Protein AF-0000000066334581 (afdb_homodimer)

Foldseek 3Di:
DPPPPPPPPPPPPPVVLPWAFEFADQPPDHIDRGDTASKKKKKKKFKDAQRHTPDMDITIHRADPDDDWWKDPQDRIIMTMDMDMDRDHHHPPPDHDDDDDDWDFDPAKEFHDAQWWRRDIDGDTDQQFKKKWKWAQDPQGTDIGIDTIHPVPQQPQQPDHGSFHRQPGIDGMDMDGGHHPVPITGDPPGDRCPPRSPVRGPD/DPPPPPPPPPPPPPVPLPFAFEFADQPPDHTDRGDTASKKKKKKKFKDAQRHTPDMDITIHRADPDWDWWKDPQDRIIMTMDMDMDRDHHHPPPDHDDDDDDWDFPPAKEFHDAQWWRRDIDGDTDQQFKKKWKWAQDPQGTDIGIDTIHPVPQQPQQPDHGSFHRQPGIDGMDMDGGHHPVPITGDHNGDRCSPRSPVRGPD

InterPro domains:
  IPR016054 Ly-6 antigen/uPA receptor-like [PF00021] (18-93)
  IPR016054 Ly-6 antigen/uPA receptor-like [PF00021] (107-183)
  IPR045860 Snake toxin-like superfamily [G3DSA:2.10.60.10] (104-184)
  IPR045860 Snake toxin-like superfamily [SSF57302] (105-183)
  IPR050918 CNF-like Phospholipase A2 Inhibitor [PTHR20914] (1-160)

Radius of gyration: 25.98 Å; Cα contacts (8 Å, |Δi|>4): 1182; chains: 2; bounding box: 142×65×50 Å

pLDDT: mean 77.1, std 20.37, range [33.75, 98.44]

Nearest PDB structures (foldseek):
  1ywh-assembly2_C  TM=5.885E-01  e=6.702E-06  Homo sapiens
  4qti-assembly1_U  TM=5.329E-01  e=2.579E-05  Homo sapiens
  6ion-assembly1_A  TM=3.757E-01  e=1.866E-05  Homo sapiens
  3bt2-assembly2_U  TM=3.763E-01  e=7.878E-06  Homo sapiens
  6iom-assembly2_B  TM=3.530E-01  e=1.089E-05  Homo sapiens

Structure (mmCIF, N/CA/C/O backbone):
data_AF-0000000066334581-model_v1
#
loop_
_entity.id
_entity.type
_entity.pdbx_description
1 polymer 'Phospholipase A2 inhibitor PIP-like'
#
loop_
_atom_site.group_PDB
_atom_site.id
_atom_site.type_symbol
_atom_site.label_atom_id
_atom_site.label_alt_id
_atom_site.label_comp_id
_atom_site.label_asym_id
_atom_site.label_entity_id
_atom_site.label_seq_id
_atom_site.pdbx_PDB_ins_code
_atom_site.Cartn_x
_atom_site.Cartn_y
_atom_site.Cartn_z
_atom_site.occupancy
_atom_site.B_iso_or_equiv
_atom_site.auth_seq_id
_atom_site.auth_comp_id
_atom_site.auth_asym_id
_atom_site.auth_atom_id
_atom_site.pdbx_PDB_model_num
ATOM 1 N N . MET A 1 1 ? -73.875 1.747 -8.586 1 39.22 1 MET A N 1
ATOM 2 C CA . MET A 1 1 ? -72.688 1.068 -8.031 1 39.22 1 MET A CA 1
ATOM 3 C C . MET A 1 1 ? -71.438 1.815 -8.383 1 39.22 1 MET A C 1
ATOM 5 O O . MET A 1 1 ? -71.062 1.915 -9.562 1 39.22 1 MET A O 1
ATOM 9 N N . ALA A 1 2 ? -71.062 3.006 -7.648 1 43.75 2 ALA A N 1
ATOM 10 C CA . ALA A 1 2 ? -69.938 3.877 -7.691 1 43.75 2 ALA A CA 1
ATOM 11 C C . ALA A 1 2 ? -68.625 3.076 -7.496 1 43.75 2 ALA A C 1
ATOM 13 O O . ALA A 1 2 ? -68.562 2.234 -6.602 1 43.75 2 ALA A O 1
ATOM 14 N N . LEU A 1 3 ? -67.812 2.83 -8.594 1 43.31 3 LEU A N 1
ATOM 15 C CA . LEU A 1 3 ? -66.438 2.295 -8.648 1 43.31 3 LEU A CA 1
ATOM 16 C C . LEU A 1 3 ? -65.562 3.012 -7.652 1 43.31 3 LEU A C 1
ATOM 18 O O . LEU A 1 3 ? -65.25 4.207 -7.797 1 43.31 3 LEU A O 1
ATOM 22 N N . LEU A 1 4 ? -65.625 2.703 -6.359 1 48.84 4 LEU A N 1
ATOM 23 C CA . LEU A 1 4 ? -64.625 3.123 -5.406 1 48.84 4 LEU A CA 1
ATOM 24 C C . LEU A 1 4 ? -63.25 2.705 -5.883 1 48.84 4 LEU A C 1
ATOM 26 O O . LEU A 1 4 ? -62.938 1.513 -5.953 1 48.84 4 LEU A O 1
ATOM 30 N N . ILE A 1 5 ? -62.625 3.479 -6.809 1 50.72 5 ILE A N 1
ATOM 31 C CA . ILE A 1 5 ? -61.188 3.377 -7.105 1 50.72 5 ILE A CA 1
ATOM 32 C C . ILE A 1 5 ? -60.406 3.428 -5.805 1 50.72 5 ILE A C 1
ATOM 34 O O . ILE A 1 5 ? -60.406 4.438 -5.098 1 50.72 5 ILE A O 1
ATOM 38 N N . SER A 1 6 ? -60.312 2.309 -5.055 1 47.47 6 SER A N 1
ATOM 39 C CA . SER A 1 6 ? -59.312 2.195 -4.004 1 47.47 6 SER A CA 1
ATOM 40 C C . SER A 1 6 ? -57.938 2.629 -4.508 1 47.47 6 SER A C 1
ATOM 42 O O . SER A 1 6 ? -57.406 2.062 -5.465 1 47.47 6 SER A O 1
ATOM 44 N N . LEU A 1 7 ? -57.656 3.912 -4.375 1 49.31 7 LEU A N 1
ATOM 45 C CA . LEU A 1 7 ? -56.281 4.426 -4.48 1 49.31 7 LEU A CA 1
ATOM 46 C C . LEU A 1 7 ? -55.312 3.594 -3.639 1 49.31 7 LEU A C 1
ATOM 48 O O . LEU A 1 7 ? -55.344 3.658 -2.408 1 49.31 7 LEU A O 1
ATOM 52 N N . PHE A 1 8 ? -55.062 2.283 -4.047 1 48.72 8 PHE A N 1
ATOM 53 C CA . PHE A 1 8 ? -53.938 1.578 -3.457 1 48.72 8 PHE A CA 1
ATOM 54 C C . PHE A 1 8 ? -52.688 2.447 -3.488 1 48.72 8 PHE A C 1
ATOM 56 O O . PHE A 1 8 ? -52.125 2.684 -4.555 1 48.72 8 PHE A O 1
ATOM 63 N N . LEU A 1 9 ? -52.594 3.424 -2.539 1 48.34 9 LEU A N 1
ATOM 64 C CA . LEU A 1 9 ? -51.312 4.043 -2.248 1 48.34 9 LEU A CA 1
ATOM 65 C C . LEU A 1 9 ? -50.219 2.982 -2.041 1 48.34 9 LEU A C 1
ATOM 67 O O . LEU A 1 9 ? -50.219 2.311 -1.008 1 48.34 9 LEU A O 1
ATOM 71 N N . THR A 1 10 ? -49.75 2.299 -3.08 1 46.31 10 THR A N 1
ATOM 72 C CA . THR A 1 10 ? -48.5 1.571 -2.949 1 46.31 10 THR A CA 1
ATOM 73 C C . THR A 1 10 ? -47.406 2.471 -2.375 1 46.31 10 THR A C 1
ATOM 75 O O . THR A 1 10 ? -47 3.447 -3.012 1 46.31 10 THR A O 1
ATOM 78 N N . CYS A 1 11 ? -47.406 2.652 -1.041 1 45.38 11 CYS A N 1
ATOM 79 C CA . CYS A 1 11 ? -46.188 3.141 -0.401 1 45.38 11 CYS A CA 1
ATOM 80 C C . CYS A 1 11 ? -44.938 2.516 -1.033 1 45.38 11 CYS A C 1
ATOM 82 O O . CYS A 1 11 ? -44.719 1.306 -0.929 1 45.38 11 CYS A O 1
ATOM 84 N N . LEU A 1 12 ? -44.594 2.934 -2.201 1 43.25 12 LEU A N 1
ATOM 85 C CA . LEU A 1 12 ? -43.281 2.584 -2.662 1 43.25 12 LEU A CA 1
ATOM 86 C C . LEU A 1 12 ? -42.25 2.678 -1.525 1 43.25 12 LEU A C 1
ATOM 88 O O . LEU A 1 12 ? -42.062 3.752 -0.955 1 43.25 12 LEU A O 1
ATOM 92 N N . PHE A 1 13 ? -42.25 1.65 -0.664 1 47.34 13 PHE A N 1
ATOM 93 C CA . PHE A 1 13 ? -41.031 1.479 0.144 1 47.34 13 PHE A CA 1
ATOM 94 C C . PHE A 1 13 ? -39.781 1.826 -0.66 1 47.34 13 PHE A C 1
ATOM 96 O O . PHE A 1 13 ? -39.312 1.027 -1.478 1 47.34 13 PHE A O 1
ATOM 103 N N . PHE A 1 14 ? -39.625 3.039 -1.104 1 45.44 14 PHE A N 1
ATOM 104 C CA . PHE A 1 14 ? -38.25 3.375 -1.489 1 45.44 14 PHE A CA 1
ATOM 105 C C . PHE A 1 14 ? -37.25 2.807 -0.49 1 45.44 14 PHE A C 1
ATOM 107 O O . PHE A 1 14 ? -37.219 3.232 0.666 1 45.44 14 PHE A O 1
ATOM 114 N N . SER A 1 15 ? -36.969 1.579 -0.582 1 45.09 15 SER A N 1
ATOM 115 C CA . SER A 1 15 ? -35.75 1.131 0.101 1 45.09 15 SER A CA 1
ATOM 116 C C . SER A 1 15 ? -34.625 2.158 -0.027 1 45.09 15 SER A C 1
ATOM 118 O O . SER A 1 15 ? -34.094 2.357 -1.114 1 45.09 15 SER A O 1
ATOM 120 N N . LYS A 1 16 ? -34.781 3.314 0.499 1 46.84 16 LYS A N 1
ATOM 121 C CA . LYS A 1 16 ? -33.656 4.211 0.588 1 46.84 16 LYS A CA 1
ATOM 122 C C . LYS A 1 16 ? -32.344 3.426 0.743 1 46.84 16 LYS A C 1
ATOM 124 O O . LYS A 1 16 ? -32.188 2.676 1.707 1 46.84 16 LYS A O 1
ATOM 129 N N . ALA A 1 17 ? -31.844 2.855 -0.309 1 56.25 17 ALA A N 1
ATOM 130 C CA . ALA A 1 17 ? -30.5 2.314 -0.223 1 56.25 17 ALA A CA 1
ATOM 131 C C . ALA A 1 17 ? -29.672 3.059 0.826 1 56.25 17 ALA A C 1
ATOM 133 O O . ALA A 1 17 ? -29.469 4.27 0.719 1 56.25 17 ALA A O 1
ATOM 134 N N . GLN A 1 18 ? -29.797 2.727 2.127 1 66.75 18 GLN A N 1
ATOM 135 C CA . GLN A 1 18 ? -29.141 3.312 3.293 1 66.75 18 GLN A CA 1
ATOM 136 C C . GLN A 1 18 ? -27.672 3.592 3.014 1 66.75 18 GLN A C 1
ATOM 138 O O . GLN A 1 18 ? -26.891 2.668 2.77 1 66.75 18 GLN A O 1
ATOM 143 N N . THR A 1 19 ? -27.375 4.73 2.477 1 85.62 19 THR A N 1
ATOM 144 C CA . THR A 1 19 ? -26 5.164 2.27 1 85.62 19 THR A CA 1
ATOM 145 C C . THR A 1 19 ? -25.297 5.402 3.605 1 85.62 19 THR A C 1
ATOM 147 O O . THR A 1 19 ? -25.922 5.824 4.574 1 85.62 19 THR A O 1
ATOM 150 N N . LEU A 1 20 ? -24.297 4.781 3.818 1 90.31 20 LEU A N 1
ATOM 151 C CA . LEU A 1 20 ? -23.422 4.91 4.98 1 90.31 20 LEU A CA 1
ATOM 152 C C . LEU A 1 20 ? -22.266 5.863 4.688 1 90.31 20 LEU A C 1
ATOM 154 O O . LEU A 1 20 ? -21.828 5.984 3.539 1 90.31 20 LEU A O 1
ATOM 158 N N . MET A 1 21 ? -21.891 6.598 5.75 1 93.5 21 MET A N 1
ATOM 159 C CA . MET A 1 21 ? -20.672 7.391 5.629 1 93.5 21 MET A CA 1
ATOM 160 C C . MET A 1 21 ? -19.438 6.535 5.887 1 93.5 21 MET A C 1
ATOM 162 O O . MET A 1 21 ? -19.406 5.762 6.848 1 93.5 21 MET A O 1
ATOM 166 N N . CYS A 1 22 ? -18.422 6.664 4.941 1 91.88 22 CYS A N 1
ATOM 167 C CA . CYS A 1 22 ? -17.203 5.852 5.039 1 91.88 22 CYS A CA 1
ATOM 168 C C . CYS A 1 22 ? -15.961 6.703 4.848 1 91.88 22 CYS A C 1
ATOM 170 O O . CYS A 1 22 ? -16.031 7.812 4.312 1 91.88 22 CYS A O 1
ATOM 172 N N . TYR A 1 23 ? -14.836 6.148 5.473 1 90.12 23 TYR A N 1
ATOM 173 C CA . TYR A 1 23 ? -13.539 6.539 4.93 1 90.12 23 TYR A CA 1
ATOM 174 C C . TYR A 1 23 ? -13.297 5.895 3.57 1 90.12 23 TYR A C 1
ATOM 176 O O . TYR A 1 23 ? -13.609 4.719 3.369 1 90.12 23 TYR A O 1
ATOM 184 N N . ALA A 1 24 ? -12.789 6.699 2.631 1 85.12 24 ALA A N 1
ATOM 185 C CA . ALA A 1 24 ? -12.523 6.102 1.324 1 85.12 24 ALA A CA 1
ATOM 186 C C . ALA A 1 24 ? -11.305 6.746 0.669 1 85.12 24 ALA A C 1
ATOM 188 O O . ALA A 1 24 ? -11.172 7.973 0.666 1 85.12 24 ALA A O 1
ATOM 189 N N . CYS A 1 25 ? -10.383 5.859 0.259 1 78.44 25 CYS A N 1
ATOM 190 C CA . CYS A 1 25 ? -9.227 6.289 -0.513 1 78.44 25 CYS A CA 1
ATOM 191 C C . CYS A 1 25 ? -9.281 5.738 -1.933 1 78.44 25 CYS A C 1
ATOM 193 O O . CYS A 1 25 ? -8.852 4.605 -2.18 1 78.44 25 CYS A O 1
ATOM 195 N N . ASP A 1 26 ? -10.172 6.34 -2.764 1 63.19 26 ASP A N 1
ATOM 196 C CA . ASP A 1 26 ? -10.328 5.871 -4.137 1 63.19 26 ASP A CA 1
ATOM 197 C C . ASP A 1 26 ? -9.258 6.477 -5.043 1 63.19 26 ASP A C 1
ATOM 199 O O . ASP A 1 26 ? -9.055 7.691 -5.059 1 63.19 26 ASP A O 1
ATOM 203 N N . GLY A 1 27 ? -8.523 5.707 -5.66 1 56.31 27 GLY A N 1
ATOM 204 C CA . GLY A 1 27 ? -7.402 6 -6.543 1 56.31 27 GLY A CA 1
ATOM 205 C C . GLY A 1 27 ? -7.484 7.379 -7.168 1 56.31 27 GLY A C 1
ATOM 206 O O . GLY A 1 27 ? -8.57 7.832 -7.547 1 56.31 27 GLY A O 1
ATOM 207 N N . GLY A 1 28 ? -6.504 8.141 -7.227 1 52.22 28 GLY A N 1
ATOM 208 C CA . GLY A 1 28 ? -6.293 9.406 -7.906 1 52.22 28 GLY A CA 1
ATOM 209 C C . GLY A 1 28 ? -6.797 10.602 -7.121 1 52.22 28 GLY A C 1
ATOM 210 O O . GLY A 1 28 ? -6.461 11.742 -7.434 1 52.22 28 GLY A O 1
ATOM 211 N N . GLN A 1 29 ? -7.762 10.273 -6.219 1 56.66 29 GLN A N 1
ATOM 212 C CA . GLN A 1 29 ? -8.273 11.367 -5.41 1 56.66 29 GLN A CA 1
ATOM 213 C C . GLN A 1 29 ? -7.762 11.281 -3.977 1 56.66 29 GLN A C 1
ATOM 215 O O . GLN A 1 29 ? -7.418 10.203 -3.5 1 56.66 29 GLN A O 1
ATOM 220 N N . PRO A 1 30 ? -7.621 12.461 -3.375 1 66.19 30 PRO A N 1
ATOM 221 C CA . PRO A 1 30 ? -7.266 12.422 -1.955 1 66.19 30 PRO A CA 1
ATOM 222 C C . PRO A 1 30 ? -8.242 11.602 -1.124 1 66.19 30 PRO A C 1
ATOM 224 O O . PRO A 1 30 ? -9.438 11.555 -1.432 1 66.19 30 PRO A O 1
ATOM 227 N N . CYS A 1 31 ? -7.77 10.836 -0.133 1 78.81 31 CYS A N 1
ATOM 228 C CA . CYS A 1 31 ? -8.602 10.055 0.782 1 78.81 31 CYS A CA 1
ATOM 229 C C . CYS A 1 31 ? -9.57 10.961 1.531 1 78.81 31 CYS A C 1
ATOM 231 O O . CYS A 1 31 ? -9.227 12.078 1.91 1 78.81 31 CYS A O 1
ATOM 233 N N . GLN A 1 32 ? -10.828 10.43 1.688 1 80.81 32 GLN A N 1
ATOM 234 C CA . GLN A 1 32 ? -11.883 11.203 2.342 1 80.81 32 GLN A CA 1
ATOM 235 C C . GLN A 1 32 ? -12.539 10.406 3.459 1 80.81 32 GLN A C 1
ATOM 237 O O . GLN A 1 32 ? -12.469 9.172 3.477 1 80.81 32 GLN A O 1
ATOM 242 N N . TYR A 1 33 ? -13.234 11.008 4.637 1 82.94 33 TYR A N 1
ATOM 243 C CA . TYR A 1 33 ? -13.883 10.289 5.727 1 82.94 33 TYR A CA 1
ATOM 244 C C . TYR A 1 33 ? -15.391 10.492 5.703 1 82.94 33 TYR A C 1
ATOM 246 O O . TYR A 1 33 ? -16.125 9.852 6.453 1 82.94 33 TYR A O 1
ATOM 254 N N . ASN A 1 34 ? -16.031 11.297 4.805 1 85.81 34 ASN A N 1
ATOM 255 C CA . ASN A 1 34 ? -17.469 11.555 4.742 1 85.81 34 ASN A CA 1
ATOM 256 C C . ASN A 1 34 ? -18.031 11.258 3.352 1 85.81 34 ASN A C 1
ATOM 258 O O . ASN A 1 34 ? -18.797 12.055 2.812 1 85.81 34 ASN A O 1
ATOM 262 N N . ILE A 1 35 ? -17.672 10.141 2.91 1 85.69 35 ILE A N 1
ATOM 263 C CA . ILE A 1 35 ? -18.172 9.734 1.602 1 85.69 35 ILE A CA 1
ATOM 264 C C . ILE A 1 35 ? -19.344 8.766 1.773 1 85.69 35 ILE A C 1
ATOM 266 O O . ILE A 1 35 ? -19.266 7.832 2.574 1 85.69 35 ILE A O 1
ATOM 270 N N . ALA A 1 36 ? -20.359 9.102 1.048 1 89.69 36 ALA A N 1
ATOM 271 C CA . ALA A 1 36 ? -21.531 8.234 1.09 1 89.69 36 ALA A CA 1
ATOM 272 C C . ALA A 1 36 ? -21.312 6.973 0.261 1 89.69 36 ALA A C 1
ATOM 274 O O . ALA A 1 36 ? -20.984 7.051 -0.928 1 89.69 36 ALA A O 1
ATOM 275 N N . CYS A 1 37 ? -21.391 5.793 0.956 1 88.06 37 CYS A N 1
ATOM 276 C CA . CYS A 1 37 ? -21.219 4.496 0.312 1 88.06 37 CYS A CA 1
ATOM 277 C C . CYS A 1 37 ? -22.359 3.553 0.664 1 88.06 37 CYS A C 1
ATOM 279 O O . CYS A 1 37 ? -23.047 3.742 1.674 1 88.06 37 CYS A O 1
ATOM 281 N N . SER A 1 38 ? -22.641 2.59 -0.249 1 88.25 38 SER A N 1
ATOM 282 C CA . SER A 1 38 ? -23.562 1.512 0.117 1 88.25 38 SER A CA 1
ATOM 283 C C . SER A 1 38 ? -22.953 0.613 1.189 1 88.25 38 SER A C 1
ATOM 285 O O . SER A 1 38 ? -23.656 0.118 2.066 1 88.25 38 SER A O 1
ATOM 287 N N . SER A 1 39 ? -21.656 0.417 1.14 1 90.81 39 SER A N 1
ATOM 288 C CA . SER A 1 39 ? -20.891 -0.354 2.109 1 90.81 39 SER A CA 1
ATOM 289 C C . SER A 1 39 ? -19.469 0.178 2.232 1 90.81 39 SER A C 1
ATOM 291 O O . SER A 1 39 ? -18.922 0.727 1.274 1 90.81 39 SER A O 1
ATOM 293 N N . CYS A 1 40 ? -18.969 0.093 3.473 1 91.19 40 CYS A N 1
ATOM 294 C CA . CYS A 1 40 ? -17.562 0.431 3.703 1 91.19 40 CYS A CA 1
ATOM 295 C C . CYS A 1 40 ? -16.688 -0.819 3.697 1 91.19 40 CYS A C 1
ATOM 297 O O . CYS A 1 40 ? -17.172 -1.917 3.988 1 91.19 40 CYS A O 1
ATOM 299 N N . GLY A 1 41 ? -15.461 -0.632 3.264 1 91.25 41 GLY A N 1
ATOM 300 C CA . GLY A 1 41 ? -14.602 -1.805 3.225 1 91.25 41 GLY A CA 1
ATOM 301 C C . GLY A 1 41 ? -13.141 -1.476 3.42 1 91.25 41 GLY A C 1
ATOM 302 O O . GLY A 1 41 ? -12.742 -0.308 3.359 1 91.25 41 GLY A O 1
ATOM 303 N N . SER A 1 42 ? -12.398 -2.484 3.857 1 92.12 42 SER A N 1
ATOM 304 C CA . SER A 1 42 ? -10.945 -2.482 3.912 1 92.12 42 SER A CA 1
ATOM 305 C C . SER A 1 42 ? -10.352 -3.586 3.039 1 92.12 42 SER A C 1
ATOM 307 O O . SER A 1 42 ? -10.883 -4.699 2.992 1 92.12 42 SER A O 1
ATOM 309 N N . VAL A 1 43 ? -9.344 -3.195 2.314 1 90.25 43 VAL A N 1
ATOM 310 C CA . VAL A 1 43 ? -8.711 -4.18 1.44 1 90.25 43 VAL A CA 1
ATOM 311 C C . VAL A 1 43 ? -7.195 -4.078 1.56 1 90.25 43 VAL A C 1
ATOM 313 O O . VAL A 1 43 ? -6.641 -2.98 1.628 1 90.25 43 VAL A O 1
ATOM 316 N N . THR A 1 44 ? -6.543 -5.238 1.671 1 91.56 44 THR A N 1
ATOM 317 C CA . THR A 1 44 ? -5.09 -5.336 1.59 1 91.56 44 THR A CA 1
ATOM 318 C C . THR A 1 44 ? -4.672 -6.312 0.494 1 91.56 44 THR A C 1
ATOM 320 O O . THR A 1 44 ? -5.082 -7.477 0.502 1 91.56 44 THR A O 1
ATOM 323 N N . THR A 1 45 ? -3.943 -5.793 -0.448 1 89.12 45 THR A N 1
ATOM 324 C CA . THR A 1 45 ? -3.371 -6.609 -1.513 1 89.12 45 THR A CA 1
ATOM 325 C C . THR A 1 45 ? -1.865 -6.773 -1.318 1 89.12 45 THR A C 1
ATOM 327 O O . THR A 1 45 ? -1.145 -5.789 -1.149 1 89.12 45 THR A O 1
ATOM 330 N N . THR A 1 46 ? -1.416 -8.039 -1.348 1 91.19 46 THR A N 1
ATOM 331 C CA . THR A 1 46 ? -0.004 -8.32 -1.121 1 91.19 46 THR A CA 1
ATOM 332 C C . THR A 1 46 ? 0.579 -9.125 -2.283 1 91.19 46 THR A C 1
ATOM 334 O O . THR A 1 46 ? -0.001 -10.125 -2.707 1 91.19 46 THR A O 1
ATOM 337 N N . ALA A 1 47 ? 1.722 -8.633 -2.721 1 90 47 ALA A N 1
ATOM 338 C CA . ALA A 1 47 ? 2.42 -9.328 -3.803 1 90 47 ALA A CA 1
ATOM 339 C C . ALA A 1 47 ? 3.668 -10.031 -3.285 1 90 47 ALA A C 1
ATOM 341 O O . ALA A 1 47 ? 4.41 -9.484 -2.471 1 90 47 ALA A O 1
ATOM 342 N N . TYR A 1 48 ? 3.824 -11.211 -3.807 1 90.62 48 TYR A N 1
ATOM 343 C CA . TYR A 1 48 ? 4.98 -12.031 -3.475 1 90.62 48 TYR A CA 1
ATOM 344 C C . TYR A 1 48 ? 5.797 -12.352 -4.719 1 90.62 48 TYR A C 1
ATOM 346 O O . TYR A 1 48 ? 5.238 -12.625 -5.785 1 90.62 48 TYR A O 1
ATOM 354 N N . LEU A 1 49 ? 7.074 -12.328 -4.527 1 89 49 LEU A N 1
ATOM 355 C CA . LEU A 1 49 ? 8.016 -12.867 -5.504 1 89 49 LEU A CA 1
ATOM 356 C C . LEU A 1 49 ? 8.977 -13.852 -4.848 1 89 49 LEU A C 1
ATOM 358 O O . LEU A 1 49 ? 9.633 -13.516 -3.863 1 89 49 LEU A O 1
ATOM 362 N N . ASN A 1 50 ? 8.953 -15.102 -5.414 1 87.75 50 ASN A N 1
ATOM 363 C CA . ASN A 1 50 ? 9.781 -16.172 -4.859 1 87.75 50 ASN A CA 1
ATOM 364 C C . ASN A 1 50 ? 9.578 -16.312 -3.352 1 87.75 50 ASN A C 1
ATOM 366 O O . ASN A 1 50 ? 10.547 -16.422 -2.598 1 87.75 50 ASN A O 1
ATOM 370 N N . GLY A 1 51 ? 8.336 -16.156 -2.963 1 89.38 51 GLY A N 1
ATOM 371 C CA . GLY A 1 51 ? 7.965 -16.406 -1.58 1 89.38 51 GLY A CA 1
ATOM 372 C C . GLY A 1 51 ? 8.18 -15.211 -0.677 1 89.38 51 GLY A C 1
ATOM 373 O O . GLY A 1 51 ? 7.891 -15.273 0.52 1 89.38 51 GLY A O 1
ATOM 374 N N . LYS A 1 52 ? 8.688 -14.148 -1.177 1 90.44 52 LYS A N 1
ATOM 375 C CA . LYS A 1 52 ? 8.953 -12.945 -0.394 1 90.44 52 LYS A CA 1
ATOM 376 C C . LYS A 1 52 ? 7.969 -11.828 -0.742 1 90.44 52 LYS A C 1
ATOM 378 O O . LYS A 1 52 ? 7.633 -11.633 -1.912 1 90.44 52 LYS A O 1
ATOM 383 N N . ILE A 1 53 ? 7.512 -11.148 0.335 1 92.81 53 ILE A N 1
ATOM 384 C CA . ILE A 1 53 ? 6.664 -9.992 0.072 1 92.81 53 ILE A CA 1
ATOM 385 C C . ILE A 1 53 ? 7.484 -8.891 -0.588 1 92.81 53 ILE A C 1
ATOM 387 O O . ILE A 1 53 ? 8.516 -8.477 -0.055 1 92.81 53 ILE A O 1
ATOM 391 N N . VAL A 1 54 ? 7.035 -8.438 -1.733 1 91.06 54 VAL A N 1
ATOM 392 C CA . VAL A 1 54 ? 7.773 -7.391 -2.436 1 91.06 54 VAL A CA 1
ATOM 393 C C . VAL A 1 54 ? 6.969 -6.094 -2.428 1 91.06 54 VAL A C 1
ATOM 395 O O . VAL A 1 54 ? 7.523 -5.012 -2.617 1 91.06 54 VAL A O 1
ATOM 398 N N . SER A 1 55 ? 5.684 -6.188 -2.24 1 89 55 SER A N 1
ATOM 399 C CA . SER A 1 55 ? 4.832 -5.008 -2.131 1 89 55 SER A CA 1
ATOM 400 C C . SER A 1 55 ? 3.516 -5.336 -1.432 1 89 55 SER A C 1
ATOM 402 O O . SER A 1 55 ? 3.041 -6.473 -1.496 1 89 55 SER A O 1
ATOM 404 N N . SER A 1 56 ? 2.963 -4.402 -0.733 1 89.88 56 SER A N 1
ATOM 405 C CA . SER A 1 56 ? 1.67 -4.492 -0.065 1 89.88 56 SER A CA 1
ATOM 406 C C . SER A 1 56 ? 0.942 -3.154 -0.08 1 89.88 56 SER A C 1
ATOM 408 O O . SER A 1 56 ? 1.557 -2.105 0.126 1 89.88 56 SER A O 1
ATOM 410 N N . PHE A 1 57 ? -0.281 -3.252 -0.412 1 86.75 57 PHE A N 1
ATOM 411 C CA . PHE A 1 57 ? -1.125 -2.062 -0.444 1 86.75 57 PHE A CA 1
ATOM 412 C C . PHE A 1 57 ? -2.4 -2.283 0.36 1 86.75 57 PHE A C 1
ATOM 414 O O . PHE A 1 57 ? -3.131 -3.25 0.125 1 86.75 57 PHE A O 1
ATOM 421 N N . SER A 1 58 ? -2.623 -1.414 1.293 1 90.38 58 SER A N 1
ATOM 422 C CA . SER A 1 58 ? -3.82 -1.473 2.123 1 90.38 58 SER A CA 1
ATOM 423 C C . SER A 1 58 ? -4.574 -0.146 2.102 1 90.38 58 SER A C 1
ATOM 425 O O . SER A 1 58 ? -3.963 0.921 2.184 1 90.38 58 SER A O 1
ATOM 427 N N . LYS A 1 59 ? -5.941 -0.252 2.039 1 88.38 59 LYS A N 1
ATOM 428 C CA . LYS A 1 59 ? -6.707 0.991 2.039 1 88.38 59 LYS A CA 1
ATOM 429 C C . LYS A 1 59 ? -8.133 0.756 2.52 1 88.38 59 LYS A C 1
ATOM 431 O O . LYS A 1 59 ? -8.641 -0.367 2.457 1 88.38 59 LYS A O 1
ATOM 436 N N . LEU A 1 60 ? -8.719 1.825 2.986 1 90.19 60 LEU A N 1
ATOM 437 C CA . LEU A 1 60 ? -10.164 1.901 3.193 1 90.19 60 LEU A CA 1
ATOM 438 C C . LEU A 1 60 ? -10.867 2.396 1.935 1 90.19 60 LEU A C 1
ATOM 440 O O . LEU A 1 60 ? -10.312 3.211 1.188 1 90.19 60 LEU A O 1
ATOM 444 N N . ASN A 1 61 ? -12.047 1.797 1.692 1 86.75 61 ASN A N 1
ATOM 445 C CA . ASN A 1 61 ? -12.727 2.176 0.458 1 86.75 61 ASN A CA 1
ATOM 446 C C . ASN A 1 61 ? -14.227 1.898 0.535 1 86.75 61 ASN A C 1
ATOM 448 O O . ASN A 1 61 ? -14.68 1.172 1.42 1 86.75 61 ASN A O 1
ATOM 452 N N . CYS A 1 62 ? -14.875 2.635 -0.397 1 86.06 62 CYS A N 1
ATOM 453 C CA . CYS A 1 62 ? -16.25 2.197 -0.666 1 86.06 62 CYS A CA 1
ATOM 454 C C . CYS A 1 62 ? -16.25 0.885 -1.441 1 86.06 62 CYS A C 1
ATOM 456 O O . CYS A 1 62 ? -15.555 0.747 -2.445 1 86.06 62 CYS A O 1
ATOM 458 N N . VAL A 1 63 ? -16.922 -0.075 -0.862 1 82.69 63 VAL A N 1
ATOM 459 C CA . VAL A 1 63 ? -16.875 -1.378 -1.518 1 82.69 63 VAL A CA 1
ATOM 460 C C . VAL A 1 63 ? -18.281 -1.817 -1.898 1 82.69 63 VAL A C 1
ATOM 462 O O . VAL A 1 63 ? -19.266 -1.25 -1.418 1 82.69 63 VAL A O 1
ATOM 465 N N . THR A 1 64 ? -18.266 -2.605 -3.076 1 71.75 64 THR A N 1
ATOM 466 C CA . THR A 1 64 ? -19.516 -3.283 -3.371 1 71.75 64 THR A CA 1
ATOM 467 C C . THR A 1 64 ? -19.766 -4.426 -2.387 1 71.75 64 THR A C 1
ATOM 469 O O . THR A 1 64 ? -18.828 -4.922 -1.763 1 71.75 64 THR A O 1
ATOM 472 N N . PRO A 1 65 ? -21.078 -4.742 -2.148 1 65.44 65 PRO A N 1
ATOM 473 C CA . PRO A 1 65 ? -21.469 -5.617 -1.041 1 65.44 65 PRO A CA 1
ATOM 474 C C . PRO A 1 65 ? -20.781 -6.984 -1.101 1 65.44 65 PRO A C 1
ATOM 476 O O . PRO A 1 65 ? -21.094 -7.871 -0.3 1 65.44 65 PRO A O 1
ATOM 479 N N . SER A 1 66 ? -19.844 -7.121 -2.002 1 75.69 66 SER A N 1
ATOM 480 C CA . SER A 1 66 ? -19.172 -8.414 -1.897 1 75.69 66 SER A CA 1
ATOM 481 C C . SER A 1 66 ? -17.672 -8.242 -1.75 1 75.69 66 SER A C 1
ATOM 483 O O . SER A 1 66 ? -17.016 -7.699 -2.637 1 75.69 66 SER A O 1
ATOM 485 N N . CYS A 1 67 ? -17.141 -8.484 -0.475 1 85.25 67 CYS A N 1
ATOM 486 C CA . CYS A 1 67 ? -15.711 -8.539 -0.19 1 85.25 67 CYS A CA 1
ATOM 487 C C . CYS A 1 67 ? -15.188 -9.969 -0.256 1 85.25 67 CYS A C 1
ATOM 489 O O . CYS A 1 67 ? -15.82 -10.883 0.268 1 85.25 67 CYS A O 1
ATOM 491 N N . VAL A 1 68 ? -14.141 -10.141 -1.105 1 86.5 68 VAL A N 1
ATOM 492 C CA . VAL A 1 68 ? -13.562 -11.469 -1.284 1 86.5 68 VAL A CA 1
ATOM 493 C C . VAL A 1 68 ? -12.094 -11.461 -0.852 1 86.5 68 VAL A C 1
ATOM 495 O O . VAL A 1 68 ? -11.406 -10.453 -1.005 1 86.5 68 VAL A O 1
ATOM 498 N N . SER A 1 69 ? -11.703 -12.586 -0.155 1 91.5 69 SER A N 1
ATOM 499 C CA . SER A 1 69 ? -10.297 -12.812 0.182 1 91.5 69 SER A CA 1
ATOM 500 C C . SER A 1 69 ? -9.781 -14.094 -0.467 1 91.5 69 SER A C 1
ATOM 502 O O . SER A 1 69 ? -10.539 -15.039 -0.694 1 91.5 69 SER A O 1
ATOM 504 N N . GLY A 1 70 ? -8.586 -14.023 -0.871 1 93.5 70 GLY A N 1
ATOM 505 C CA . GLY A 1 70 ? -8 -15.195 -1.508 1 93.5 70 GLY A CA 1
ATOM 506 C C . GLY A 1 70 ? -6.656 -14.914 -2.154 1 93.5 70 GLY A C 1
ATOM 507 O O . GLY A 1 70 ? -5.961 -13.977 -1.762 1 93.5 70 GLY A O 1
ATOM 508 N N . SER A 1 71 ? -6.289 -15.844 -3.072 1 93.25 71 SER A N 1
ATOM 509 C CA . SER A 1 71 ? -4.969 -15.688 -3.674 1 93.25 71 SER A CA 1
ATOM 510 C C . SER A 1 71 ? -4.957 -16.172 -5.121 1 93.25 71 SER A C 1
ATOM 512 O O . SER A 1 71 ? -5.816 -16.969 -5.52 1 93.25 71 SER A O 1
ATOM 514 N N . ILE A 1 72 ? -4.172 -15.57 -5.855 1 91.5 72 ILE A N 1
ATOM 515 C CA . ILE A 1 72 ? -3.746 -15.992 -7.188 1 91.5 72 ILE A CA 1
ATOM 516 C C . ILE A 1 72 ? -2.256 -16.328 -7.168 1 91.5 72 ILE A C 1
ATOM 518 O O . ILE A 1 72 ? -1.425 -15.477 -6.848 1 91.5 72 ILE A O 1
ATOM 522 N N . ASN A 1 73 ? -1.911 -17.562 -7.543 1 93.88 73 ASN A N 1
ATOM 523 C CA . ASN A 1 73 ? -0.579 -18.125 -7.352 1 93.88 73 ASN A CA 1
ATOM 524 C C . ASN A 1 73 ? -0.013 -18.688 -8.656 1 93.88 73 ASN A C 1
ATOM 526 O O . ASN A 1 73 ? -0.452 -19.734 -9.125 1 93.88 73 ASN A O 1
ATOM 530 N N . ALA A 1 74 ? 0.954 -18 -9.141 1 91.44 74 ALA A N 1
ATOM 531 C CA . ALA A 1 74 ? 1.591 -18.438 -10.383 1 91.44 74 ALA A CA 1
ATOM 532 C C . ALA A 1 74 ? 2.947 -19.078 -10.102 1 91.44 74 ALA A C 1
ATOM 534 O O . ALA A 1 74 ? 3.807 -19.125 -10.984 1 91.44 74 ALA A O 1
ATOM 535 N N . GLY A 1 75 ? 3.146 -19.531 -8.906 1 92.12 75 GLY A N 1
ATOM 536 C CA . GLY A 1 75 ? 4.414 -20.141 -8.531 1 92.12 75 GLY A CA 1
ATOM 537 C C . GLY A 1 75 ? 5.449 -19.141 -8.07 1 92.12 75 GLY A C 1
ATOM 538 O O . GLY A 1 75 ? 5.52 -18.812 -6.887 1 92.12 75 GLY A O 1
ATOM 539 N N . GLN A 1 76 ? 6.188 -18.578 -9.039 1 87.12 76 GLN A N 1
ATOM 540 C CA . GLN A 1 76 ? 7.203 -17.594 -8.695 1 87.12 76 GLN A CA 1
ATOM 541 C C . GLN A 1 76 ? 6.566 -16.281 -8.219 1 87.12 76 GLN A C 1
ATOM 543 O O . GLN A 1 76 ? 7.152 -15.562 -7.414 1 87.12 76 GLN A O 1
ATOM 548 N N . SER A 1 77 ? 5.426 -16.062 -8.742 1 88.06 77 SER A N 1
ATOM 549 C CA . SER A 1 77 ? 4.668 -14.875 -8.359 1 88.06 77 SER A CA 1
ATOM 550 C C . SER A 1 77 ? 3.332 -15.25 -7.727 1 88.06 77 SER A C 1
ATOM 552 O O . SER A 1 77 ? 2.662 -16.172 -8.188 1 88.06 77 SER A O 1
ATOM 554 N N . LYS A 1 78 ? 2.994 -14.523 -6.691 1 90.12 78 LYS A N 1
ATOM 555 C CA . LYS A 1 78 ? 1.735 -14.75 -5.988 1 90.12 78 LYS A CA 1
ATOM 556 C C . LYS A 1 78 ? 1.139 -13.438 -5.492 1 90.12 78 LYS A C 1
ATOM 558 O O . LYS A 1 78 ? 1.868 -12.539 -5.07 1 90.12 78 LYS A O 1
ATOM 563 N N . VAL A 1 79 ? -0.158 -13.367 -5.574 1 90.12 79 VAL A N 1
ATOM 564 C CA . VAL A 1 79 ? -0.877 -12.227 -5.027 1 90.12 79 VAL A CA 1
ATOM 565 C C . VAL A 1 79 ? -1.965 -12.703 -4.07 1 90.12 79 VAL A C 1
ATOM 567 O O . VAL A 1 79 ? -2.668 -13.68 -4.355 1 90.12 79 VAL A O 1
ATOM 570 N N . THR A 1 80 ? -2.031 -12.078 -2.938 1 92.75 80 THR A N 1
ATOM 571 C CA . THR A 1 80 ? -3.121 -12.336 -2.004 1 92.75 80 THR A CA 1
ATOM 572 C C . THR A 1 80 ? -3.961 -11.086 -1.787 1 92.75 80 THR A C 1
ATOM 574 O O . THR A 1 80 ? -3.436 -9.969 -1.817 1 92.75 80 THR A O 1
ATOM 577 N N . ILE A 1 81 ? -5.227 -11.281 -1.583 1 90.62 81 ILE A N 1
ATOM 578 C CA . ILE A 1 81 ? -6.172 -10.219 -1.28 1 90.62 81 ILE A CA 1
ATOM 579 C C . ILE A 1 81 ? -6.91 -10.531 0.019 1 90.62 81 ILE A C 1
ATOM 581 O O . ILE A 1 81 ? -7.477 -11.617 0.168 1 90.62 81 ILE A O 1
ATOM 585 N N . ASN A 1 82 ? -6.797 -9.664 0.948 1 93 82 ASN A N 1
ATOM 586 C CA . ASN A 1 82 ? -7.586 -9.672 2.174 1 93 82 ASN A CA 1
ATOM 587 C C . ASN A 1 82 ? -8.586 -8.523 2.209 1 93 82 ASN A C 1
ATOM 589 O O . ASN A 1 82 ? -8.195 -7.355 2.219 1 93 82 ASN A O 1
ATOM 593 N N . SER A 1 83 ? -9.883 -8.828 2.158 1 91.56 83 SER A N 1
ATOM 594 C CA . SER A 1 83 ? -10.875 -7.762 2.15 1 91.56 83 SER A CA 1
ATOM 595 C C . SER A 1 83 ? -12 -8.047 3.141 1 91.56 83 SER A C 1
ATOM 597 O O . SER A 1 83 ? -12.32 -9.203 3.41 1 91.56 83 SER A O 1
ATOM 599 N N . GLN A 1 84 ? -12.484 -7.066 3.783 1 92.38 84 GLN A N 1
ATOM 600 C CA . GLN A 1 84 ? -13.641 -7.102 4.672 1 92.38 84 GLN A CA 1
ATOM 601 C C . GLN A 1 84 ? -14.586 -5.93 4.398 1 92.38 84 GLN A C 1
ATOM 603 O O . GLN A 1 84 ? -14.133 -4.812 4.148 1 92.38 84 GLN A O 1
ATOM 608 N N . CYS A 1 85 ? -15.859 -6.246 4.391 1 91.12 85 CYS A N 1
ATOM 609 C CA . CYS A 1 85 ? -16.859 -5.215 4.156 1 91.12 85 CYS A CA 1
ATOM 610 C C . CYS A 1 85 ? -17.875 -5.168 5.293 1 91.12 85 CYS A C 1
ATOM 612 O O . CYS A 1 85 ? -18.047 -6.148 6.016 1 91.12 85 CYS A O 1
ATOM 614 N N . CYS A 1 86 ? -18.453 -4.047 5.555 1 91.56 86 CYS A N 1
ATOM 615 C CA . CYS A 1 86 ? -19.516 -3.832 6.543 1 91.56 86 CYS A CA 1
ATOM 616 C C . CYS A 1 86 ? -20.547 -2.836 6.031 1 91.56 86 CYS A C 1
ATOM 618 O O . CYS A 1 86 ? -20.234 -2.014 5.164 1 91.56 86 CYS A O 1
ATOM 620 N N . ASN A 1 87 ? -21.828 -2.953 6.488 1 89.81 87 ASN A N 1
ATOM 621 C CA . ASN A 1 87 ? -22.875 -2.07 5.996 1 89.81 87 ASN A CA 1
ATOM 622 C C . ASN A 1 87 ? -23.891 -1.738 7.09 1 89.81 87 ASN A C 1
ATOM 624 O O . ASN A 1 87 ? -25.031 -1.396 6.801 1 89.81 87 ASN A O 1
ATOM 628 N N . ASN A 1 88 ? -23.438 -1.763 8.281 1 90.06 88 ASN A N 1
ATOM 629 C CA . ASN A 1 88 ? -24.422 -1.629 9.352 1 90.06 88 ASN A CA 1
ATOM 630 C C . ASN A 1 88 ? -24.312 -0.275 10.047 1 90.06 88 ASN A C 1
ATOM 632 O O . ASN A 1 88 ? -25.281 0.201 10.641 1 90.06 88 ASN A O 1
ATOM 636 N N . THR A 1 89 ? -23.172 0.342 10.164 1 92.31 89 THR A N 1
ATOM 637 C CA . THR A 1 89 ? -22.984 1.618 10.852 1 92.31 89 THR A CA 1
ATOM 638 C C . THR A 1 89 ? -22.031 2.518 10.078 1 92.31 89 THR A C 1
ATOM 640 O O . THR A 1 89 ? -21.203 2.035 9.297 1 92.31 89 THR A O 1
ATOM 643 N N . ASN A 1 90 ? -22.234 3.789 10.336 1 93.81 90 ASN A N 1
ATOM 644 C CA . ASN A 1 90 ? -21.281 4.746 9.781 1 93.81 90 ASN A CA 1
ATOM 645 C C . ASN A 1 90 ? -19.859 4.453 10.25 1 93.81 90 ASN A C 1
ATOM 647 O O . ASN A 1 90 ? -19.641 4.125 11.422 1 93.81 90 ASN A O 1
ATOM 651 N N . TYR A 1 91 ? -18.844 4.609 9.273 1 93.69 91 TYR A N 1
ATOM 652 C CA . TYR A 1 91 ? -17.422 4.477 9.57 1 93.69 91 TYR A CA 1
ATOM 653 C C . TYR A 1 91 ? -17.109 3.113 10.172 1 93.69 91 TYR A C 1
ATOM 655 O O . TYR A 1 91 ? -16.312 3.006 11.102 1 93.69 91 TYR A O 1
ATOM 663 N N . CYS A 1 92 ? -17.844 2.111 9.594 1 93.12 92 CYS A N 1
ATOM 664 C CA . CYS A 1 92 ? -17.703 0.77 10.156 1 93.12 92 CYS A CA 1
ATOM 665 C C . CYS A 1 92 ? -16.344 0.17 9.789 1 93.12 92 CYS A C 1
ATOM 667 O O . CYS A 1 92 ? -15.914 -0.812 10.398 1 93.12 92 CYS A O 1
ATOM 669 N N . SER A 1 93 ? -15.633 0.592 8.766 1 90.5 93 SER A N 1
ATOM 670 C CA . SER A 1 93 ? -14.25 0.216 8.461 1 90.5 93 SER A CA 1
ATOM 671 C C . SER A 1 93 ? -13.273 1.294 8.922 1 90.5 93 SER A C 1
ATOM 673 O O . SER A 1 93 ? -13.242 2.389 8.352 1 90.5 93 SER A O 1
ATOM 675 N N . THR A 1 94 ? -12.383 0.931 9.945 1 87.69 94 THR A N 1
ATOM 676 C CA . THR A 1 94 ? -11.633 2.021 10.562 1 87.69 94 THR A CA 1
ATOM 677 C C . THR A 1 94 ? -10.133 1.778 10.445 1 87.69 94 THR A C 1
ATOM 679 O O . THR A 1 94 ? -9.328 2.633 10.828 1 87.69 94 THR A O 1
ATOM 682 N N . GLN A 1 95 ? -9.766 0.599 9.984 1 89.25 95 GLN A N 1
ATOM 683 C CA . GLN A 1 95 ? -8.336 0.347 9.828 1 89.25 95 GLN A CA 1
ATOM 684 C C . GLN A 1 95 ? -8.07 -0.627 8.68 1 89.25 95 GLN A C 1
ATOM 686 O O . GLN A 1 95 ? -8.891 -1.502 8.398 1 89.25 95 GLN A O 1
ATOM 691 N N . PRO A 1 96 ? -6.879 -0.413 8.047 1 90.12 96 PRO A N 1
ATOM 692 C CA . PRO A 1 96 ? -6.508 -1.396 7.027 1 90.12 96 PRO A CA 1
ATOM 693 C C . PRO A 1 96 ? -6.328 -2.801 7.602 1 90.12 96 PRO A C 1
ATOM 695 O O . PRO A 1 96 ? -6.047 -2.955 8.789 1 90.12 96 PRO A O 1
ATOM 698 N N . LEU A 1 97 ? -6.5 -3.82 6.746 1 93.62 97 LEU A N 1
ATOM 699 C CA . LEU A 1 97 ? -6.367 -5.219 7.137 1 93.62 97 LEU A CA 1
ATOM 700 C C . LEU A 1 97 ? -4.918 -5.684 7 1 93.62 97 LEU A C 1
ATOM 702 O O . LEU A 1 97 ? -4.16 -5.137 6.199 1 93.62 97 LEU A O 1
ATOM 706 N N . PRO A 1 98 ? -4.52 -6.664 7.871 1 93.75 98 PRO A N 1
ATOM 707 C CA . PRO A 1 98 ? -3.188 -7.238 7.676 1 93.75 98 PRO A CA 1
ATOM 708 C C . PRO A 1 98 ? -3.094 -8.094 6.414 1 93.75 98 PRO A C 1
ATOM 710 O O . PRO A 1 98 ? -4.117 -8.422 5.809 1 93.75 98 PRO A O 1
ATOM 713 N N . ASP A 1 99 ? -1.802 -8.359 6.004 1 93.62 99 ASP A N 1
ATOM 714 C CA . ASP A 1 99 ? -1.597 -9.359 4.965 1 93.62 99 ASP A CA 1
ATOM 715 C C . ASP A 1 99 ? -2.254 -10.688 5.344 1 93.62 99 ASP A C 1
ATOM 717 O O . ASP A 1 99 ? -2.371 -11.008 6.527 1 93.62 99 ASP A O 1
ATOM 721 N N . LEU A 1 100 ? -2.676 -11.461 4.297 1 95.62 100 LEU A N 1
ATOM 722 C CA . LEU A 1 100 ? -3.158 -12.805 4.613 1 95.62 100 LEU A CA 1
ATOM 723 C C . LEU A 1 100 ? -2.029 -13.672 5.152 1 95.62 100 LEU A C 1
ATOM 725 O O . LEU A 1 100 ? -0.875 -13.523 4.742 1 95.62 100 LEU A O 1
ATOM 729 N N . PRO A 1 101 ? -2.367 -14.555 6.129 1 94.88 101 PRO A N 1
ATOM 730 C CA . PRO A 1 101 ? -1.327 -15.461 6.621 1 94.88 101 PRO A CA 1
ATOM 731 C C . PRO A 1 101 ? -0.821 -16.422 5.551 1 94.88 101 PRO A C 1
ATOM 733 O O . PRO A 1 101 ? -1.524 -16.688 4.57 1 94.88 101 PRO A O 1
ATOM 736 N N . LYS A 1 102 ? 0.431 -16.859 5.789 1 93.81 102 LYS A N 1
ATOM 737 C CA . LYS A 1 102 ? 0.956 -17.906 4.918 1 93.81 102 LYS A CA 1
ATOM 738 C C . LYS A 1 102 ? 0.115 -19.172 5.02 1 93.81 102 LYS A C 1
ATOM 740 O O . LYS A 1 102 ? -0.413 -19.484 6.09 1 93.81 102 LYS A O 1
ATOM 745 N N . THR A 1 103 ? 0.003 -19.859 3.863 1 96.19 103 THR A N 1
ATOM 746 C CA . THR A 1 103 ? -0.801 -21.078 3.836 1 96.19 103 THR A CA 1
ATOM 747 C C . THR A 1 103 ? 0.055 -22.281 3.461 1 96.19 103 THR A C 1
ATOM 749 O O . THR A 1 103 ? 1.175 -22.125 2.971 1 96.19 103 THR A O 1
ATOM 752 N N . SER A 1 104 ? -0.494 -23.484 3.771 1 96.69 104 SER A N 1
ATOM 753 C CA . SER A 1 104 ? 0.173 -24.734 3.459 1 96.69 104 SER A CA 1
ATOM 754 C C . SER A 1 104 ? -0.423 -25.391 2.213 1 96.69 104 SER A C 1
ATOM 756 O O . SER A 1 104 ? -1.539 -25.047 1.808 1 96.69 104 SER A O 1
ATOM 758 N N . PRO A 1 105 ? 0.375 -26.359 1.599 1 97.44 105 PRO A N 1
ATOM 759 C CA . PRO A 1 105 ? -0.182 -27.078 0.457 1 97.44 105 PRO A CA 1
ATOM 760 C C . PRO A 1 105 ? -1.527 -27.734 0.771 1 97.44 105 PRO A C 1
ATOM 762 O O . PRO A 1 105 ? -1.728 -28.234 1.876 1 97.44 105 PRO A O 1
ATOM 765 N N . ASN A 1 106 ? -2.443 -27.734 -0.175 1 97.88 106 ASN A N 1
ATOM 766 C CA . ASN A 1 106 ? -3.793 -28.219 0.078 1 97.88 106 ASN A CA 1
ATOM 767 C C . ASN A 1 106 ? -4.066 -29.516 -0.678 1 97.88 106 ASN A C 1
ATOM 769 O O . ASN A 1 106 ? -5.18 -30.047 -0.628 1 97.88 106 ASN A O 1
ATOM 773 N N . GLY A 1 107 ? -3.086 -30.016 -1.447 1 97.56 107 GLY A N 1
ATOM 774 C CA . GLY A 1 107 ? -3.229 -31.297 -2.135 1 97.56 107 GLY A CA 1
ATOM 775 C C . GLY A 1 107 ? -3.529 -31.141 -3.615 1 97.56 107 GLY A C 1
ATOM 776 O O . GLY A 1 107 ? -3.377 -32.094 -4.387 1 97.56 107 GLY A O 1
ATOM 777 N N . TYR A 1 108 ? -4.016 -29.984 -4.07 1 97.5 108 TYR A N 1
ATOM 778 C CA . TYR A 1 108 ? -4.273 -29.719 -5.48 1 97.5 108 TYR A CA 1
ATOM 779 C C . TYR A 1 108 ? -2.986 -29.328 -6.207 1 97.5 108 TYR A C 1
ATOM 781 O O . TYR A 1 108 ? -2.041 -28.844 -5.586 1 97.5 108 TYR A O 1
ATOM 789 N N . GLN A 1 109 ? -2.977 -29.609 -7.516 1 98.38 109 GLN A N 1
ATOM 790 C CA . GLN A 1 109 ? -1.848 -29.234 -8.359 1 98.38 109 GLN A CA 1
ATOM 791 C C . GLN A 1 109 ? -2.324 -28.609 -9.664 1 98.38 109 GLN A C 1
ATOM 793 O O . GLN A 1 109 ? -3.324 -29.031 -10.242 1 98.38 109 GLN A O 1
ATOM 798 N N . CYS A 1 110 ? -1.616 -27.625 -10.094 1 97.81 110 CYS A N 1
ATOM 799 C CA . CYS A 1 110 ? -1.846 -26.984 -11.383 1 97.81 110 CYS A CA 1
ATOM 800 C C . CYS A 1 110 ? -0.542 -26.844 -12.164 1 97.81 110 CYS A C 1
ATOM 802 O O . CYS A 1 110 ? 0.543 -26.953 -11.586 1 97.81 110 CYS A O 1
ATOM 804 N N . PHE A 1 111 ? -0.672 -26.672 -13.508 1 96.94 111 PHE A N 1
ATOM 805 C CA . PHE A 1 111 ? 0.508 -26.312 -14.281 1 96.94 111 PHE A CA 1
ATOM 806 C C . PHE A 1 111 ? 0.856 -24.844 -14.078 1 96.94 111 PHE A C 1
ATOM 808 O O . PHE A 1 111 ? -0.031 -24.016 -13.867 1 96.94 111 PHE A O 1
ATOM 815 N N . THR A 1 112 ? 2.076 -24.547 -14.047 1 95 112 THR A N 1
ATOM 816 C CA . THR A 1 112 ? 2.588 -23.188 -13.977 1 95 112 THR A CA 1
ATOM 817 C C . THR A 1 112 ? 3.658 -22.953 -15.039 1 95 112 THR A C 1
ATOM 819 O O . THR A 1 112 ? 4.16 -23.906 -15.641 1 95 112 THR A O 1
ATOM 822 N N . CYS A 1 113 ? 3.834 -21.656 -15.234 1 89.19 113 CYS A N 1
ATOM 823 C CA . CYS A 1 113 ? 4.812 -21.297 -16.25 1 89.19 113 CYS A CA 1
ATOM 824 C C . CYS A 1 113 ? 6.137 -20.891 -15.617 1 89.19 113 CYS A C 1
ATOM 826 O O . CYS A 1 113 ? 6.156 -20.297 -14.531 1 89.19 113 CYS A O 1
ATOM 828 N N . ASP A 1 114 ? 7.23 -21.25 -16.25 1 82.81 114 ASP A N 1
ATOM 829 C CA . ASP A 1 114 ? 8.531 -20.641 -15.961 1 82.81 114 ASP A CA 1
ATOM 830 C C . ASP A 1 114 ? 9.07 -19.906 -17.188 1 82.81 114 ASP A C 1
ATOM 832 O O . ASP A 1 114 ? 8.305 -19.516 -18.062 1 82.81 114 ASP A O 1
ATOM 836 N N . MET A 1 115 ? 10.344 -19.594 -17.203 1 73.56 115 MET A N 1
ATOM 837 C CA . MET A 1 115 ? 10.914 -18.797 -18.281 1 73.56 115 MET A CA 1
ATOM 838 C C . MET A 1 115 ? 10.906 -19.562 -19.594 1 73.56 115 MET A C 1
ATOM 840 O O . MET A 1 115 ? 11.008 -18.969 -20.672 1 73.56 115 MET A O 1
ATOM 844 N N . THR A 1 116 ? 10.695 -20.875 -19.594 1 76.25 116 THR A N 1
ATOM 845 C CA . THR A 1 116 ? 10.906 -21.672 -20.797 1 76.25 116 THR A CA 1
ATOM 846 C C . THR A 1 116 ? 9.602 -22.328 -21.25 1 76.25 116 THR A C 1
ATOM 848 O O . THR A 1 116 ? 9.344 -22.453 -22.438 1 76.25 116 THR A O 1
ATOM 851 N N . ASP A 1 117 ? 8.766 -22.75 -20.328 1 84.19 117 ASP A N 1
ATOM 852 C CA . ASP A 1 117 ? 7.52 -23.406 -20.703 1 84.19 117 ASP A CA 1
ATOM 853 C C . ASP A 1 117 ? 6.496 -23.344 -19.578 1 84.19 117 ASP A C 1
ATOM 855 O O . ASP A 1 117 ? 6.766 -22.766 -18.516 1 84.19 117 ASP A O 1
ATOM 859 N N . CYS A 1 118 ? 5.344 -23.859 -19.875 1 91.38 118 CYS A N 1
ATOM 860 C CA . CYS A 1 118 ? 4.23 -23.875 -18.938 1 91.38 118 CYS A CA 1
ATOM 861 C C . CYS A 1 118 ? 3.836 -25.297 -18.578 1 91.38 118 CYS A C 1
ATOM 863 O O . CYS A 1 118 ? 2.648 -25.609 -18.453 1 91.38 118 CYS A O 1
ATOM 865 N N . SER A 1 119 ? 4.887 -26.219 -18.406 1 92.94 119 SER A N 1
ATOM 866 C CA . SER A 1 119 ? 4.602 -27.625 -18.141 1 92.94 119 SER A CA 1
ATOM 867 C C . SER A 1 119 ? 5.027 -28 -16.719 1 92.94 119 SER A C 1
ATOM 869 O O . SER A 1 119 ? 4.875 -29.156 -16.312 1 92.94 119 SER A O 1
ATOM 871 N N . LYS A 1 120 ? 5.496 -27.031 -15.984 1 94.62 120 LYS A N 1
ATOM 872 C CA . LYS A 1 120 ? 5.867 -27.312 -14.602 1 94.62 120 LYS A CA 1
ATOM 873 C C . LYS A 1 120 ? 4.629 -27.406 -13.711 1 94.62 120 LYS A C 1
ATOM 875 O O . LYS A 1 120 ? 3.639 -26.719 -13.938 1 94.62 120 LYS A O 1
ATOM 880 N N . THR A 1 121 ? 4.77 -28.266 -12.727 1 96.56 121 THR A N 1
ATOM 881 C CA . THR A 1 121 ? 3.645 -28.422 -11.812 1 96.56 121 THR A CA 1
ATOM 882 C C . THR A 1 121 ? 3.83 -27.547 -10.578 1 96.56 121 THR A C 1
ATOM 884 O O . THR A 1 121 ? 4.957 -27.344 -10.117 1 96.56 121 THR A O 1
ATOM 887 N N . LEU A 1 122 ? 2.754 -27.047 -10.078 1 97.5 122 LEU A N 1
ATOM 888 C CA . LEU A 1 122 ? 2.689 -26.203 -8.898 1 97.5 122 LEU A CA 1
ATOM 889 C C . LEU A 1 122 ? 1.742 -26.781 -7.855 1 97.5 122 LEU A C 1
ATOM 891 O O . LEU A 1 122 ? 0.595 -27.109 -8.172 1 97.5 122 LEU A O 1
ATOM 895 N N . ALA A 1 123 ? 2.283 -26.984 -6.609 1 98.25 123 ALA A N 1
ATOM 896 C CA . ALA A 1 123 ? 1.401 -27.359 -5.508 1 98.25 123 ALA A CA 1
ATOM 897 C C . ALA A 1 123 ? 0.573 -26.172 -5.035 1 98.25 123 ALA A C 1
ATOM 899 O O . ALA A 1 123 ? 1.124 -25.141 -4.629 1 98.25 123 ALA A O 1
ATOM 900 N N . CYS A 1 124 ? -0.748 -26.281 -5.07 1 98.44 124 CYS A N 1
ATOM 901 C CA . CYS A 1 124 ? -1.63 -25.219 -4.617 1 98.44 124 CYS A CA 1
ATOM 902 C C . CYS A 1 124 ? -1.694 -25.172 -3.096 1 98.44 124 CYS A C 1
ATOM 904 O O . CYS A 1 124 ? -1.311 -26.125 -2.424 1 98.44 124 CYS A O 1
ATOM 906 N N . GLU A 1 125 ? -2.111 -23.984 -2.607 1 98.12 125 GLU A N 1
ATOM 907 C CA . GLU A 1 125 ? -2.076 -23.766 -1.166 1 98.12 125 GLU A CA 1
ATOM 908 C C . GLU A 1 125 ? -3.41 -23.219 -0.66 1 98.12 125 GLU A C 1
ATOM 910 O O . GLU A 1 125 ? -4.156 -22.594 -1.413 1 98.12 125 GLU A O 1
ATOM 915 N N . GLY A 1 126 ? -3.627 -23.5 0.7 1 97.75 126 GLY A N 1
ATOM 916 C CA . GLY A 1 126 ? -4.777 -22.875 1.339 1 97.75 126 GLY A CA 1
ATOM 917 C C . GLY A 1 126 ? -6.074 -23.094 0.582 1 97.75 126 GLY A C 1
ATOM 918 O O . GLY A 1 126 ? -6.434 -24.234 0.281 1 97.75 126 GLY A O 1
ATOM 919 N N . ASP A 1 127 ? -6.703 -22.031 0.158 1 97.31 127 ASP A N 1
ATOM 920 C CA . ASP A 1 127 ? -8.008 -22.156 -0.479 1 97.31 127 ASP A CA 1
ATOM 921 C C . ASP A 1 127 ? -7.895 -22.047 -1.998 1 97.31 127 ASP A C 1
ATOM 923 O O . ASP A 1 127 ? -8.867 -21.719 -2.68 1 97.31 127 ASP A O 1
ATOM 927 N N . GLU A 1 128 ? -6.758 -22.266 -2.502 1 97.5 128 GLU A N 1
ATOM 928 C CA . GLU A 1 128 ? -6.543 -22.328 -3.945 1 97.5 128 GLU A CA 1
ATOM 929 C C . GLU A 1 128 ? -7.082 -23.625 -4.527 1 97.5 128 GLU A C 1
ATOM 931 O O . GLU A 1 128 ? -6.324 -24.562 -4.758 1 97.5 128 GLU A O 1
ATOM 936 N N . THR A 1 129 ? -8.344 -23.625 -4.93 1 97.5 129 THR A N 1
ATOM 937 C CA . THR A 1 129 ? -8.984 -24.859 -5.355 1 97.5 129 THR A CA 1
ATOM 938 C C . THR A 1 129 ? -9.25 -24.844 -6.859 1 97.5 129 THR A C 1
ATOM 940 O O . THR A 1 129 ? -9.969 -25.703 -7.375 1 97.5 129 THR A O 1
ATOM 943 N N . GLN A 1 130 ? -8.719 -23.844 -7.566 1 96.81 130 GLN A N 1
ATOM 944 C CA . GLN A 1 130 ? -8.867 -23.734 -9.016 1 96.81 130 GLN A CA 1
ATOM 945 C C . GLN A 1 130 ? -7.512 -23.562 -9.695 1 96.81 130 GLN A C 1
ATOM 947 O O . GLN A 1 130 ? -6.582 -23 -9.109 1 96.81 130 GLN A O 1
ATOM 952 N N . CYS A 1 131 ? -7.461 -24.156 -10.938 1 95.81 131 CYS A N 1
ATOM 953 C CA . CYS A 1 131 ? -6.359 -23.812 -11.828 1 95.81 131 CYS A CA 1
ATOM 954 C C . CYS A 1 131 ? -6.773 -22.719 -12.797 1 95.81 131 CYS A C 1
ATOM 956 O O . CYS A 1 131 ? -7.922 -22.672 -13.242 1 95.81 131 CYS A O 1
ATOM 958 N N . PHE A 1 132 ? -5.801 -21.812 -13.062 1 91.94 132 PHE A N 1
ATOM 959 C CA . PHE A 1 132 ? -6.121 -20.766 -14.016 1 91.94 132 PHE A CA 1
ATOM 960 C C . PHE A 1 132 ? -5.109 -20.734 -15.156 1 91.94 132 PHE A C 1
ATOM 962 O O . PHE A 1 132 ? -3.982 -21.203 -15 1 91.94 132 PHE A O 1
ATOM 969 N N . THR A 1 133 ? -5.551 -20.266 -16.297 1 89.06 133 THR A N 1
ATOM 970 C CA . THR A 1 133 ? -4.727 -19.875 -17.438 1 89.06 133 THR A CA 1
ATOM 971 C C . THR A 1 133 ? -5.074 -18.469 -17.906 1 89.06 133 THR A C 1
ATOM 973 O O . THR A 1 133 ? -6.25 -18.125 -18.047 1 89.06 133 THR A O 1
ATOM 976 N N . THR A 1 134 ? -4.039 -17.656 -17.969 1 84.06 134 THR A N 1
ATOM 977 C CA . THR A 1 134 ? -4.281 -16.312 -18.484 1 84.06 134 THR A CA 1
ATOM 978 C C . THR A 1 134 ? -3.084 -15.828 -19.297 1 84.06 134 THR A C 1
ATOM 980 O O . THR A 1 134 ? -2.1 -16.547 -19.469 1 84.06 134 THR A O 1
ATOM 983 N N . THR A 1 135 ? -3.311 -14.711 -19.984 1 78.75 135 THR A N 1
ATOM 984 C CA . THR A 1 135 ? -2.238 -14.023 -20.703 1 78.75 135 THR A CA 1
ATOM 985 C C . THR A 1 135 ? -2.098 -12.586 -20.203 1 78.75 135 THR A C 1
ATOM 987 O O . THR A 1 135 ? -3.096 -11.875 -20.047 1 78.75 135 THR A O 1
ATOM 990 N N . VAL A 1 136 ? -0.869 -12.25 -19.875 1 73.75 136 VAL A N 1
ATOM 991 C CA . VAL A 1 136 ? -0.622 -10.891 -19.391 1 73.75 136 VAL A CA 1
ATOM 992 C C . VAL A 1 136 ? 0.188 -10.109 -20.422 1 73.75 136 VAL A C 1
ATOM 994 O O . VAL A 1 136 ? 1.021 -10.688 -21.125 1 73.75 136 VAL A O 1
ATOM 997 N N . TYR A 1 137 ? -0.175 -8.859 -20.516 1 66.62 137 TYR A N 1
ATOM 998 C CA . TYR A 1 137 ? 0.552 -7.992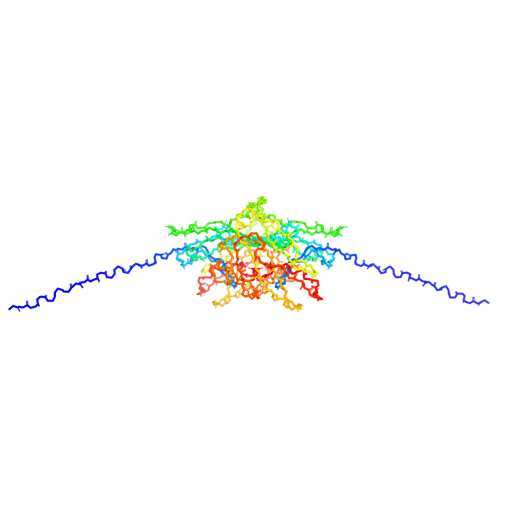 -21.438 1 66.62 137 TYR A CA 1
ATOM 999 C C . TYR A 1 137 ? 1.712 -7.301 -20.734 1 66.62 137 TYR A C 1
ATOM 1001 O O . TYR A 1 137 ? 1.524 -6.664 -19.703 1 66.62 137 TYR A O 1
ATOM 1009 N N . ALA A 1 138 ? 2.947 -7.641 -21.156 1 62.16 138 ALA A N 1
ATOM 1010 C CA . ALA A 1 138 ? 4.152 -6.973 -20.656 1 62.16 138 ALA A CA 1
ATOM 1011 C C . ALA A 1 138 ? 4.855 -6.227 -21.797 1 62.16 138 ALA A C 1
ATOM 1013 O O . ALA A 1 138 ? 4.418 -6.273 -22.938 1 62.16 138 ALA A O 1
ATOM 1014 N N . ASN A 1 139 ? 5.793 -5.363 -21.375 1 61.41 139 ASN A N 1
ATOM 1015 C CA . ASN A 1 139 ? 6.551 -4.641 -22.391 1 61.41 139 ASN A CA 1
ATOM 1016 C C . ASN A 1 139 ? 7.082 -5.578 -23.469 1 61.41 139 ASN A C 1
ATOM 1018 O O . ASN A 1 139 ? 7.215 -5.188 -24.625 1 61.41 139 ASN A O 1
ATOM 1022 N N . SER A 1 140 ? 7.383 -6.75 -23.141 1 61.38 140 SER A N 1
ATOM 1023 C CA . SER A 1 140 ? 7.969 -7.727 -24.047 1 61.38 140 SER A CA 1
ATOM 1024 C C . SER A 1 140 ? 6.898 -8.414 -24.875 1 61.38 140 SER A C 1
ATOM 1026 O O . SER A 1 140 ? 7.215 -9.18 -25.797 1 61.38 140 SER A O 1
ATOM 1028 N N . GLY A 1 141 ? 5.637 -8.102 -24.594 1 67.38 141 GLY A N 1
ATOM 1029 C CA . GLY A 1 141 ? 4.539 -8.727 -25.312 1 67.38 141 GLY A CA 1
ATOM 1030 C C . GLY A 1 141 ? 3.643 -9.562 -24.422 1 67.38 141 GLY A C 1
ATOM 1031 O O . GLY A 1 141 ? 3.537 -9.305 -23.219 1 67.38 141 GLY A O 1
ATOM 1032 N N . LYS A 1 142 ? 2.941 -10.523 -25.156 1 71.44 142 LYS A N 1
ATOM 1033 C CA . LYS A 1 142 ? 2.016 -11.398 -24.438 1 71.44 142 LYS A CA 1
ATOM 1034 C C . LYS A 1 142 ? 2.762 -12.508 -23.703 1 71.44 142 LYS A C 1
ATOM 1036 O O . LYS A 1 142 ? 3.594 -13.203 -24.297 1 71.44 142 LYS A O 1
ATOM 1041 N N . VAL A 1 143 ? 2.529 -12.664 -22.453 1 75.44 143 VAL A N 1
ATOM 1042 C CA . VAL A 1 143 ? 3.168 -13.68 -21.625 1 75.44 143 VAL A CA 1
ATOM 1043 C C . VAL A 1 143 ? 2.104 -14.562 -20.969 1 75.44 143 VAL A C 1
ATOM 1045 O O . VAL A 1 143 ? 1.247 -14.07 -20.234 1 75.44 143 VAL A O 1
ATOM 1048 N N . PRO A 1 144 ? 2.145 -15.867 -21.391 1 81.81 144 PRO A N 1
ATOM 1049 C CA . PRO A 1 144 ? 1.171 -16.734 -20.719 1 81.81 144 PRO A CA 1
ATOM 1050 C C . PRO A 1 144 ? 1.459 -16.906 -19.234 1 81.81 144 PRO A C 1
ATOM 1052 O O . PRO A 1 144 ? 2.623 -16.906 -18.812 1 81.81 144 PRO A O 1
ATOM 1055 N N . MET A 1 145 ? 0.417 -17.094 -18.438 1 86.62 145 MET A N 1
ATOM 1056 C CA . MET A 1 145 ? 0.515 -17.328 -17 1 86.62 145 MET A CA 1
ATOM 1057 C C . MET A 1 145 ? -0.474 -18.406 -16.562 1 86.62 145 MET A C 1
ATOM 1059 O O . MET A 1 145 ? -1.629 -18.406 -17 1 86.62 145 MET A O 1
ATOM 1063 N N . LYS A 1 146 ? 0.041 -19.359 -15.852 1 90.62 146 LYS A N 1
ATOM 1064 C CA . LYS A 1 146 ? -0.759 -20.438 -15.289 1 90.62 146 LYS A CA 1
ATOM 1065 C C . LYS A 1 146 ? -0.491 -20.609 -13.797 1 90.62 146 LYS A C 1
ATOM 1067 O O . LYS A 1 146 ? 0.579 -20.234 -13.305 1 90.62 146 LYS A O 1
ATOM 1072 N N . GLY A 1 147 ? -1.485 -21.172 -13.141 1 95.44 147 GLY A N 1
ATOM 1073 C CA . GLY A 1 147 ? -1.257 -21.453 -11.727 1 95.44 147 GLY A CA 1
ATOM 1074 C C . GLY A 1 147 ? -2.531 -21.766 -10.969 1 95.44 147 GLY A C 1
ATOM 1075 O O . GLY A 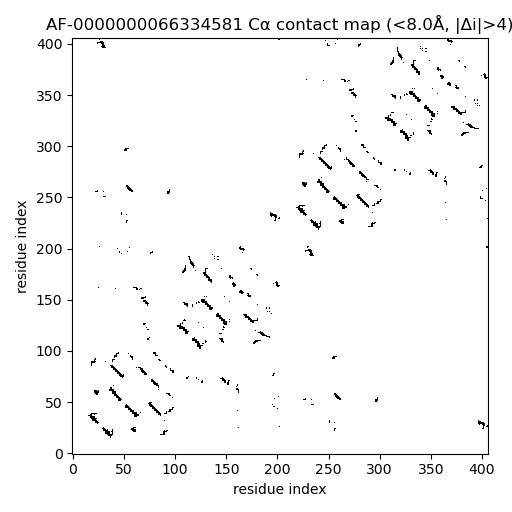1 147 ? -3.486 -22.297 -11.539 1 95.44 147 GLY A O 1
ATOM 1076 N N . CYS A 1 148 ? -2.463 -21.547 -9.633 1 96.56 148 CYS A N 1
ATOM 1077 C CA . CYS A 1 148 ? -3.539 -21.844 -8.695 1 96.56 148 CYS A CA 1
ATOM 1078 C C . CYS A 1 148 ? -4.305 -20.578 -8.328 1 96.56 148 CYS A C 1
ATOM 1080 O O . CYS A 1 148 ? -3.74 -19.484 -8.328 1 96.56 148 CYS A O 1
ATOM 1082 N N . SER A 1 149 ? -5.562 -20.703 -7.992 1 94.44 149 SER A N 1
ATOM 1083 C CA . SER A 1 149 ? -6.355 -19.547 -7.562 1 94.44 149 SER A CA 1
ATOM 1084 C C . SER A 1 149 ? -7.449 -19.969 -6.582 1 94.44 149 SER A C 1
ATOM 1086 O O . SER A 1 149 ? -8.008 -21.062 -6.699 1 94.44 149 SER A O 1
ATOM 1088 N N . SER A 1 150 ? -7.684 -19.094 -5.621 1 95.19 150 SER A N 1
ATOM 1089 C CA . SER A 1 150 ? -8.945 -19.234 -4.898 1 95.19 150 SER A CA 1
ATOM 1090 C C . SER A 1 150 ? -10.133 -19.141 -5.844 1 95.19 150 SER A C 1
ATOM 1092 O O . SER A 1 150 ? -10.117 -18.359 -6.797 1 95.19 150 SER A O 1
ATOM 1094 N N . LYS A 1 151 ? -11.117 -19.875 -5.543 1 92.5 151 LYS A N 1
ATOM 1095 C CA . LYS A 1 151 ? -12.289 -19.953 -6.414 1 92.5 151 LYS A CA 1
ATOM 1096 C C . LYS A 1 151 ? -12.898 -18.562 -6.641 1 92.5 151 LYS A C 1
ATOM 1098 O O . LYS A 1 151 ? -13.258 -18.219 -7.766 1 92.5 151 LYS A O 1
ATOM 1103 N N . GLN A 1 152 ? -13 -17.75 -5.59 1 87.75 152 GLN A N 1
ATOM 1104 C CA . GLN A 1 152 ? -13.68 -16.453 -5.664 1 87.75 152 GLN A CA 1
ATOM 1105 C C . GLN A 1 152 ? -12.883 -15.469 -6.512 1 87.75 152 GLN A C 1
ATOM 1107 O O . GLN A 1 152 ? -13.43 -14.477 -6.996 1 87.75 152 GLN A O 1
ATOM 1112 N N . LEU A 1 153 ? -11.602 -15.742 -6.668 1 87.31 153 LEU A N 1
ATOM 1113 C CA . LEU A 1 153 ? -10.758 -14.797 -7.387 1 87.31 153 LEU A CA 1
ATOM 1114 C C . LEU A 1 153 ? -10.5 -15.273 -8.812 1 87.31 153 LEU A C 1
ATOM 1116 O O . LEU A 1 153 ? -9.992 -14.516 -9.641 1 87.31 153 LEU A O 1
ATOM 1120 N N . CYS A 1 154 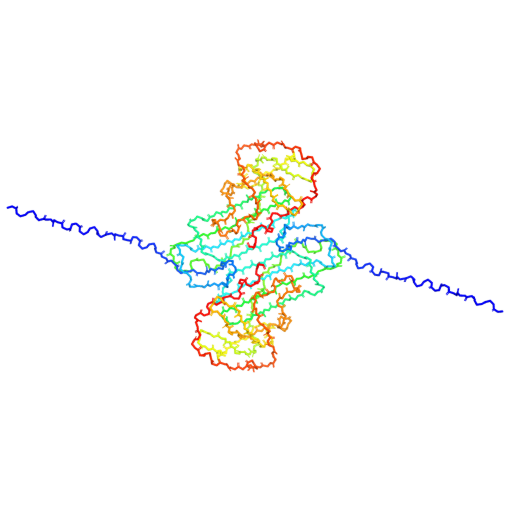? -10.898 -16.484 -9 1 86 154 CYS A N 1
ATOM 1121 C CA . CYS A 1 154 ? -10.594 -17.031 -10.32 1 86 154 CYS A CA 1
ATOM 1122 C C . CYS A 1 154 ? -11.516 -16.422 -11.383 1 86 154 CYS A C 1
ATOM 1124 O O . CYS A 1 154 ? -12.734 -16.5 -11.266 1 86 154 CYS A O 1
ATOM 1126 N N . GLY A 1 155 ? -11.07 -15.703 -12.359 1 74.31 155 GLY A N 1
ATOM 1127 C CA . GLY A 1 155 ? -11.852 -15.164 -13.453 1 74.31 155 GLY A CA 1
ATOM 1128 C C . GLY A 1 155 ? -12.328 -13.742 -13.203 1 74.31 155 GLY A C 1
ATOM 1129 O O . GLY A 1 155 ? -13.055 -13.172 -14.023 1 74.31 155 GLY A O 1
ATOM 1130 N N . ILE A 1 156 ? -12.234 -13.414 -11.914 1 63.31 156 ILE A N 1
ATOM 1131 C CA . ILE A 1 156 ? -12.609 -12.023 -11.664 1 63.31 156 ILE A CA 1
ATOM 1132 C C . ILE A 1 156 ? -11.797 -11.102 -12.57 1 63.31 156 ILE A C 1
ATOM 1134 O O . ILE A 1 156 ? -10.578 -11.258 -12.695 1 63.31 156 ILE A O 1
ATOM 1138 N N . ASN A 1 157 ? -12.461 -10.648 -13.617 1 50.53 157 ASN A N 1
ATOM 1139 C CA . ASN A 1 157 ? -11.82 -9.609 -14.414 1 50.53 157 ASN A CA 1
ATOM 1140 C C . ASN A 1 157 ? -11.352 -8.445 -13.547 1 50.53 157 ASN A C 1
ATOM 1142 O O . ASN A 1 157 ? -12.062 -8 -12.648 1 50.53 157 ASN A O 1
ATOM 1146 N N . GLY A 1 158 ? -10.156 -8.492 -13.055 1 46.03 158 GLY A N 1
ATOM 1147 C CA . GLY A 1 158 ? -9.492 -7.539 -12.172 1 46.03 158 GLY A CA 1
ATOM 1148 C C . GLY A 1 158 ? -10.188 -6.188 -12.133 1 46.03 158 GLY A C 1
ATOM 1149 O O . GLY A 1 158 ? -9.695 -5.254 -11.492 1 46.03 158 GLY A O 1
ATOM 1150 N N . THR A 1 159 ? -11 -5.824 -13.07 1 39.38 159 THR A N 1
ATOM 1151 C CA . THR A 1 159 ? -11.453 -4.438 -13.039 1 39.38 159 THR A CA 1
ATOM 1152 C C . THR A 1 159 ? -12.031 -4.086 -11.672 1 39.38 159 THR A C 1
ATOM 1154 O O . THR A 1 159 ? -11.523 -3.195 -10.984 1 39.38 159 THR A O 1
ATOM 1157 N N . GLN A 1 160 ? -13.43 -3.871 -11.625 1 41.38 160 GLN A N 1
ATOM 1158 C CA . GLN A 1 160 ? -14.312 -3.027 -10.828 1 41.38 160 GLN A CA 1
ATOM 1159 C C . GLN A 1 160 ? -14.438 -3.555 -9.406 1 41.38 160 GLN A C 1
ATOM 1161 O O . GLN A 1 160 ? -14.828 -2.816 -8.492 1 41.38 160 GLN A O 1
ATOM 1166 N N . THR A 1 161 ? -14.484 -4.734 -9.203 1 40.12 161 THR A N 1
ATOM 1167 C CA . THR A 1 161 ? -15.203 -5.164 -8.008 1 40.12 161 THR A CA 1
ATOM 1168 C C . THR A 1 161 ? -14.461 -4.73 -6.75 1 40.12 161 THR A C 1
ATOM 1170 O O . THR A 1 161 ? -15.078 -4.277 -5.785 1 40.12 161 THR A O 1
ATOM 1173 N N . LEU A 1 162 ? -13.336 -5.168 -6.598 1 42.94 162 LEU A N 1
ATOM 1174 C CA . LEU A 1 162 ? -12.711 -4.965 -5.293 1 42.94 162 LEU A CA 1
ATOM 1175 C C . LEU A 1 162 ? -11.977 -3.629 -5.238 1 42.94 162 LEU A C 1
ATOM 1177 O O . LEU A 1 162 ? -11.18 -3.393 -4.332 1 42.94 162 LEU A O 1
ATOM 1181 N N . GLY A 1 163 ? -12.656 -2.725 -6.184 1 41.47 163 GLY A N 1
ATOM 1182 C CA . GLY A 1 163 ? -11.891 -1.487 -6.238 1 41.47 163 GLY A CA 1
ATOM 1183 C C . GLY A 1 163 ? -10.438 -1.698 -6.629 1 41.47 163 GLY A C 1
ATOM 1184 O O . GLY A 1 163 ? -9.578 -0.874 -6.312 1 41.47 163 GLY A O 1
ATOM 1185 N N . LEU A 1 164 ? -10.148 -2.947 -6.875 1 42.69 164 LEU A N 1
ATOM 1186 C CA . LEU A 1 164 ? -8.797 -3.242 -7.332 1 42.69 164 LEU A CA 1
ATOM 1187 C C . LEU A 1 164 ? -8.625 -2.854 -8.797 1 42.69 164 LEU A C 1
ATOM 1189 O O . LEU A 1 164 ? -9.555 -2.971 -9.594 1 42.69 164 LEU A O 1
ATOM 1193 N N . PRO A 1 165 ? -7.832 -1.837 -9.039 1 38.28 165 PRO A N 1
ATOM 1194 C CA . PRO A 1 165 ? -7.656 -1.648 -10.484 1 38.28 165 PRO A CA 1
ATOM 1195 C C . PRO A 1 165 ? -7.508 -2.969 -11.234 1 38.28 165 PRO A C 1
ATOM 1197 O O . PRO A 1 165 ? -7 -3.947 -10.68 1 38.28 165 PRO A O 1
ATOM 1200 N N . ALA A 1 166 ? -8.391 -3.105 -12.227 1 39.5 166 ALA A N 1
ATOM 1201 C CA . ALA A 1 166 ? -8.297 -4.238 -13.141 1 39.5 166 ALA A CA 1
ATOM 1202 C C . ALA A 1 166 ? -6.84 -4.594 -13.43 1 39.5 166 ALA A C 1
ATOM 1204 O O . ALA A 1 166 ? -5.988 -3.709 -13.531 1 39.5 166 ALA A O 1
ATOM 1205 N N . PRO A 1 167 ? -6.383 -5.746 -12.922 1 40.66 167 PRO A N 1
ATOM 1206 C CA . PRO A 1 167 ? -5.062 -6.094 -13.453 1 40.66 167 PRO A CA 1
ATOM 1207 C C . PRO A 1 167 ? -4.82 -5.527 -14.852 1 40.66 167 PRO A C 1
ATOM 1209 O O . PRO A 1 167 ? -5.723 -5.555 -15.695 1 40.66 167 PRO A O 1
ATOM 1212 N N . LEU A 1 168 ? -4.0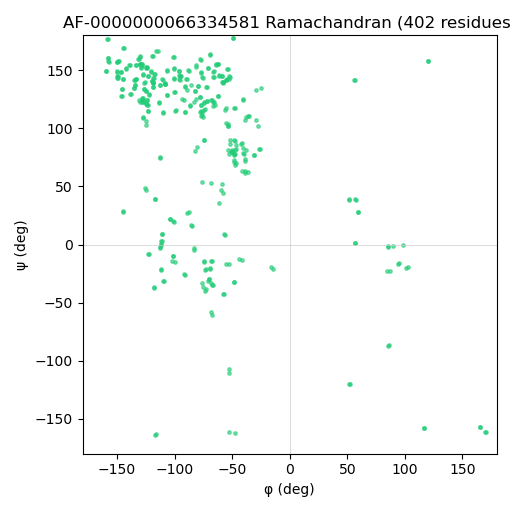82 -4.484 -14.891 1 37.16 168 LEU A N 1
ATOM 1213 C CA . LEU A 1 168 ? -3.619 -4.074 -16.219 1 37.16 168 LEU A CA 1
ATOM 1214 C C . LEU A 1 168 ? -3.262 -5.285 -17.062 1 37.16 168 LEU A C 1
ATOM 1216 O O . LEU A 1 168 ? -2.361 -6.051 -16.719 1 37.16 168 LEU A O 1
ATOM 1220 N N . GLY A 1 169 ? -4.035 -5.625 -18.031 1 45.72 169 GLY A N 1
ATOM 1221 C CA . GLY A 1 169 ? -3.867 -6.238 -19.344 1 45.72 169 GLY A CA 1
ATOM 1222 C C . GLY A 1 169 ? -4.152 -7.727 -19.344 1 45.72 169 GLY A C 1
ATOM 1223 O O . GLY A 1 169 ? -3.682 -8.453 -20.219 1 45.72 169 GLY A O 1
ATOM 1224 N N . ALA A 1 170 ? -4.492 -8.156 -18.109 1 52.69 170 ALA A N 1
ATOM 1225 C CA . ALA A 1 170 ? -4.688 -9.586 -18.344 1 52.69 170 ALA A CA 1
ATOM 1226 C C . ALA A 1 170 ? -5.891 -9.828 -19.25 1 52.69 170 ALA A C 1
ATOM 1228 O O . ALA A 1 170 ? -6.902 -9.133 -19.141 1 52.69 170 ALA A O 1
ATOM 1229 N N . ALA A 1 171 ? -5.562 -10.461 -20.391 1 59.12 171 ALA A N 1
ATOM 1230 C CA . ALA A 1 171 ? -6.594 -11.062 -21.219 1 59.12 171 ALA A CA 1
ATOM 1231 C C . ALA A 1 171 ? -7.531 -11.938 -20.391 1 59.12 171 ALA A C 1
ATOM 1233 O O . ALA A 1 171 ? -7.352 -12.078 -19.188 1 59.12 171 ALA A O 1
ATOM 1234 N N . VAL A 1 172 ? -8.516 -12.508 -20.922 1 67.75 172 VAL A N 1
ATOM 1235 C CA . VAL A 1 172 ? -9.547 -13.414 -20.422 1 67.75 172 VAL A CA 1
ATOM 1236 C C . VAL A 1 172 ? -8.898 -14.531 -19.609 1 67.75 172 VAL A C 1
ATOM 1238 O O . VAL A 1 172 ? -7.992 -15.219 -20.094 1 67.75 172 VAL A O 1
ATOM 1241 N N . THR A 1 173 ? -9.164 -14.695 -18.297 1 83.25 173 THR A N 1
ATOM 1242 C CA . THR A 1 173 ? -8.695 -15.766 -17.438 1 83.25 173 THR A CA 1
ATOM 1243 C C . THR A 1 173 ? -9.633 -16.969 -17.5 1 83.25 173 THR A C 1
ATOM 1245 O O . THR A 1 173 ? -10.844 -16.828 -17.312 1 83.25 173 THR A O 1
ATOM 1248 N N . LYS A 1 174 ? -9.102 -18.125 -17.938 1 89.38 174 LYS A N 1
ATOM 1249 C CA . LYS A 1 174 ? -9.852 -19.391 -17.875 1 89.38 174 LYS A CA 1
ATOM 1250 C C . LYS A 1 174 ? -9.594 -20.125 -16.562 1 89.38 174 LYS A C 1
ATOM 1252 O O . LYS A 1 174 ? -8.453 -20.234 -16.125 1 89.38 174 LYS A O 1
ATOM 1257 N N . CYS A 1 175 ? -10.672 -20.625 -16.016 1 93.06 175 CYS A N 1
ATOM 1258 C CA . CYS A 1 175 ? -10.594 -21.328 -14.75 1 93.06 175 CYS A CA 1
ATOM 1259 C C . CYS A 1 175 ? -11.156 -22.75 -14.883 1 93.06 175 CYS A C 1
ATOM 1261 O O . CYS A 1 175 ? -12.094 -22.969 -15.641 1 93.06 175 CYS A O 1
ATOM 1263 N N . CYS A 1 176 ? -10.555 -23.719 -14.141 1 94.75 176 CYS A N 1
ATOM 1264 C CA . CYS A 1 176 ? -11.055 -25.094 -14.094 1 94.75 176 CYS A CA 1
ATOM 1265 C C . CYS A 1 176 ? -10.773 -25.734 -12.742 1 94.75 176 CYS A C 1
ATOM 1267 O O . CYS A 1 176 ? -9.969 -25.203 -11.961 1 94.75 176 CYS A O 1
ATOM 1269 N N . GLN A 1 177 ? -11.539 -26.734 -12.461 1 94.94 177 GLN A N 1
ATOM 1270 C CA . GLN A 1 177 ? -11.367 -27.453 -11.195 1 94.94 177 GLN A CA 1
ATOM 1271 C C . GLN A 1 177 ? -10.859 -28.875 -11.43 1 94.94 177 GLN A C 1
ATOM 1273 O O . GLN A 1 177 ? -11.328 -29.562 -12.336 1 94.94 177 GLN A O 1
ATOM 1278 N N . GLY A 1 178 ? -9.922 -29.328 -10.633 1 95.69 178 GLY A N 1
ATOM 1279 C CA . GLY A 1 178 ? -9.266 -30.625 -10.734 1 95.69 178 GLY A CA 1
ATOM 1280 C C . GLY A 1 178 ? -7.766 -30.516 -10.938 1 95.69 178 GLY A C 1
ATOM 1281 O O . GLY A 1 178 ? -7.266 -29.484 -11.391 1 95.69 178 GLY A O 1
ATOM 1282 N N . ASN A 1 179 ? -7.043 -31.562 -10.609 1 97.38 179 ASN A N 1
ATOM 1283 C CA . ASN A 1 179 ? -5.59 -31.547 -10.75 1 97.38 179 ASN A CA 1
ATOM 1284 C C . ASN A 1 179 ? -5.168 -31.375 -12.203 1 97.38 179 ASN A C 1
ATOM 1286 O O . ASN A 1 179 ? -5.648 -32.094 -13.086 1 97.38 179 ASN A O 1
ATOM 1290 N N . LEU A 1 180 ? -4.316 -30.406 -12.43 1 97.75 180 LEU A N 1
ATOM 1291 C CA . LEU A 1 180 ? -3.598 -30.188 -13.68 1 97.75 180 LEU A CA 1
ATOM 1292 C C . LEU A 1 180 ? -4.57 -29.984 -14.836 1 97.75 180 LEU A C 1
ATOM 1294 O O . LEU A 1 180 ? -4.266 -30.328 -15.977 1 97.75 180 LEU A O 1
ATOM 1298 N N . CYS A 1 181 ? -5.738 -29.469 -14.508 1 96.31 181 CYS A N 1
ATOM 1299 C CA . CYS A 1 181 ? -6.781 -29.328 -15.516 1 96.31 181 CYS A CA 1
ATOM 1300 C C . CYS A 1 181 ? -6.477 -28.172 -16.453 1 96.31 181 CYS A C 1
ATOM 1302 O O . CYS A 1 181 ? -7.105 -28.031 -17.5 1 96.31 181 CYS A O 1
ATOM 1304 N N . ASN A 1 182 ? -5.512 -27.266 -16.094 1 94.06 182 ASN A N 1
ATOM 1305 C CA . ASN A 1 182 ? -5.203 -26.109 -16.938 1 94.06 182 ASN A CA 1
ATOM 1306 C C . ASN A 1 182 ? -4.195 -26.469 -18.016 1 94.06 182 ASN A C 1
ATOM 1308 O O . ASN A 1 182 ? -3.635 -25.594 -18.672 1 94.06 182 ASN A O 1
ATOM 1312 N N . GLN A 1 183 ? -3.914 -27.609 -18.359 1 88.56 183 GLN A N 1
ATOM 1313 C CA . GLN A 1 183 ? -3.18 -28.219 -19.469 1 88.56 183 GLN A CA 1
ATOM 1314 C C . GLN A 1 183 ? -1.759 -27.656 -19.547 1 88.56 183 GLN A C 1
ATOM 1316 O O . GLN A 1 183 ? -1.548 -26.453 -19.406 1 88.56 183 GLN A O 1
ATOM 1321 N N . ALA A 1 184 ? -0.842 -28.562 -19.875 1 80.25 184 ALA A N 1
ATOM 1322 C CA . ALA A 1 184 ? 0.546 -28.156 -20.094 1 80.25 184 ALA A CA 1
ATOM 1323 C C . ALA A 1 184 ? 0.724 -27.547 -21.484 1 80.25 184 ALA A C 1
ATOM 1325 O O . ALA A 1 184 ? -0.016 -27.859 -22.406 1 80.25 184 ALA A O 1
ATOM 1326 N N . GLN A 1 185 ? 1.479 -26.422 -21.594 1 73.56 185 GLN A N 1
ATOM 1327 C CA . GLN A 1 185 ? 1.788 -25.797 -22.875 1 73.56 185 GLN A CA 1
ATOM 1328 C C . GLN A 1 185 ? 3.281 -25.516 -23 1 73.56 185 GLN A C 1
ATOM 1330 O O . GLN A 1 185 ? 3.906 -25.031 -22.047 1 73.56 185 GLN A O 1
ATOM 1335 N N . SER A 1 186 ? 4.008 -26.031 -24.047 1 66.81 186 SER A N 1
ATOM 1336 C CA . SER A 1 186 ? 5.398 -25.672 -24.312 1 66.81 186 SER A CA 1
ATOM 1337 C C . SER A 1 186 ? 5.504 -24.297 -24.969 1 66.81 186 SER A C 1
ATOM 1339 O O . SER A 1 186 ? 4.699 -23.953 -25.828 1 66.81 186 SER A O 1
ATOM 1341 N N . LEU A 1 187 ? 6.164 -23.375 -24.125 1 59.44 187 LEU A N 1
ATOM 1342 C CA . LEU A 1 187 ? 6.355 -22.047 -24.719 1 59.44 187 LEU A CA 1
ATOM 1343 C C . LEU A 1 187 ? 7.512 -22.062 -25.719 1 59.44 187 LEU A C 1
ATOM 1345 O O . LEU A 1 187 ? 8.523 -22.734 -25.484 1 59.44 187 LEU A O 1
ATOM 1349 N N . ARG A 1 188 ? 7.441 -21.953 -26.984 1 53.72 188 ARG A N 1
ATOM 1350 C CA . ARG A 1 188 ? 8.594 -21.641 -27.828 1 53.72 188 ARG A CA 1
ATOM 1351 C C . ARG A 1 188 ? 9.383 -20.453 -27.25 1 53.72 188 ARG A C 1
ATOM 1353 O O . ARG A 1 188 ? 8.914 -19.781 -26.328 1 53.72 188 ARG A O 1
ATOM 1360 N N . ALA A 1 189 ? 10.289 -19.609 -27.766 1 45.53 189 ALA A N 1
ATOM 1361 C CA . ALA A 1 189 ? 11.391 -18.719 -27.453 1 45.53 189 ALA A CA 1
ATOM 1362 C C . ALA A 1 189 ? 10.945 -17.625 -26.469 1 45.53 189 ALA A C 1
ATOM 1364 O O . ALA A 1 189 ? 10.594 -16.516 -26.891 1 45.53 189 ALA A O 1
ATOM 1365 N N . TYR A 1 190 ? 10.203 -17.922 -25.422 1 42.88 190 TYR A N 1
ATOM 1366 C CA . TYR A 1 190 ? 9.734 -16.672 -24.828 1 42.88 190 TYR A CA 1
ATOM 1367 C C . TYR A 1 190 ? 10.766 -16.109 -23.859 1 42.88 190 TYR A C 1
ATOM 1369 O O . TYR A 1 190 ? 11.586 -16.844 -23.312 1 42.88 190 TYR A O 1
ATOM 1377 N N . PHE A 1 191 ? 10.984 -14.781 -23.922 1 43.22 191 PHE A N 1
ATOM 1378 C CA . PHE A 1 191 ? 11.773 -13.758 -23.234 1 43.22 191 PHE A CA 1
ATOM 1379 C C . PHE A 1 191 ? 11.555 -13.812 -21.734 1 43.22 191 PHE A C 1
ATOM 1381 O O . PHE A 1 191 ? 10.5 -14.242 -21.266 1 43.22 191 PHE A O 1
ATOM 1388 N N . PRO A 1 192 ? 12.625 -13.547 -21.016 1 42.44 192 PRO A N 1
ATOM 1389 C CA . PRO A 1 192 ? 12.688 -13.547 -19.547 1 42.44 192 PRO A CA 1
ATOM 1390 C C . PRO A 1 192 ? 11.523 -12.797 -18.906 1 42.44 192 PRO A C 1
ATOM 1392 O O . PRO A 1 192 ? 11.336 -11.602 -19.172 1 42.44 192 PRO A O 1
ATOM 1395 N N . ILE A 1 193 ? 10.43 -13.508 -18.719 1 42.59 193 ILE A N 1
ATOM 1396 C CA . ILE A 1 193 ? 9.172 -12.992 -18.172 1 42.59 193 ILE A CA 1
ATOM 1397 C C . ILE A 1 193 ? 9.359 -12.633 -16.703 1 42.59 193 ILE A C 1
ATOM 1399 O O . ILE A 1 193 ? 9.383 -13.516 -15.844 1 42.59 193 ILE A O 1
ATOM 1403 N N . LEU A 1 194 ? 10.305 -11.859 -16.281 1 41.34 194 LEU A N 1
ATOM 1404 C CA . LEU A 1 194 ? 10.344 -11.531 -14.867 1 41.34 194 LEU A CA 1
ATOM 1405 C C . LEU A 1 194 ? 9.078 -10.797 -14.438 1 41.34 194 LEU A C 1
ATOM 1407 O O . LEU A 1 194 ? 9.078 -9.578 -14.305 1 41.34 194 LEU A O 1
ATOM 1411 N N . ILE A 1 195 ? 7.812 -11.195 -15.078 1 42.53 195 ILE A N 1
ATOM 1412 C CA . ILE A 1 195 ? 6.723 -10.234 -14.922 1 42.53 195 ILE A CA 1
ATOM 1413 C C . ILE A 1 195 ? 6.059 -10.43 -13.562 1 42.53 195 ILE A C 1
ATOM 1415 O O . ILE A 1 195 ? 5.531 -11.5 -13.266 1 42.53 195 ILE A O 1
ATOM 1419 N N . ALA A 1 196 ? 6.625 -9.922 -12.539 1 44.06 196 ALA A N 1
ATOM 1420 C CA . ALA A 1 196 ? 5.797 -9.93 -11.336 1 44.06 196 ALA A CA 1
ATOM 1421 C C . ALA A 1 196 ? 4.465 -9.219 -11.586 1 44.06 196 ALA A C 1
ATOM 1423 O O . ALA A 1 196 ? 4.434 -8.125 -12.156 1 44.06 196 ALA A O 1
ATOM 1424 N N . LEU A 1 197 ? 3.338 -9.828 -11.539 1 43.88 197 LEU A N 1
ATOM 1425 C CA . LEU A 1 197 ? 1.928 -9.469 -11.656 1 43.88 197 LEU A CA 1
ATOM 1426 C C . LEU A 1 197 ? 1.63 -8.172 -10.914 1 43.88 197 LEU A C 1
ATOM 1428 O O . LEU A 1 197 ? 0.535 -7.617 -11.039 1 43.88 197 LEU A O 1
ATOM 1432 N N . LEU A 1 198 ? 2.547 -7.68 -10.062 1 43.72 198 LEU A N 1
ATOM 1433 C CA . LEU A 1 198 ? 2.068 -6.777 -9.023 1 43.72 198 LEU A CA 1
ATOM 1434 C C . LEU A 1 198 ? 1.775 -5.395 -9.594 1 43.72 198 LEU A C 1
ATOM 1436 O O . LEU A 1 198 ? 1.083 -4.59 -8.961 1 43.72 198 LEU A O 1
ATOM 1440 N N . SER A 1 199 ? 2.607 -4.926 -10.688 1 42.22 199 SER A N 1
ATOM 1441 C CA . SER A 1 199 ? 2.285 -3.541 -11.016 1 42.22 199 SER A CA 1
ATOM 1442 C C . SER A 1 199 ? 0.802 -3.379 -11.336 1 42.22 199 SER A C 1
ATOM 1444 O O . SER A 1 199 ? 0.307 -2.258 -11.461 1 42.22 199 SER A O 1
ATOM 1446 N N . LEU A 1 200 ? 0.224 -4.438 -11.578 1 39.16 200 LEU A N 1
ATOM 1447 C CA . LEU A 1 200 ? -1.128 -4.457 -12.125 1 39.16 200 LEU A CA 1
ATOM 1448 C C . LEU A 1 200 ? -2.137 -3.953 -11.102 1 39.16 200 LEU A C 1
ATOM 1450 O O . LEU A 1 200 ? -3.168 -3.383 -11.461 1 39.16 200 LEU A O 1
ATOM 1454 N N . PHE A 1 201 ? -1.902 -4.199 -9.867 1 38.94 201 PHE A N 1
ATOM 1455 C CA . PHE A 1 201 ? -2.992 -3.938 -8.938 1 38.94 201 PHE A CA 1
ATOM 1456 C C . PHE A 1 201 ? -2.793 -2.602 -8.234 1 38.94 201 PHE A C 1
ATOM 1458 O O . PHE A 1 201 ? -3.697 -2.111 -7.555 1 38.94 201 PHE A O 1
ATOM 1465 N N . LEU A 1 202 ? -1.705 -2.08 -8.297 1 37.41 202 LEU A N 1
ATOM 1466 C CA . LEU A 1 202 ? -1.532 -0.949 -7.395 1 37.41 202 LEU A CA 1
ATOM 1467 C C . LEU A 1 202 ? -1.923 0.358 -8.078 1 37.41 202 LEU A C 1
ATOM 1469 O O . LEU A 1 202 ? -2.061 1.391 -7.414 1 37.41 202 LEU A O 1
ATOM 1473 N N . PHE A 1 203 ? -1.879 0.525 -9.312 1 33.75 203 PHE A N 1
ATOM 1474 C CA . PHE A 1 203 ? -2.168 1.871 -9.797 1 33.75 203 PHE A CA 1
ATOM 1475 C C . PHE A 1 203 ? -3.668 2.072 -9.969 1 33.75 203 PHE A C 1
ATOM 1477 O O . PHE A 1 203 ? -4.375 1.156 -10.398 1 33.75 203 PHE A O 1
ATOM 1484 N N . MET B 1 1 ? 70.062 11.148 -24.156 1 36.72 1 MET B N 1
ATOM 1485 C CA . MET B 1 1 ? 69.125 11.305 -23.062 1 36.72 1 MET B CA 1
ATOM 1486 C C . MET B 1 1 ? 67.688 11.133 -23.547 1 36.72 1 MET B C 1
ATOM 1488 O O . MET B 1 1 ? 67.125 12.055 -24.141 1 36.72 1 MET B O 1
ATOM 1492 N N . ALA B 1 2 ? 67.312 9.883 -24.094 1 43.09 2 ALA B N 1
ATOM 1493 C CA . ALA B 1 2 ? 66 9.453 -24.531 1 43.09 2 ALA B CA 1
ATOM 1494 C C . ALA B 1 2 ? 64.938 9.648 -23.422 1 43.09 2 ALA B C 1
ATOM 1496 O O . ALA B 1 2 ? 65.188 9.297 -22.266 1 43.09 2 ALA B O 1
ATOM 1497 N N . LEU B 1 3 ? 64.062 10.711 -23.531 1 43.53 3 LEU B N 1
ATOM 1498 C CA . LEU B 1 3 ? 62.875 10.969 -22.719 1 43.53 3 LEU B CA 1
ATOM 1499 C C . LEU B 1 3 ? 62.031 9.711 -22.578 1 43.53 3 LEU B C 1
ATOM 1501 O O . LEU B 1 3 ? 61.5 9.188 -23.562 1 43.53 3 LEU B O 1
ATOM 1505 N N . LEU B 1 4 ? 62.375 8.82 -21.656 1 49.19 4 LEU B N 1
ATOM 1506 C CA . LEU B 1 4 ? 61.5 7.742 -21.234 1 49.19 4 LEU B CA 1
ATOM 1507 C C . LEU B 1 4 ? 60.125 8.289 -20.828 1 49.19 4 LEU B C 1
ATOM 1509 O O . LEU B 1 4 ? 60 9.008 -19.828 1 49.19 4 LEU B O 1
ATOM 1513 N N . ILE B 1 5 ? 59.25 8.633 -21.797 1 50.62 5 ILE B N 1
ATOM 1514 C CA . ILE B 1 5 ? 57.812 8.859 -21.516 1 50.62 5 ILE B CA 1
ATOM 1515 C C . ILE B 1 5 ? 57.281 7.719 -20.672 1 50.62 5 ILE B C 1
ATOM 1517 O O . ILE B 1 5 ? 57.25 6.566 -21.109 1 50.62 5 ILE B O 1
ATOM 1521 N N . SER B 1 6 ? 57.5 7.746 -19.328 1 47.53 6 SER B N 1
ATOM 1522 C CA . SER B 1 6 ? 56.75 6.891 -18.422 1 47.53 6 SER B CA 1
ATOM 1523 C C . SER B 1 6 ? 55.25 6.961 -18.703 1 47.53 6 SER B C 1
ATOM 1525 O O . SER B 1 6 ? 54.656 8.039 -18.656 1 47.53 6 SER B O 1
ATOM 1527 N N . LEU B 1 7 ? 54.781 6.098 -19.578 1 49.53 7 LEU B N 1
ATOM 1528 C CA . LEU B 1 7 ? 53.344 5.809 -19.719 1 49.53 7 LEU B CA 1
ATOM 1529 C C . LEU B 1 7 ? 52.719 5.582 -18.359 1 49.53 7 LEU B C 1
ATOM 1531 O O . LEU B 1 7 ? 52.969 4.562 -17.719 1 49.53 7 LEU B O 1
ATOM 1535 N N . PHE B 1 8 ? 52.594 6.699 -17.516 1 48.41 8 PHE B N 1
ATOM 1536 C CA . PHE B 1 8 ? 51.719 6.59 -16.359 1 48.41 8 PHE B CA 1
ATOM 1537 C C . PHE B 1 8 ? 50.375 6.008 -16.766 1 48.41 8 PHE B C 1
ATOM 1539 O O . PHE B 1 8 ? 49.562 6.676 -17.406 1 48.41 8 PHE B O 1
ATOM 1546 N N . LEU B 1 9 ? 50.312 4.668 -16.984 1 49 9 LEU B N 1
ATOM 1547 C CA . LEU B 1 9 ? 49.031 3.979 -17 1 49 9 LEU B CA 1
ATOM 1548 C C . LEU B 1 9 ? 48.188 4.371 -15.797 1 49 9 LEU B C 1
ATOM 1550 O O . LEU B 1 9 ? 48.469 3.926 -14.68 1 49 9 LEU B O 1
ATOM 1554 N N . THR B 1 10 ? 47.656 5.598 -15.734 1 46.75 10 THR B N 1
ATOM 1555 C CA . THR B 1 10 ? 46.594 5.848 -14.773 1 46.75 10 THR B CA 1
ATOM 1556 C C . THR B 1 10 ? 45.5 4.785 -14.891 1 46.75 10 THR B C 1
ATOM 1558 O O . THR B 1 10 ? 44.844 4.684 -15.922 1 46.75 10 THR B O 1
ATOM 1561 N N . CYS B 1 11 ? 45.719 3.619 -14.273 1 45.34 11 CYS B N 1
ATOM 1562 C CA . CYS B 1 11 ? 44.594 2.727 -14.008 1 45.34 11 CYS B CA 1
ATOM 1563 C C . CYS B 1 11 ? 43.344 3.516 -13.578 1 45.34 11 CYS B C 1
ATOM 1565 O O . CYS B 1 11 ? 43.344 4.137 -12.516 1 45.34 11 CYS B O 1
ATOM 1567 N N . LEU B 1 12 ? 42.75 4.188 -14.492 1 44.31 12 LEU B N 1
ATOM 1568 C CA . LEU B 1 12 ? 41.406 4.668 -14.164 1 44.31 12 LEU B CA 1
ATOM 1569 C C . LEU B 1 12 ? 40.656 3.623 -13.359 1 44.31 12 LEU B C 1
ATOM 1571 O O . LEU B 1 12 ? 40.406 2.512 -13.836 1 44.31 12 LEU B O 1
ATOM 1575 N N . PHE B 1 13 ? 40.906 3.564 -12.047 1 48 13 PHE B N 1
ATOM 1576 C CA . PHE B 1 13 ? 39.938 2.92 -11.164 1 48 13 PHE B CA 1
ATOM 1577 C C . PHE B 1 13 ? 38.531 3.24 -11.602 1 48 13 PHE B C 1
ATOM 1579 O O . PHE B 1 13 ? 38 4.324 -11.32 1 48 13 PHE B O 1
ATOM 1586 N N . PHE B 1 14 ? 38.125 2.863 -12.789 1 45.91 14 PHE B N 1
ATOM 1587 C CA . PHE B 1 14 ? 36.656 2.852 -12.938 1 45.91 14 PHE B CA 1
ATOM 1588 C C . PHE B 1 14 ? 36 2.314 -11.68 1 45.91 14 PHE B C 1
ATOM 1590 O O . PHE B 1 14 ? 36.156 1.139 -11.344 1 45.91 14 PHE B O 1
ATOM 1597 N N . SER B 1 15 ? 35.812 3.125 -10.703 1 45.5 15 SER B N 1
ATOM 1598 C CA . SER B 1 15 ? 34.875 2.744 -9.664 1 45.5 15 SER B CA 1
ATOM 1599 C C . SER B 1 15 ? 33.625 2.094 -10.258 1 45.5 15 SER B C 1
ATOM 1601 O O . SER B 1 15 ? 32.812 2.76 -10.922 1 45.5 15 SER B O 1
ATOM 1603 N N . LYS B 1 16 ? 33.75 0.995 -10.898 1 47.38 16 LYS B N 1
ATOM 1604 C CA . LYS B 1 16 ? 32.531 0.255 -11.266 1 47.38 16 LYS B CA 1
ATOM 1605 C C . LYS B 1 16 ? 31.438 0.479 -10.242 1 47.38 16 LYS B C 1
ATOM 1607 O O . LYS B 1 16 ? 31.594 0.175 -9.062 1 47.38 16 LYS B O 1
ATOM 1612 N N . ALA B 1 17 ? 30.797 1.612 -10.281 1 56.22 17 ALA B N 1
ATOM 1613 C CA . ALA B 1 17 ? 29.578 1.734 -9.477 1 56.22 17 ALA B CA 1
ATOM 1614 C C . ALA B 1 17 ? 28.938 0.371 -9.242 1 56.22 17 ALA B C 1
ATOM 1616 O O . ALA B 1 17 ? 28.562 -0.317 -10.195 1 56.22 17 ALA B O 1
ATOM 1617 N N . GLN B 1 18 ? 29.391 -0.412 -8.258 1 66.88 18 GLN B N 1
ATOM 1618 C CA . GLN B 1 18 ? 28.969 -1.755 -7.875 1 66.88 18 GLN B CA 1
ATOM 1619 C C . GLN B 1 18 ? 27.453 -1.878 -7.906 1 66.88 18 GLN B C 1
ATOM 1621 O O . GLN B 1 18 ? 26.75 -1.206 -7.148 1 66.88 18 GLN B O 1
ATOM 1626 N N . THR B 1 19 ? 26.906 -2.197 -9.039 1 85.62 19 THR B N 1
ATOM 1627 C CA . THR B 1 19 ? 25.469 -2.461 -9.172 1 85.62 19 THR B CA 1
ATOM 1628 C C . THR B 1 19 ? 25.078 -3.719 -8.398 1 85.62 19 THR B C 1
ATOM 1630 O O . THR B 1 19 ? 25.859 -4.668 -8.312 1 85.62 19 THR B O 1
ATOM 1633 N N . LEU B 1 20 ? 24.234 -3.604 -7.566 1 90.38 20 LEU B N 1
ATOM 1634 C CA . LEU B 1 20 ? 23.656 -4.68 -6.773 1 90.38 20 LEU B CA 1
ATOM 1635 C C . LEU B 1 20 ? 22.359 -5.184 -7.41 1 90.38 20 LEU B C 1
ATOM 1637 O O . LEU B 1 20 ? 21.656 -4.422 -8.078 1 90.38 20 LEU B O 1
ATOM 1641 N N . MET B 1 21 ? 22.172 -6.5 -7.266 1 93.5 21 MET B N 1
ATOM 1642 C CA . MET B 1 21 ? 20.875 -7.043 -7.66 1 93.5 21 MET B CA 1
ATOM 1643 C C . MET B 1 21 ? 19.844 -6.852 -6.551 1 93.5 21 MET B C 1
ATOM 1645 O O . MET B 1 21 ? 20.125 -7.113 -5.379 1 93.5 21 MET B O 1
ATOM 1649 N N . CYS B 1 22 ? 18.625 -6.324 -6.969 1 91.88 22 CYS B N 1
ATOM 1650 C CA . CYS B 1 22 ? 17.578 -6.031 -6 1 91.88 22 CYS B CA 1
ATOM 1651 C C . CYS B 1 22 ? 16.219 -6.566 -6.469 1 91.88 22 CYS B C 1
ATOM 1653 O O . CYS B 1 22 ? 16.047 -6.844 -7.656 1 91.88 22 CYS B O 1
ATOM 1655 N N . TYR B 1 23 ? 15.344 -6.824 -5.387 1 90.12 23 TYR B N 1
ATOM 1656 C CA . TYR B 1 23 ? 13.922 -6.801 -5.699 1 90.12 23 TYR B CA 1
ATOM 1657 C C . TYR B 1 23 ? 13.438 -5.375 -5.945 1 90.12 23 TYR B C 1
ATOM 1659 O O . TYR B 1 23 ? 13.82 -4.449 -5.227 1 90.12 23 TYR B O 1
ATOM 1667 N N . ALA B 1 24 ? 12.641 -5.203 -7.008 1 85.12 24 ALA B N 1
ATOM 1668 C CA . ALA B 1 24 ? 12.141 -3.855 -7.25 1 85.12 24 ALA B CA 1
ATOM 1669 C C . ALA B 1 24 ? 10.734 -3.896 -7.84 1 85.12 24 ALA B C 1
ATOM 1671 O O . ALA B 1 24 ? 10.453 -4.676 -8.758 1 85.12 24 ALA B O 1
ATOM 1672 N N . CYS B 1 25 ? 9.844 -3.135 -7.168 1 78.5 25 CYS B N 1
ATOM 1673 C CA . CYS B 1 25 ? 8.492 -2.951 -7.672 1 78.5 25 CYS B CA 1
ATOM 1674 C C . CYS B 1 25 ? 8.258 -1.506 -8.102 1 78.5 25 CYS B C 1
ATOM 1676 O O . CYS B 1 25 ? 7.918 -0.658 -7.273 1 78.5 25 CYS B O 1
ATOM 1678 N N . ASP B 1 26 ? 8.836 -1.14 -9.273 1 63.09 26 ASP B N 1
ATOM 1679 C CA . ASP B 1 26 ? 8.695 0.227 -9.773 1 63.09 26 ASP B CA 1
ATOM 1680 C C . ASP B 1 26 ? 7.363 0.417 -10.492 1 63.09 26 ASP B C 1
ATOM 1682 O O . ASP B 1 26 ? 6.984 -0.401 -11.328 1 63.09 26 ASP B O 1
ATOM 1686 N N . GLY B 1 27 ? 6.629 1.342 -10.102 1 56.31 27 GLY B N 1
ATOM 1687 C CA . GLY B 1 27 ? 5.301 1.696 -10.57 1 56.31 27 GLY B CA 1
ATOM 1688 C C . GLY B 1 27 ? 5.062 1.338 -12.023 1 56.31 27 GLY B C 1
ATOM 1689 O O . GLY B 1 27 ? 5.953 1.505 -12.859 1 56.31 27 GLY B O 1
ATOM 1690 N N . GLY B 1 28 ? 4.043 0.762 -12.398 1 52.28 28 GLY B N 1
ATOM 1691 C CA . GLY B 1 28 ? 3.529 0.474 -13.727 1 52.28 28 GLY B CA 1
ATOM 1692 C C . GLY B 1 28 ? 4.066 -0.821 -14.305 1 52.28 28 GLY B C 1
ATOM 1693 O O . GLY B 1 28 ? 3.537 -1.329 -15.297 1 52.28 28 GLY B O 1
ATOM 1694 N N . GLN B 1 29 ? 5.258 -1.194 -13.734 1 56.69 29 GLN B N 1
ATOM 1695 C CA . GLN B 1 29 ? 5.82 -2.447 -14.234 1 56.69 29 GLN B CA 1
ATOM 1696 C C . GLN B 1 29 ? 5.676 -3.561 -13.195 1 56.69 29 GLN B C 1
ATOM 1698 O O . GLN B 1 29 ? 5.586 -3.293 -12 1 56.69 29 GLN B O 1
ATOM 1703 N N . PRO B 1 30 ? 5.551 -4.773 -13.719 1 66.06 30 PRO B N 1
ATOM 1704 C CA . PRO B 1 30 ? 5.555 -5.887 -12.766 1 66.06 30 PRO B CA 1
ATOM 1705 C C . PRO B 1 30 ? 6.793 -5.902 -11.883 1 66.06 30 PRO B C 1
ATOM 1707 O O . PRO B 1 30 ? 7.875 -5.5 -12.312 1 66.06 30 PRO B O 1
ATOM 1710 N N . CYS B 1 31 ? 6.656 -6.246 -10.586 1 78.88 31 CYS B N 1
ATOM 1711 C CA . CYS B 1 31 ? 7.766 -6.375 -9.648 1 78.88 31 CYS B CA 1
ATOM 1712 C C . CYS B 1 31 ? 8.781 -7.402 -10.148 1 78.88 31 CYS B C 1
ATOM 1714 O O . CYS B 1 31 ? 8.398 -8.438 -10.703 1 78.88 31 CYS B O 1
ATOM 1716 N N . GLN B 1 32 ? 10.094 -7.031 -9.953 1 80.62 32 GLN B N 1
ATOM 1717 C CA . GLN B 1 32 ? 11.172 -7.898 -10.422 1 80.62 32 GLN B CA 1
ATOM 1718 C C . GLN B 1 32 ? 12.18 -8.18 -9.312 1 80.62 32 GLN B C 1
ATOM 1720 O O . GLN B 1 32 ? 12.258 -7.434 -8.336 1 80.62 32 GLN B O 1
ATOM 1725 N N . TYR B 1 33 ? 13.078 -9.383 -9.219 1 82.56 33 TYR B N 1
ATOM 1726 C CA . TYR B 1 33 ? 14.062 -9.68 -8.188 1 82.56 33 TYR B CA 1
ATOM 1727 C C . TYR B 1 33 ? 15.477 -9.633 -8.75 1 82.56 33 TYR B C 1
ATOM 1729 O O . TYR B 1 33 ? 16.453 -9.672 -7.996 1 82.56 33 TYR B O 1
ATOM 1737 N N . ASN B 1 34 ? 15.805 -9.398 -10.016 1 85.44 34 ASN B N 1
ATOM 1738 C CA . ASN B 1 34 ? 17.125 -9.344 -10.633 1 85.44 34 ASN B CA 1
ATOM 1739 C C . ASN B 1 34 ? 17.359 -8.023 -11.359 1 85.44 34 ASN B C 1
ATOM 1741 O O . ASN B 1 34 ? 17.875 -8 -12.477 1 85.44 34 ASN B O 1
ATOM 1745 N N . ILE B 1 35 ? 17.016 -7.023 -10.664 1 85.56 35 ILE B N 1
ATOM 1746 C CA . ILE B 1 35 ? 17.234 -5.695 -11.234 1 85.56 35 ILE B CA 1
ATOM 1747 C C . ILE B 1 35 ? 18.5 -5.09 -10.664 1 85.56 35 ILE B C 1
ATOM 1749 O O . ILE B 1 35 ? 18.734 -5.133 -9.453 1 85.56 35 ILE B O 1
ATOM 1753 N N . ALA B 1 36 ? 19.281 -4.609 -11.602 1 89.56 36 ALA B N 1
ATOM 1754 C CA . ALA B 1 36 ? 20.531 -3.961 -11.18 1 89.56 36 ALA B CA 1
ATOM 1755 C C . ALA B 1 36 ? 20.25 -2.561 -10.641 1 89.56 36 ALA B C 1
ATOM 1757 O O . ALA B 1 36 ? 19.656 -1.726 -11.328 1 89.56 36 ALA B O 1
ATOM 1758 N N . CYS B 1 37 ? 20.625 -2.352 -9.344 1 88.06 37 CYS B N 1
ATOM 1759 C CA . CYS B 1 37 ? 20.453 -1.066 -8.672 1 88.06 37 CYS B CA 1
ATOM 1760 C C . CYS B 1 37 ? 21.75 -0.615 -8.016 1 88.06 37 CYS B C 1
ATOM 1762 O O . CYS B 1 37 ? 22.625 -1.436 -7.727 1 88.06 37 CYS B O 1
ATOM 1764 N N . SER B 1 38 ? 21.938 0.721 -7.887 1 88.25 38 SER B N 1
ATOM 1765 C CA . SER B 1 38 ? 23.031 1.216 -7.059 1 88.25 38 SER B CA 1
ATOM 1766 C C . SER B 1 38 ? 22.797 0.879 -5.59 1 88.25 38 SER B C 1
ATOM 1768 O O . SER B 1 38 ? 23.75 0.591 -4.859 1 88.25 38 SER B O 1
ATOM 1770 N N . SER B 1 39 ? 21.562 0.897 -5.152 1 90.81 39 SER B N 1
ATOM 1771 C CA . SER B 1 39 ? 21.141 0.539 -3.801 1 90.81 39 SER B CA 1
ATOM 1772 C C . SER B 1 39 ? 19.734 -0.053 -3.799 1 90.81 39 SER B C 1
ATOM 1774 O O . SER B 1 39 ? 18.922 0.283 -4.652 1 90.81 39 SER B O 1
ATOM 1776 N N . CYS B 1 40 ? 19.562 -1.021 -2.891 1 91.19 40 CYS B N 1
ATOM 1777 C CA . CYS B 1 40 ? 18.219 -1.571 -2.678 1 91.19 40 CYS B CA 1
ATOM 1778 C C . CYS B 1 40 ? 17.531 -0.888 -1.503 1 91.19 40 CYS B C 1
ATOM 1780 O O . CYS B 1 40 ? 18.203 -0.377 -0.599 1 91.19 40 CYS B O 1
ATOM 1782 N N . GLY B 1 41 ? 16.234 -0.807 -1.607 1 91.19 41 GLY B N 1
ATOM 1783 C CA . GLY B 1 41 ? 15.523 -0.146 -0.517 1 91.19 41 GLY B CA 1
ATOM 1784 C C . GLY B 1 41 ? 14.117 -0.674 -0.303 1 91.19 41 GLY B C 1
ATOM 1785 O O . GLY B 1 41 ? 13.586 -1.394 -1.15 1 91.19 41 GLY B O 1
ATOM 1786 N N . SER B 1 42 ? 13.641 -0.469 0.913 1 92.12 42 SER B N 1
ATOM 1787 C CA . SER B 1 42 ? 12.25 -0.683 1.297 1 92.12 42 SER B CA 1
ATOM 1788 C C . SER B 1 42 ? 11.602 0.613 1.771 1 92.12 42 SER B C 1
ATOM 1790 O O . SER B 1 42 ? 12.234 1.408 2.473 1 92.12 42 SER B O 1
ATOM 1792 N N . VAL B 1 43 ? 10.406 0.804 1.28 1 90.25 43 VAL B N 1
ATOM 1793 C CA . VAL B 1 43 ? 9.711 2.021 1.675 1 90.25 43 VAL B CA 1
ATOM 1794 C C . VAL B 1 43 ? 8.258 1.69 2.035 1 90.25 43 VAL B C 1
ATOM 1796 O O . VAL B 1 43 ? 7.617 0.885 1.36 1 90.25 43 VAL B O 1
ATOM 1799 N N . THR B 1 44 ? 7.789 2.244 3.148 1 91.5 44 THR B N 1
ATOM 1800 C CA . THR B 1 44 ? 6.383 2.199 3.527 1 91.5 44 THR B CA 1
ATOM 1801 C C . THR B 1 44 ? 5.832 3.607 3.736 1 91.5 44 THR B C 1
ATOM 1803 O O . THR B 1 44 ? 6.367 4.375 4.539 1 91.5 44 THR B O 1
ATOM 1806 N N . THR B 1 45 ? 4.848 3.934 2.961 1 89.06 45 THR B N 1
ATOM 1807 C CA . THR B 1 45 ? 4.137 5.199 3.098 1 89.06 45 THR B CA 1
ATOM 1808 C C . THR B 1 45 ? 2.75 4.977 3.699 1 89.06 45 THR B C 1
ATOM 1810 O O . THR B 1 45 ? 1.982 4.148 3.209 1 89.06 45 THR B O 1
ATOM 1813 N N . THR B 1 4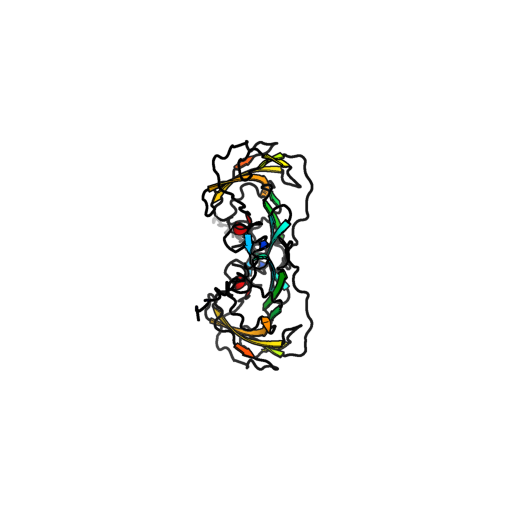6 ? 2.451 5.742 4.758 1 91.19 46 THR B N 1
ATOM 1814 C CA . THR B 1 46 ? 1.177 5.582 5.449 1 91.19 46 THR B CA 1
ATOM 1815 C C . THR B 1 46 ? 0.429 6.91 5.52 1 91.19 46 THR B C 1
ATOM 1817 O O . THR B 1 46 ? 1.002 7.934 5.906 1 91.19 46 THR B O 1
ATOM 1820 N N . ALA B 1 47 ? -0.835 6.812 5.164 1 89.94 47 ALA B N 1
ATOM 1821 C CA . ALA B 1 47 ? -1.688 7.996 5.223 1 89.94 47 ALA B CA 1
ATOM 1822 C C . ALA B 1 47 ? -2.686 7.895 6.375 1 89.94 47 ALA B C 1
ATOM 1824 O O . ALA B 1 47 ? -3.273 6.836 6.602 1 89.94 47 ALA B O 1
ATOM 1825 N N . TYR B 1 48 ? -2.826 9.008 7.02 1 90.62 48 TYR B N 1
ATOM 1826 C CA . TYR B 1 48 ? -3.766 9.133 8.125 1 90.62 48 TYR B CA 1
ATOM 1827 C C . TYR B 1 48 ? -4.812 10.203 7.836 1 90.62 48 TYR B C 1
ATOM 1829 O O . TYR B 1 48 ? -4.496 11.258 7.281 1 90.62 48 TYR B O 1
ATOM 1837 N N . LEU B 1 49 ? -6 9.883 8.234 1 89.06 49 LEU B N 1
ATOM 1838 C CA . LEU B 1 49 ? -7.078 10.867 8.297 1 89.06 49 LEU B CA 1
ATOM 1839 C C . LEU B 1 49 ? -7.738 10.859 9.672 1 89.06 49 LEU B C 1
ATOM 1841 O O . LEU B 1 49 ? -8.172 9.812 10.148 1 89.06 49 LEU B O 1
ATOM 1845 N N . ASN B 1 50 ? -7.707 12.086 10.305 1 87.75 50 ASN B N 1
ATOM 1846 C CA . ASN B 1 50 ? -8.25 12.219 11.648 1 87.75 50 ASN B CA 1
ATOM 1847 C C . ASN B 1 50 ? -7.672 11.172 12.594 1 87.75 50 ASN B C 1
ATOM 1849 O O . ASN B 1 50 ? -8.414 10.547 13.359 1 87.75 50 ASN B O 1
ATOM 1853 N N . GLY B 1 51 ? -6.402 10.922 12.414 1 89.38 51 GLY B N 1
ATOM 1854 C CA . GLY B 1 51 ? -5.68 10.062 13.328 1 89.38 51 GLY B CA 1
ATOM 1855 C C . GLY B 1 51 ? -5.812 8.586 12.992 1 89.38 51 GLY B C 1
ATOM 1856 O O . GLY B 1 51 ? -5.234 7.734 13.672 1 89.38 51 GLY B O 1
ATOM 1857 N N . LYS B 1 52 ? -6.535 8.25 11.992 1 90.44 52 LYS B N 1
ATOM 1858 C CA . LYS B 1 52 ? -6.746 6.859 11.594 1 90.44 52 LYS B CA 1
ATOM 1859 C C . LYS B 1 52 ? -6.008 6.547 10.297 1 90.44 52 LYS B C 1
ATOM 1861 O O . LYS B 1 52 ? -5.988 7.367 9.375 1 90.44 52 LYS B O 1
ATOM 1866 N N . ILE B 1 53 ? -5.395 5.348 10.289 1 92.75 53 ILE B N 1
ATOM 1867 C CA . ILE B 1 53 ? -4.77 4.926 9.039 1 92.75 53 ILE B CA 1
ATOM 1868 C C . ILE B 1 53 ? -5.848 4.648 7.992 1 92.75 53 ILE B C 1
ATOM 1870 O O . ILE B 1 53 ? -6.762 3.852 8.227 1 92.75 53 ILE B O 1
ATOM 1874 N N . VAL B 1 54 ? -5.738 5.305 6.859 1 91.06 54 VAL B N 1
ATOM 1875 C CA . VAL B 1 54 ? -6.738 5.105 5.816 1 91.06 54 VAL B CA 1
ATOM 1876 C C . VAL B 1 54 ? -6.109 4.379 4.629 1 91.06 54 VAL B C 1
ATOM 1878 O O . VAL B 1 54 ? -6.816 3.773 3.82 1 91.06 54 VAL B O 1
ATOM 1881 N N . SER B 1 55 ? -4.82 4.438 4.508 1 88.94 55 SER B N 1
ATOM 1882 C CA . SER B 1 55 ? -4.113 3.715 3.457 1 88.94 55 SER B CA 1
ATOM 1883 C C . SER B 1 55 ? -2.639 3.535 3.811 1 88.94 55 SER B C 1
ATOM 1885 O O . SER B 1 55 ? -2.066 4.348 4.539 1 88.94 55 SER B O 1
ATOM 1887 N N . SER B 1 56 ? -2.045 2.477 3.371 1 89.88 56 SER B N 1
ATOM 1888 C CA . SER B 1 56 ? -0.625 2.172 3.527 1 89.88 56 SER B CA 1
ATOM 1889 C C . SER B 1 56 ? -0.083 1.431 2.309 1 89.88 56 SER B C 1
ATOM 1891 O O . SER B 1 56 ? -0.748 0.543 1.77 1 89.88 56 SER B O 1
ATOM 1893 N N . PHE B 1 57 ? 1.021 1.895 1.89 1 86.75 57 PHE B N 1
ATOM 1894 C CA . PHE B 1 57 ? 1.688 1.275 0.751 1 86.75 57 PHE B CA 1
ATOM 1895 C C . PHE B 1 57 ? 3.137 0.941 1.089 1 86.75 57 PHE B C 1
ATOM 1897 O O . PHE B 1 57 ? 3.896 1.812 1.519 1 86.75 57 PHE B O 1
ATOM 1904 N N . SER B 1 58 ? 3.469 -0.299 0.912 1 90.31 58 SER B N 1
ATOM 1905 C CA . SER B 1 58 ? 4.832 -0.762 1.158 1 90.31 58 SER B CA 1
ATOM 1906 C C . SER B 1 58 ? 5.398 -1.485 -0.059 1 90.31 58 SER B C 1
ATOM 1908 O O . SER B 1 58 ? 4.703 -2.287 -0.69 1 90.31 58 SER B O 1
ATOM 1910 N N . LYS B 1 59 ? 6.719 -1.22 -0.337 1 88.44 59 LYS B N 1
ATOM 1911 C CA . LYS B 1 59 ? 7.309 -1.905 -1.481 1 88.44 59 LYS B CA 1
ATOM 1912 C C . LYS B 1 59 ? 8.828 -1.966 -1.358 1 88.44 59 LYS B C 1
ATOM 1914 O O . LYS B 1 59 ? 9.43 -1.158 -0.648 1 88.44 59 LYS B O 1
ATOM 1919 N N . LEU B 1 60 ? 9.375 -2.916 -2.055 1 90.19 60 LEU B N 1
ATOM 1920 C CA . LEU B 1 60 ? 10.812 -2.957 -2.336 1 90.19 60 LEU B CA 1
ATOM 1921 C C . LEU B 1 60 ? 11.133 -2.217 -3.629 1 90.19 60 LEU B C 1
ATOM 1923 O O . LEU B 1 60 ? 10.328 -2.213 -4.562 1 90.19 60 LEU B O 1
ATOM 1927 N N . ASN B 1 61 ? 12.281 -1.528 -3.59 1 86.69 61 ASN B N 1
ATOM 1928 C CA . ASN B 1 61 ? 12.602 -0.734 -4.773 1 86.69 61 ASN B CA 1
ATOM 1929 C C . ASN B 1 61 ? 14.094 -0.444 -4.871 1 86.69 61 ASN B C 1
ATOM 1931 O O . ASN B 1 61 ? 14.828 -0.622 -3.898 1 86.69 61 ASN B O 1
ATOM 1935 N N . CYS B 1 62 ? 14.406 -0.097 -6.133 1 86.12 62 CYS B N 1
ATOM 1936 C CA . CYS B 1 62 ? 15.703 0.55 -6.281 1 86.12 62 CYS B CA 1
ATOM 1937 C C . CYS B 1 62 ? 15.68 1.969 -5.723 1 86.12 62 CYS B C 1
ATOM 1939 O O . CYS B 1 62 ? 14.766 2.74 -6.031 1 86.12 62 CYS B O 1
ATOM 1941 N N . VAL B 1 63 ? 16.578 2.201 -4.801 1 82.62 63 VAL B N 1
ATOM 1942 C CA . VAL B 1 63 ? 16.516 3.516 -4.172 1 82.62 63 VAL B CA 1
ATOM 1943 C C . VAL B 1 63 ? 17.844 4.25 -4.387 1 82.62 63 VAL B C 1
ATOM 1945 O O . VAL B 1 63 ? 18.844 3.637 -4.766 1 82.62 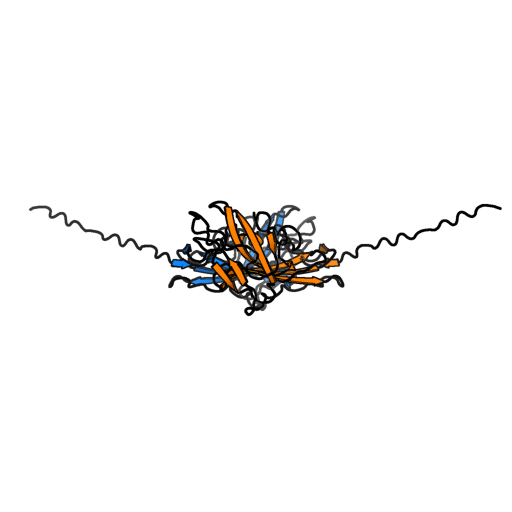63 VAL B O 1
ATOM 1948 N N . THR B 1 64 ? 17.641 5.645 -4.457 1 71.62 64 THR B N 1
ATOM 1949 C CA . THR B 1 64 ? 18.859 6.438 -4.398 1 71.62 64 THR B CA 1
ATOM 1950 C C . THR B 1 64 ? 19.453 6.402 -2.994 1 71.62 64 THR B C 1
ATOM 1952 O O . THR B 1 64 ? 18.766 6.098 -2.023 1 71.62 64 THR B O 1
ATOM 1955 N N . PRO B 1 65 ? 20.812 6.559 -2.926 1 65.5 65 PRO B N 1
ATOM 1956 C CA . PRO B 1 65 ? 21.547 6.297 -1.687 1 65.5 65 PRO B CA 1
ATOM 1957 C C . PRO B 1 65 ? 21.047 7.137 -0.515 1 65.5 65 PRO B C 1
ATOM 1959 O O . PRO B 1 65 ? 21.656 7.125 0.562 1 65.5 65 PRO B O 1
ATOM 1962 N N . SER B 1 66 ? 19.953 7.809 -0.719 1 75.88 66 SER B N 1
ATOM 1963 C CA . SER B 1 66 ? 19.484 8.477 0.488 1 75.88 66 SER B CA 1
ATOM 1964 C C . SER B 1 66 ? 18.047 8.094 0.808 1 75.88 66 SER B C 1
ATOM 1966 O O . SER B 1 66 ? 17.125 8.406 0.044 1 75.88 66 SER B O 1
ATOM 1968 N N . CYS B 1 67 ? 17.859 7.16 1.85 1 85.12 67 CYS B N 1
ATOM 1969 C CA . CYS B 1 67 ? 16.562 6.812 2.398 1 85.12 67 CYS B CA 1
ATOM 1970 C C . CYS B 1 67 ? 16.219 7.691 3.594 1 85.12 67 CYS B C 1
ATOM 1972 O O . CYS B 1 67 ? 17.062 7.93 4.457 1 85.12 67 CYS B O 1
ATOM 1974 N N . VAL B 1 68 ? 15.031 8.352 3.486 1 86.31 68 VAL B N 1
ATOM 1975 C CA . VAL B 1 68 ? 14.594 9.242 4.551 1 86.31 68 VAL B CA 1
ATOM 1976 C C . VAL B 1 68 ? 13.281 8.742 5.148 1 86.31 68 VAL B C 1
ATOM 1978 O O . VAL B 1 68 ? 12.453 8.156 4.441 1 86.31 68 VAL B O 1
ATOM 1981 N N . SER B 1 69 ? 13.195 8.852 6.516 1 91.44 69 SER B N 1
ATOM 1982 C CA . SER B 1 69 ? 11.945 8.578 7.227 1 91.44 69 SER B CA 1
ATOM 1983 C C . SER B 1 69 ? 11.445 9.812 7.953 1 91.44 69 SER B C 1
ATOM 1985 O O . SER B 1 69 ? 12.234 10.664 8.367 1 91.44 69 SER B O 1
ATOM 1987 N N . GLY B 1 70 ? 10.188 9.945 7.949 1 93.38 70 GLY B N 1
ATOM 1988 C CA . GLY B 1 70 ? 9.602 11.094 8.617 1 93.38 70 GLY B CA 1
ATOM 1989 C C . GLY B 1 70 ? 8.125 11.266 8.336 1 93.38 70 GLY B C 1
ATOM 1990 O O . GLY B 1 70 ? 7.438 10.297 8 1 93.38 70 GLY B O 1
ATOM 1991 N N . SER B 1 71 ? 7.645 12.508 8.609 1 93.12 71 SER B N 1
ATOM 1992 C CA . SER B 1 71 ? 6.211 12.727 8.453 1 93.12 71 SER B CA 1
ATOM 1993 C C . SER B 1 71 ? 5.914 14.141 7.98 1 93.12 71 SER B C 1
ATOM 1995 O O . SER B 1 71 ? 6.738 15.047 8.156 1 93.12 71 SER B O 1
ATOM 1997 N N . ILE B 1 72 ? 4.914 14.242 7.266 1 91.38 72 ILE B N 1
ATOM 1998 C CA . ILE B 1 72 ? 4.234 15.484 6.914 1 91.38 72 ILE B CA 1
ATOM 1999 C C . ILE B 1 72 ? 2.842 15.508 7.539 1 91.38 72 ILE B C 1
ATOM 2001 O O . ILE B 1 72 ? 2.02 14.633 7.27 1 91.38 72 ILE B O 1
ATOM 2005 N N . ASN B 1 73 ? 2.562 16.531 8.352 1 93.88 73 ASN B N 1
ATOM 2006 C CA . ASN B 1 73 ? 1.392 16.578 9.219 1 93.88 73 ASN B CA 1
ATOM 2007 C C . ASN B 1 73 ? 0.6 17.875 9.023 1 93.88 73 ASN B C 1
ATOM 2009 O O . ASN B 1 73 ? 1.031 18.938 9.453 1 93.88 73 ASN B O 1
ATOM 2013 N N . ALA B 1 74 ? -0.533 17.703 8.43 1 91.44 74 ALA B N 1
ATOM 2014 C CA . ALA B 1 74 ? -1.394 18.859 8.188 1 91.44 74 ALA B CA 1
ATOM 2015 C C . ALA B 1 74 ? -2.561 18.891 9.172 1 91.44 74 ALA B C 1
ATOM 2017 O O . ALA B 1 74 ? -3.596 19.5 8.898 1 91.44 74 ALA B O 1
ATOM 2018 N N . GLY B 1 75 ? -2.41 18.234 10.289 1 92.06 75 GLY B N 1
ATOM 2019 C CA . GLY B 1 75 ? -3.473 18.172 11.273 1 92.06 75 GLY B CA 1
ATOM 2020 C C . GLY B 1 75 ? -4.473 17.062 11.016 1 92.06 75 GLY B C 1
ATOM 2021 O O . GLY B 1 75 ? -4.281 15.938 11.469 1 92.06 75 GLY B O 1
ATOM 2022 N N . GLN B 1 76 ? -5.488 17.375 10.195 1 87.12 76 GLN B N 1
ATOM 2023 C CA . GLN B 1 76 ? -6.5 16.375 9.883 1 87.12 76 GLN B CA 1
ATOM 2024 C C . GLN B 1 76 ? -5.922 15.266 9 1 87.12 76 GLN B C 1
ATOM 2026 O O . GLN B 1 76 ? -6.383 14.117 9.055 1 87.12 76 GLN B O 1
ATOM 2031 N N . SER B 1 77 ? -4.984 15.664 8.25 1 88.06 77 SER B N 1
ATOM 2032 C CA . SER B 1 77 ? -4.301 14.719 7.375 1 88.06 77 SER B CA 1
ATOM 2033 C C . SER B 1 77 ? -2.818 14.617 7.719 1 88.06 77 SER B C 1
ATOM 2035 O O . SER B 1 77 ? -2.172 15.633 8 1 88.06 77 SER B O 1
ATOM 2037 N N . LYS B 1 78 ? -2.324 13.414 7.688 1 90.12 78 LYS B N 1
ATOM 2038 C CA . LYS B 1 78 ? -0.917 13.156 7.973 1 90.12 78 LYS B CA 1
ATOM 2039 C C . LYS B 1 78 ? -0.377 12.016 7.109 1 90.12 78 LYS B C 1
ATOM 2041 O O . LYS B 1 78 ? -1.086 11.047 6.844 1 90.12 78 LYS B O 1
ATOM 2046 N N . VAL B 1 79 ? 0.851 12.195 6.695 1 90.06 79 VAL B N 1
ATOM 2047 C CA . VAL B 1 79 ? 1.539 11.133 5.961 1 90.06 79 VAL B CA 1
ATOM 2048 C C . VAL B 1 79 ? 2.873 10.82 6.633 1 90.06 79 VAL B C 1
ATOM 2050 O O . VAL B 1 79 ? 3.596 11.734 7.047 1 90.06 79 VAL B O 1
ATOM 2053 N N . THR B 1 80 ? 3.133 9.562 6.797 1 92.75 80 THR B N 1
ATOM 205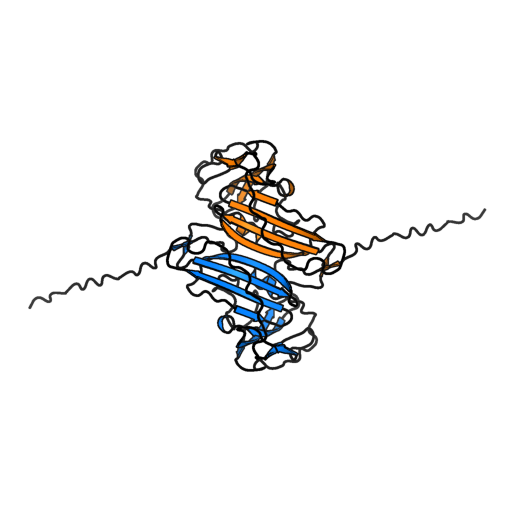4 C CA . THR B 1 80 ? 4.438 9.133 7.289 1 92.75 80 THR B CA 1
ATOM 2055 C C . THR B 1 80 ? 5.152 8.273 6.246 1 92.75 80 THR B C 1
ATOM 2057 O O . THR B 1 80 ? 4.508 7.539 5.496 1 92.75 80 THR B O 1
ATOM 2060 N N . ILE B 1 81 ? 6.445 8.391 6.211 1 90.56 81 ILE B N 1
ATOM 2061 C CA . ILE B 1 81 ? 7.305 7.598 5.34 1 90.56 81 ILE B CA 1
ATOM 2062 C C . ILE B 1 81 ? 8.367 6.879 6.172 1 90.56 81 ILE B C 1
ATOM 2064 O O . ILE B 1 81 ? 9.078 7.512 6.961 1 90.56 81 ILE B O 1
ATOM 2068 N N . ASN B 1 82 ? 8.375 5.602 6.082 1 92.94 82 ASN B N 1
ATOM 2069 C CA . ASN B 1 82 ? 9.438 4.758 6.621 1 92.94 82 ASN B CA 1
ATOM 2070 C C . ASN B 1 82 ? 10.273 4.129 5.508 1 92.94 82 ASN B C 1
ATOM 2072 O O . ASN B 1 82 ? 9.758 3.35 4.703 1 92.94 82 ASN B O 1
ATOM 2076 N N . SER B 1 83 ? 11.539 4.508 5.402 1 91.56 83 SER B N 1
ATOM 2077 C CA . SER B 1 83 ? 12.375 3.959 4.336 1 91.56 83 SER B CA 1
ATOM 2078 C C . SER B 1 83 ? 13.727 3.506 4.871 1 91.56 83 SER B C 1
ATOM 2080 O O . SER B 1 83 ? 14.234 4.066 5.844 1 91.56 83 SER B O 1
ATOM 2082 N N . GLN B 1 84 ? 14.234 2.455 4.379 1 92.38 84 GLN B N 1
ATOM 2083 C CA . GLN B 1 84 ? 15.57 1.925 4.656 1 92.38 84 GLN B CA 1
ATOM 2084 C C . GLN B 1 84 ? 16.266 1.51 3.367 1 92.38 84 GLN B C 1
ATOM 2086 O O . GLN B 1 84 ? 15.648 0.948 2.465 1 92.38 84 GLN B O 1
ATOM 2091 N N . CYS B 1 85 ? 17.547 1.868 3.297 1 91.19 85 CYS B N 1
ATOM 2092 C CA . CYS B 1 85 ? 18.328 1.52 2.119 1 91.19 85 CYS B CA 1
ATOM 2093 C C . CYS B 1 85 ? 19.578 0.737 2.51 1 91.19 85 CYS B C 1
ATOM 2095 O O . CYS B 1 85 ? 20.031 0.82 3.65 1 91.19 85 CYS B O 1
ATOM 2097 N N . CYS B 1 86 ? 20.062 -0.098 1.661 1 91.56 86 CYS B N 1
ATOM 2098 C CA . CYS B 1 86 ? 21.297 -0.869 1.825 1 91.56 86 CYS B CA 1
ATOM 2099 C C . CYS B 1 86 ? 22.047 -0.978 0.507 1 91.56 86 CYS B C 1
ATOM 2101 O O . CYS B 1 86 ? 21.453 -0.86 -0.566 1 91.56 86 CYS B O 1
ATOM 2103 N N . ASN B 1 87 ? 23.422 -1.112 0.559 1 89.81 87 ASN B N 1
ATOM 2104 C CA . ASN B 1 87 ? 24.203 -1.163 -0.665 1 89.81 87 ASN B CA 1
ATOM 2105 C C . ASN B 1 87 ? 25.406 -2.1 -0.519 1 89.81 87 ASN B C 1
ATOM 2107 O O . ASN B 1 87 ? 26.406 -1.955 -1.229 1 89.81 87 ASN B O 1
ATOM 2111 N N . ASN B 1 88 ? 25.25 -3.068 0.301 1 89.94 88 ASN B N 1
ATOM 2112 C CA . ASN B 1 88 ? 26.438 -3.865 0.589 1 89.94 88 ASN B CA 1
ATOM 2113 C C . ASN B 1 88 ? 26.344 -5.262 -0.017 1 89.94 88 ASN B C 1
ATOM 2115 O O . ASN B 1 88 ? 27.359 -5.91 -0.265 1 89.94 88 ASN B O 1
ATOM 2119 N N . THR B 1 89 ? 25.188 -5.867 -0.154 1 92.25 89 THR B N 1
ATOM 2120 C CA . THR B 1 89 ? 25.031 -7.215 -0.692 1 92.25 89 THR B CA 1
ATOM 2121 C C . THR B 1 89 ? 23.812 -7.289 -1.611 1 92.25 89 THR B C 1
ATOM 2123 O O . THR B 1 89 ? 22.891 -6.473 -1.505 1 92.25 89 THR B O 1
ATOM 2126 N N . ASN B 1 90 ? 23.922 -8.258 -2.498 1 93.62 90 ASN B N 1
ATOM 2127 C CA . ASN B 1 90 ? 22.75 -8.531 -3.334 1 93.62 90 ASN B CA 1
ATOM 2128 C C . ASN B 1 90 ? 21.531 -8.883 -2.492 1 93.62 90 ASN B C 1
ATOM 2130 O O . ASN B 1 90 ? 21.641 -9.602 -1.498 1 93.62 90 ASN B O 1
ATOM 2134 N N . TYR B 1 91 ? 20.312 -8.336 -2.945 1 93.69 91 TYR B N 1
ATOM 2135 C CA . TYR B 1 91 ? 19.031 -8.641 -2.326 1 93.69 91 TYR B CA 1
ATOM 2136 C C . TYR B 1 91 ? 19.047 -8.305 -0.84 1 93.69 91 TYR B C 1
ATOM 2138 O O . TYR B 1 91 ? 18.516 -9.047 -0.019 1 93.69 91 TYR B O 1
ATOM 2146 N N . CYS B 1 92 ? 19.719 -7.141 -0.574 1 93.12 92 CYS B N 1
ATOM 2147 C CA . CYS B 1 92 ? 19.875 -6.754 0.823 1 93.12 92 CYS B CA 1
ATOM 2148 C C . CYS B 1 92 ? 18.562 -6.258 1.399 1 93.12 92 CYS B C 1
ATOM 2150 O O . CYS B 1 92 ? 18.406 -6.168 2.619 1 93.12 92 CYS B O 1
ATOM 2152 N N . SER B 1 93 ? 17.562 -5.801 0.639 1 90.38 93 SER B N 1
ATOM 2153 C CA . SER B 1 93 ? 16.203 -5.5 1.083 1 90.38 93 SER B CA 1
ATOM 2154 C C . SER B 1 93 ? 15.258 -6.641 0.757 1 90.38 93 SER B C 1
ATOM 2156 O O . SER B 1 93 ? 14.969 -6.902 -0.414 1 90.38 93 SER B O 1
ATOM 2158 N N . THR B 1 94 ? 14.672 -7.305 1.863 1 87.62 94 THR B N 1
ATOM 2159 C CA . THR B 1 94 ? 13.969 -8.555 1.568 1 87.62 94 THR B CA 1
ATOM 2160 C C . THR B 1 94 ? 12.523 -8.484 2.051 1 87.62 94 THR B C 1
ATOM 2162 O O . THR B 1 94 ? 11.742 -9.414 1.814 1 87.62 94 THR B O 1
ATOM 2165 N N . GLN B 1 95 ? 12.195 -7.43 2.773 1 89.31 95 GLN B N 1
ATOM 2166 C CA . GLN B 1 95 ? 10.812 -7.316 3.217 1 89.31 95 GLN B CA 1
ATOM 2167 C C . GLN B 1 95 ? 10.398 -5.855 3.354 1 89.31 95 GLN B C 1
ATOM 2169 O O . GLN B 1 95 ? 11.219 -4.996 3.664 1 89.31 95 GLN B O 1
ATOM 2174 N N . PRO B 1 96 ? 9.07 -5.648 3.096 1 90.12 96 PRO B N 1
ATOM 2175 C CA . PRO B 1 96 ? 8.586 -4.289 3.342 1 90.12 96 PRO B CA 1
ATOM 2176 C C . PRO B 1 96 ? 8.711 -3.871 4.805 1 90.12 96 PRO B C 1
ATOM 2178 O O . PRO B 1 96 ? 8.75 -4.727 5.695 1 90.12 96 PRO B O 1
ATOM 2181 N N . LEU B 1 97 ? 8.797 -2.549 5.051 1 93.62 97 LEU B N 1
ATOM 2182 C CA . LEU B 1 97 ? 8.922 -1.991 6.391 1 93.62 97 LEU B CA 1
ATOM 2183 C C . LEU B 1 97 ? 7.551 -1.765 7.016 1 93.62 97 LEU B C 1
ATOM 2185 O O . LEU B 1 97 ? 6.562 -1.572 6.305 1 93.62 97 LEU B O 1
ATOM 2189 N N . PRO B 1 98 ? 7.484 -1.875 8.383 1 93.81 98 PRO B N 1
ATOM 2190 C CA . PRO B 1 98 ? 6.219 -1.514 9.031 1 93.81 98 PRO B CA 1
ATOM 2191 C C . PRO B 1 98 ? 5.93 -0.016 8.969 1 93.81 98 PRO B C 1
ATOM 2193 O O . PRO B 1 98 ? 6.812 0.773 8.617 1 93.81 98 PRO B O 1
ATOM 2196 N N . ASP B 1 99 ? 4.613 0.307 9.234 1 93.69 99 ASP B N 1
ATOM 2197 C CA . ASP B 1 99 ? 4.285 1.714 9.445 1 93.69 99 ASP B CA 1
ATOM 2198 C C . ASP B 1 99 ? 5.164 2.326 10.539 1 93.69 99 ASP B C 1
ATOM 2200 O O . ASP B 1 99 ? 5.598 1.628 11.453 1 93.69 99 ASP B O 1
ATOM 2204 N N . LEU B 1 100 ? 5.41 3.68 10.414 1 95.62 100 LEU B N 1
ATOM 2205 C CA . LEU B 1 100 ? 6.109 4.328 11.516 1 95.62 100 LEU B CA 1
ATOM 2206 C C . LEU B 1 100 ? 5.246 4.332 12.773 1 95.62 100 LEU B C 1
ATOM 2208 O O . LEU B 1 100 ? 4.02 4.426 12.695 1 95.62 100 LEU B O 1
ATOM 2212 N N . PRO B 1 101 ? 5.91 4.172 13.945 1 94.94 101 PRO B N 1
ATOM 2213 C CA . PRO B 1 101 ? 5.129 4.234 15.18 1 94.94 101 PRO B CA 1
ATOM 2214 C C . PRO B 1 101 ? 4.504 5.609 15.414 1 94.94 101 PRO B C 1
ATOM 2216 O O . PRO B 1 101 ? 4.984 6.609 14.875 1 94.94 101 PRO B O 1
ATOM 2219 N N . LYS B 1 102 ? 3.387 5.547 16.188 1 94 102 LYS B N 1
ATOM 2220 C CA . LYS B 1 102 ? 2.799 6.816 16.609 1 94 102 LYS B CA 1
ATOM 2221 C C . LYS B 1 102 ? 3.783 7.621 17.453 1 94 102 LYS B C 1
ATOM 2223 O O . LYS B 1 102 ? 4.586 7.051 18.188 1 94 102 LYS B O 1
ATOM 2228 N N . THR B 1 103 ? 3.703 8.953 17.297 1 96.25 103 THR B N 1
ATOM 2229 C CA . THR B 1 103 ? 4.613 9.82 18.031 1 96.25 103 THR B CA 1
ATOM 2230 C C . THR B 1 103 ? 3.836 10.766 18.938 1 96.25 103 THR B C 1
ATOM 2232 O O . THR B 1 103 ? 2.621 10.922 18.797 1 96.25 103 THR B O 1
ATOM 2235 N N . SER B 1 104 ? 4.57 11.328 19.922 1 96.75 104 SER B N 1
ATOM 2236 C CA . SER B 1 104 ? 3.996 12.281 20.859 1 96.75 104 SER B CA 1
ATOM 2237 C C . SER B 1 104 ? 4.355 13.719 20.484 1 96.75 104 SER B C 1
ATOM 2239 O O . SER B 1 104 ? 5.301 13.953 19.734 1 96.75 104 SER B O 1
ATOM 2241 N N . PRO B 1 105 ? 3.541 14.711 21.062 1 97.5 105 PRO B N 1
ATOM 2242 C CA . PRO B 1 105 ? 3.893 16.109 20.828 1 97.5 105 PRO B CA 1
ATOM 2243 C C . PRO B 1 105 ? 5.34 16.422 21.188 1 97.5 105 PRO B C 1
ATOM 2245 O O . PRO B 1 105 ? 5.852 15.914 22.188 1 97.5 105 PRO B O 1
ATOM 2248 N N . ASN B 1 106 ? 6.004 17.266 20.422 1 97.94 106 ASN B N 1
ATOM 2249 C CA . ASN B 1 106 ? 7.422 17.531 20.625 1 97.94 106 ASN B CA 1
ATOM 2250 C C . ASN B 1 106 ? 7.656 18.953 21.109 1 97.94 106 ASN B C 1
ATOM 2252 O O . ASN B 1 106 ? 8.797 19.375 21.281 1 97.94 106 ASN B O 1
ATOM 2256 N N . GLY B 1 107 ? 6.59 19.75 21.297 1 97.56 107 GLY B N 1
ATOM 2257 C CA . GLY B 1 107 ? 6.711 21.094 21.828 1 97.56 107 GLY B CA 1
ATOM 2258 C C . GLY B 1 107 ? 6.633 22.172 20.781 1 97.56 107 GLY B C 1
ATOM 2259 O O . GLY B 1 107 ? 6.41 23.344 21.094 1 97.56 107 GLY B O 1
ATOM 2260 N N . TYR B 1 108 ? 6.871 21.844 19.484 1 97.56 108 TYR B N 1
ATOM 2261 C CA . TYR B 1 108 ? 6.754 22.812 18.391 1 97.56 108 TYR B CA 1
ATOM 2262 C C . TYR B 1 108 ? 5.301 22.984 17.969 1 97.56 108 TYR B C 1
ATOM 2264 O O . TYR B 1 108 ? 4.477 22.094 18.172 1 97.56 108 TYR B O 1
ATOM 2272 N N . GLN B 1 109 ? 5 24.156 17.406 1 98.38 109 GLN B N 1
ATOM 2273 C CA . GLN B 1 109 ? 3.668 24.453 16.891 1 98.38 109 GLN B CA 1
ATOM 2274 C C . GLN B 1 109 ? 3.744 25.109 15.523 1 98.38 109 GLN B C 1
ATOM 2276 O O . GLN B 1 109 ? 4.621 25.953 15.281 1 98.38 109 GLN B O 1
ATOM 2281 N N . CYS B 1 110 ? 2.842 24.75 14.695 1 97.81 110 CYS B N 1
ATOM 2282 C CA . CYS B 1 110 ? 2.68 25.375 13.383 1 97.81 110 CYS B CA 1
ATOM 2283 C C . CYS B 1 110 ? 1.22 25.734 13.125 1 97.81 110 CYS B C 1
ATOM 2285 O O . CYS B 1 110 ? 0.325 25.234 13.812 1 97.81 110 CYS B O 1
ATOM 2287 N N . PHE B 1 111 ? 1.011 26.688 12.172 1 96.94 111 PHE B N 1
ATOM 2288 C CA . PHE B 1 111 ? -0.356 26.922 11.719 1 96.94 111 PHE B CA 1
ATOM 2289 C C . PHE B 1 111 ? -0.817 25.812 10.789 1 96.94 111 PHE B C 1
ATOM 2291 O O . PHE B 1 111 ? -0.011 25.234 10.055 1 96.94 111 PHE B O 1
ATOM 2298 N N . THR B 1 112 ? -2.016 25.453 10.875 1 95 112 THR B N 1
ATOM 2299 C CA . THR B 1 112 ? -2.652 24.484 9.984 1 95 112 THR B CA 1
ATOM 2300 C C . THR B 1 112 ? -3.963 25.047 9.438 1 95 112 THR B C 1
ATOM 2302 O O . THR B 1 112 ? -4.48 26.047 9.938 1 95 112 THR B O 1
ATOM 2305 N N . CYS B 1 113 ? -4.332 24.359 8.352 1 89.12 113 CYS B N 1
ATOM 2306 C CA . CYS B 1 113 ? -5.562 24.812 7.711 1 89.12 113 CYS B CA 1
ATOM 2307 C C . CYS B 1 113 ? -6.734 23.922 8.086 1 89.12 113 CYS B C 1
ATOM 2309 O O . CYS B 1 113 ? -6.566 22.719 8.281 1 89.12 113 CYS B O 1
ATOM 2311 N N . ASP B 1 114 ? -7.887 24.516 8.266 1 82.56 114 ASP B N 1
ATOM 2312 C CA . ASP B 1 114 ? -9.141 23.766 8.281 1 82.56 114 ASP B CA 1
ATOM 2313 C C . ASP B 1 114 ? -10.039 24.172 7.117 1 82.56 114 ASP B C 1
ATOM 2315 O O . ASP B 1 114 ? -9.562 24.703 6.109 1 82.56 114 ASP B O 1
ATOM 2319 N N . MET B 1 115 ? -11.32 23.844 7.172 1 73.19 115 MET B N 1
ATOM 2320 C CA . MET B 1 115 ? -12.227 24.109 6.051 1 73.19 115 MET B CA 1
ATOM 2321 C C . MET B 1 115 ? -12.445 25.609 5.867 1 73.19 115 MET B C 1
ATOM 2323 O O . MET B 1 115 ? -12.859 26.047 4.797 1 73.19 115 MET B O 1
ATOM 2327 N N . THR B 1 116 ? -12.094 26.469 6.816 1 76 116 THR B N 1
ATOM 2328 C CA . THR B 1 116 ? -12.484 27.875 6.777 1 76 116 THR B CA 1
ATOM 2329 C C . THR B 1 116 ? -11.258 28.766 6.707 1 76 116 THR B C 1
ATOM 2331 O O . THR B 1 116 ? -11.281 29.812 6.051 1 76 116 THR B O 1
ATOM 2334 N N . ASP B 1 117 ? -10.188 28.438 7.379 1 83.94 117 ASP B N 1
ATOM 2335 C CA . ASP B 1 117 ? -9 29.281 7.371 1 83.94 117 ASP B CA 1
ATOM 2336 C C . ASP B 1 117 ? -7.75 28.484 7.734 1 83.94 117 ASP B C 1
ATOM 2338 O O . ASP B 1 117 ? -7.828 27.281 7.98 1 83.94 117 ASP B O 1
ATOM 2342 N N . CYS B 1 118 ? -6.641 29.172 7.684 1 91.44 118 CYS B N 1
ATOM 2343 C CA . CYS B 1 118 ? -5.344 28.578 7.98 1 91.44 118 CYS B CA 1
ATOM 2344 C C . CYS B 1 118 ? -4.707 29.234 9.195 1 91.44 118 CYS B C 1
ATOM 2346 O O . CYS B 1 118 ? -3.496 29.469 9.219 1 91.44 118 CYS B O 1
ATOM 2348 N N . SER B 1 119 ? -5.582 29.562 10.25 1 92.81 119 SER B N 1
ATOM 2349 C CA . SER B 1 119 ? -5.074 30.25 11.43 1 92.81 119 SER B CA 1
ATOM 2350 C C . SER B 1 119 ? -5.098 29.359 12.656 1 92.81 119 SER B C 1
ATOM 2352 O O . SER B 1 119 ? -4.715 29.781 13.75 1 92.81 119 SER B O 1
ATOM 2354 N N . LYS B 1 120 ? -5.496 28.109 12.461 1 94.5 120 LYS B N 1
ATOM 2355 C CA . LYS B 1 120 ? -5.488 27.188 13.578 1 94.5 120 LYS B CA 1
ATOM 2356 C C . LYS B 1 120 ? -4.074 26.703 13.883 1 94.5 120 LYS B C 1
ATOM 2358 O O . LYS B 1 120 ? -3.256 26.547 12.969 1 94.5 120 LYS B O 1
ATOM 2363 N N . THR B 1 121 ? -3.873 26.453 15.164 1 96.5 121 THR B N 1
ATOM 2364 C CA . THR B 1 121 ? -2.551 25.984 15.547 1 96.5 121 THR B CA 1
ATOM 2365 C C . THR B 1 121 ? -2.535 24.453 15.641 1 96.5 121 THR B C 1
ATOM 2367 O O . THR B 1 121 ? -3.533 23.844 16.031 1 96.5 121 THR B O 1
ATOM 2370 N N . LEU B 1 122 ? -1.44 23.891 15.297 1 97.5 122 LEU B N 1
ATOM 2371 C CA . LEU B 1 122 ? -1.196 22.453 15.312 1 97.5 122 LEU B CA 1
ATOM 2372 C C . LEU B 1 122 ? 0.033 22.109 16.156 1 97.5 122 LEU B C 1
ATOM 2374 O O . LEU B 1 122 ? 1.103 22.688 15.953 1 97.5 122 LEU B O 1
ATOM 2378 N N . ALA B 1 123 ? -0.164 21.203 17.172 1 98.25 123 ALA B N 1
ATOM 2379 C CA . ALA B 1 123 ? 0.993 20.703 17.906 1 98.25 123 ALA B CA 1
ATOM 2380 C C . ALA B 1 123 ? 1.769 19.688 17.062 1 98.25 123 ALA B C 1
ATOM 2382 O O . ALA B 1 123 ? 1.216 18.672 16.641 1 98.25 123 ALA B O 1
ATOM 2383 N N . CYS B 1 124 ? 3.045 19.938 16.828 1 98.44 124 CYS B N 1
ATOM 2384 C CA . CYS B 1 124 ? 3.879 19.031 16.047 1 98.44 124 CYS B CA 1
ATOM 2385 C C . CYS B 1 124 ? 4.301 17.828 16.891 1 98.44 124 CYS B C 1
ATOM 2387 O O . CYS B 1 124 ? 4.195 17.859 18.125 1 98.44 124 CYS B O 1
ATOM 2389 N N . GLU B 1 125 ? 4.68 16.766 16.172 1 98.19 125 GLU B N 1
ATOM 2390 C CA . GLU B 1 125 ? 4.961 15.5 16.844 1 98.19 125 GLU B CA 1
ATOM 2391 C C . GLU B 1 125 ? 6.309 14.93 16.406 1 98.19 125 GLU B C 1
ATOM 2393 O O . GLU B 1 125 ? 6.773 15.203 15.305 1 98.19 125 GLU B O 1
ATOM 2398 N N . GLY B 1 126 ? 6.867 14.078 17.375 1 97.81 126 GLY B N 1
ATOM 2399 C CA . GLY B 1 126 ? 8.055 13.336 17 1 97.81 126 GLY B CA 1
ATOM 2400 C C . GLY B 1 126 ? 9.148 14.211 16.422 1 97.81 126 GLY B C 1
ATOM 2401 O O . GLY B 1 126 ? 9.562 15.195 17.031 1 97.81 126 GLY B O 1
ATOM 2402 N N . ASP B 1 127 ? 9.539 13.938 15.195 1 97.31 127 ASP B N 1
ATOM 2403 C CA . ASP B 1 127 ? 10.664 14.656 14.594 1 97.31 127 ASP B CA 1
ATOM 2404 C C . ASP B 1 127 ? 10.172 15.75 13.648 1 97.31 127 ASP B C 1
ATOM 2406 O O . ASP B 1 127 ? 10.914 16.188 12.766 1 97.31 127 ASP B O 1
ATOM 2410 N N . GLU B 1 128 ? 8.977 16.141 13.789 1 97.44 128 GLU B N 1
ATOM 2411 C CA . GLU B 1 128 ? 8.438 17.266 13.039 1 97.44 128 GLU B CA 1
ATOM 2412 C C . GLU B 1 128 ? 8.969 18.594 13.57 1 97.44 128 GLU B C 1
ATOM 2414 O O . GLU B 1 128 ? 8.297 19.266 14.344 1 97.44 128 GLU B O 1
ATOM 2419 N N . THR B 1 129 ? 10.086 19.031 13.016 1 97.44 129 THR B N 1
ATOM 2420 C CA . THR B 1 129 ? 10.75 20.219 13.57 1 97.44 129 THR B CA 1
ATOM 2421 C C . THR B 1 129 ? 10.648 21.391 12.609 1 97.44 129 THR B C 1
ATOM 2423 O O . THR B 1 129 ? 11.312 22.422 12.797 1 97.44 129 THR B O 1
ATOM 2426 N N . GLN B 1 130 ? 9.852 21.266 11.539 1 96.75 130 GLN B N 1
ATOM 2427 C CA . GLN B 1 130 ? 9.641 22.328 10.57 1 96.75 130 GLN B CA 1
ATOM 2428 C C . GLN B 1 130 ? 8.148 22.594 10.359 1 96.75 130 GLN B C 1
ATOM 2430 O O . GLN B 1 130 ? 7.328 21.688 10.492 1 96.75 130 GLN B O 1
ATOM 2435 N N . CYS B 1 131 ? 7.871 23.922 10.109 1 95.75 131 CYS B N 1
ATOM 2436 C CA . CYS B 1 131 ? 6.555 24.266 9.578 1 95.75 131 CYS B CA 1
ATOM 2437 C C . CYS B 1 131 ? 6.594 24.375 8.062 1 95.75 131 CYS B C 1
ATOM 2439 O O . CYS B 1 131 ? 7.59 24.828 7.492 1 95.75 131 CYS B O 1
ATOM 2441 N N . PHE B 1 132 ? 5.496 23.891 7.449 1 91.94 132 PHE B N 1
ATOM 2442 C CA . PHE B 1 132 ? 5.453 24 5.996 1 91.94 132 PHE B CA 1
ATOM 2443 C C . PHE B 1 132 ? 4.199 24.75 5.547 1 91.94 132 PHE B C 1
ATOM 2445 O O . PHE B 1 132 ? 3.209 24.797 6.277 1 91.94 132 PHE B O 1
ATOM 2452 N N . THR B 1 133 ? 4.297 25.391 4.398 1 89 133 THR B N 1
ATOM 2453 C CA . THR B 1 133 ? 3.186 25.938 3.629 1 89 133 THR B CA 1
ATOM 2454 C C . THR B 1 133 ? 3.244 25.469 2.182 1 89 133 THR B C 1
ATOM 2456 O O . THR B 1 133 ? 4.305 25.5 1.556 1 89 133 THR B O 1
ATOM 2459 N N . THR B 1 134 ? 2.127 24.891 1.764 1 84.06 134 THR B N 1
ATOM 2460 C CA . THR B 1 134 ? 2.078 24.484 0.364 1 84.06 134 THR B CA 1
ATOM 2461 C C . THR B 1 134 ? 0.674 24.656 -0.203 1 84.06 134 THR B C 1
ATOM 2463 O O . THR B 1 134 ? -0.23 25.125 0.497 1 84.06 134 THR B O 1
ATOM 2466 N N . THR B 1 135 ? 0.603 24.516 -1.522 1 78.69 135 THR B N 1
ATOM 2467 C CA . THR B 1 135 ? -0.681 24.516 -2.217 1 78.69 135 THR B CA 1
ATOM 2468 C C . THR B 1 135 ? -0.864 23.219 -3.002 1 78.69 135 THR B C 1
ATOM 2470 O O . THR B 1 135 ? 0.052 22.781 -3.695 1 78.69 135 THR B O 1
ATOM 2473 N N . VAL B 1 136 ? -2.006 22.609 -2.768 1 73.88 136 VAL B N 1
ATOM 2474 C CA . VAL B 1 136 ? -2.287 21.359 -3.467 1 73.88 136 VAL B CA 1
ATOM 2475 C C . VAL B 1 136 ? -3.404 21.578 -4.484 1 73.88 136 VAL B C 1
ATOM 2477 O O . VAL B 1 136 ? -4.305 22.391 -4.266 1 73.88 136 VAL B O 1
ATOM 2480 N N . TYR B 1 137 ? -3.23 20.922 -5.598 1 66.5 137 TYR B N 1
ATOM 2481 C CA . TYR B 1 137 ? -4.254 21.016 -6.633 1 66.5 137 TYR B CA 1
ATOM 2482 C C . TYR B 1 137 ? -5.285 19.906 -6.477 1 66.5 137 TYR B C 1
ATOM 2484 O O . TYR B 1 137 ? -4.934 18.719 -6.395 1 66.5 137 TYR B O 1
ATOM 2492 N N . ALA B 1 138 ? -6.527 20.281 -6.156 1 62.25 138 ALA B N 1
ATOM 2493 C CA . ALA B 1 138 ? -7.652 19.344 -6.098 1 62.25 138 ALA B CA 1
ATOM 2494 C C . ALA B 1 138 ? -8.688 19.672 -7.172 1 62.25 138 ALA B C 1
ATOM 2496 O O . ALA B 1 138 ? -8.531 20.641 -7.926 1 62.25 138 ALA B O 1
ATOM 2497 N N . ASN B 1 139 ? -9.602 18.688 -7.371 1 61.28 139 ASN B N 1
ATOM 2498 C CA . ASN B 1 139 ? -10.656 18.938 -8.352 1 61.28 139 ASN B CA 1
ATOM 2499 C C . ASN B 1 139 ? -11.32 20.297 -8.141 1 61.28 139 ASN B C 1
ATOM 2501 O O . ASN B 1 139 ? -11.766 20.922 -9.094 1 61.28 139 ASN B O 1
ATOM 2505 N N . SER B 1 140 ? -11.398 20.734 -6.969 1 61.28 140 SER B N 1
ATOM 2506 C CA . SER B 1 140 ? -12.07 21.984 -6.617 1 61.28 140 SER B CA 1
ATOM 2507 C C . SER B 1 140 ? -11.156 23.188 -6.828 1 61.28 140 SER B C 1
ATOM 2509 O O . SER B 1 140 ? -11.586 24.328 -6.699 1 61.28 140 SER B O 1
ATOM 2511 N N . GLY B 1 141 ? -9.906 22.922 -7.219 1 67.25 141 GLY B N 1
ATOM 2512 C CA . GLY B 1 141 ? -8.945 24 -7.414 1 67.25 141 GLY B CA 1
ATOM 2513 C C . GLY B 1 141 ? -7.77 23.922 -6.461 1 67.25 141 GLY B C 1
ATOM 2514 O O . GLY B 1 141 ? -7.406 22.844 -5.984 1 67.25 141 GLY B O 1
ATOM 2515 N N . LYS B 1 142 ? -7.145 25.172 -6.316 1 71.38 142 LYS B N 1
ATOM 2516 C CA . LYS B 1 142 ? -5.98 25.266 -5.441 1 71.38 142 LYS B CA 1
ATOM 2517 C C . LYS B 1 142 ? -6.395 25.312 -3.973 1 71.38 142 LYS B C 1
ATOM 2519 O O . LYS B 1 142 ? -7.258 26.109 -3.592 1 71.38 142 LYS B O 1
ATOM 2524 N N . VAL B 1 143 ? -5.863 24.469 -3.164 1 75.44 143 VAL B N 1
ATOM 2525 C CA . VAL B 1 143 ? -6.16 24.391 -1.738 1 75.44 143 VAL B CA 1
ATOM 2526 C C . VAL B 1 143 ? -4.879 24.547 -0.929 1 75.44 143 VAL B C 1
ATOM 2528 O O . VAL B 1 143 ? -3.934 23.781 -1.081 1 75.44 143 VAL B O 1
ATOM 2531 N N . PRO B 1 144 ? -4.859 25.688 -0.156 1 81.62 144 PRO B N 1
ATOM 2532 C CA . PRO B 1 144 ? -3.662 25.828 0.673 1 81.62 144 PRO B CA 1
ATOM 2533 C C . PRO B 1 144 ? -3.562 24.766 1.755 1 81.62 144 PRO B C 1
ATOM 2535 O O . PRO B 1 144 ? -4.586 24.297 2.268 1 81.62 144 PRO B O 1
ATOM 2538 N N . MET B 1 145 ? -2.342 24.375 2.109 1 86.5 145 MET B N 1
ATOM 2539 C CA . MET B 1 145 ? -2.064 23.406 3.166 1 86.5 145 MET B CA 1
ATOM 2540 C C . MET B 1 145 ? -0.881 23.859 4.016 1 86.5 145 MET B C 1
ATOM 2542 O O . MET B 1 145 ? 0.13 24.328 3.488 1 86.5 145 MET B O 1
ATOM 2546 N N . LYS B 1 146 ? -1.094 23.844 5.301 1 90.69 146 LYS B N 1
ATOM 2547 C CA . LYS B 1 146 ? -0.062 24.188 6.277 1 90.69 146 LYS B CA 1
ATOM 2548 C C . LYS B 1 146 ? 0.057 23.109 7.348 1 90.69 146 LYS B C 1
ATOM 2550 O O . LYS B 1 146 ? -0.901 22.375 7.609 1 90.69 146 LYS B O 1
ATOM 2555 N N . GLY B 1 147 ? 1.233 23.062 7.926 1 95.44 147 GLY B N 1
ATOM 2556 C CA . GLY B 1 147 ? 1.381 22.125 9.031 1 95.44 147 GLY B CA 1
ATOM 2557 C C . GLY B 1 147 ? 2.828 21.875 9.414 1 95.44 147 GLY B C 1
ATOM 2558 O O . GLY B 1 147 ? 3.674 22.766 9.258 1 95.44 147 GLY B O 1
ATOM 2559 N N . CYS B 1 148 ? 3.059 20.703 10.055 1 96.5 148 CYS B N 1
ATOM 2560 C CA . CYS B 1 148 ? 4.355 20.281 10.586 1 96.5 148 CYS B CA 1
ATOM 2561 C C . CYS B 1 148 ? 5.035 19.297 9.641 1 96.5 148 CYS B C 1
ATOM 2563 O O . CYS B 1 148 ? 4.363 18.547 8.93 1 96.5 148 CYS B O 1
ATOM 2565 N N . SER B 1 149 ? 6.34 19.266 9.625 1 94.38 149 SER B N 1
ATOM 2566 C CA . SER B 1 149 ? 7.074 18.312 8.805 1 94.38 149 SER B CA 1
ATOM 2567 C C . SER B 1 149 ? 8.406 17.938 9.445 1 94.38 149 SER B C 1
ATOM 2569 O O . SER B 1 149 ? 9.047 18.781 10.086 1 94.38 149 SER B O 1
ATOM 2571 N N . SER B 1 150 ? 8.758 16.688 9.281 1 95.06 150 SER B N 1
ATOM 2572 C CA . SER B 1 150 ? 10.164 16.359 9.508 1 95.06 150 SER B CA 1
ATOM 2573 C C . SER B 1 150 ? 11.078 17.156 8.594 1 95.06 150 SER B C 1
ATOM 2575 O O . SER B 1 150 ? 10.742 17.406 7.434 1 95.06 150 SER B O 1
ATOM 2577 N N . LYS B 1 151 ? 12.18 17.484 9.094 1 92.44 151 LYS B N 1
ATOM 2578 C CA . LYS B 1 151 ? 13.102 18.344 8.359 1 92.44 151 LYS B CA 1
ATOM 2579 C C . LYS B 1 151 ? 13.477 17.734 7.016 1 92.44 151 LYS B C 1
ATOM 2581 O O . LYS B 1 151 ? 13.516 18.422 6 1 92.44 151 LYS B O 1
ATOM 2586 N N . GLN B 1 152 ? 13.742 16.422 6.977 1 87.62 152 GLN B N 1
ATOM 2587 C CA . GLN B 1 152 ? 14.227 15.75 5.773 1 87.62 152 G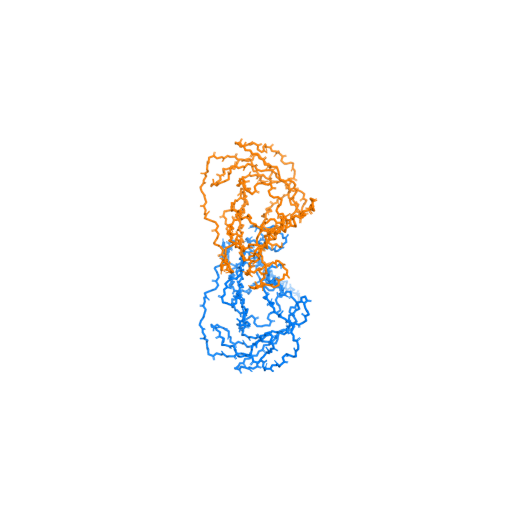LN B CA 1
ATOM 2588 C C . GLN B 1 152 ? 13.141 15.695 4.699 1 87.62 152 GLN B C 1
ATOM 2590 O O . GLN B 1 152 ? 13.438 15.508 3.518 1 87.62 152 GLN B O 1
ATOM 2595 N N . LEU B 1 153 ? 11.906 15.844 5.137 1 87.25 153 LEU B N 1
ATOM 2596 C CA . LEU B 1 153 ? 10.805 15.711 4.188 1 87.25 153 LEU B CA 1
ATOM 2597 C C . LEU B 1 153 ? 10.273 17.078 3.773 1 87.25 153 LEU B C 1
ATOM 2599 O O . LEU B 1 153 ? 9.484 17.188 2.832 1 87.25 153 LEU B O 1
ATOM 2603 N N . CYS B 1 154 ? 10.758 18.031 4.492 1 85.88 154 CYS B N 1
ATOM 2604 C CA . CYS B 1 154 ? 10.211 19.344 4.211 1 85.88 154 CYS B CA 1
ATOM 2605 C C . CYS B 1 154 ? 10.766 19.906 2.902 1 85.88 154 CYS B C 1
ATOM 2607 O O . CYS B 1 154 ? 11.984 20 2.736 1 85.88 154 CYS B O 1
ATOM 2609 N N . GLY B 1 155 ? 10.016 20.141 1.889 1 74.19 155 GLY B N 1
ATOM 2610 C CA . GLY B 1 155 ? 10.445 20.75 0.635 1 74.19 155 GLY B CA 1
ATOM 2611 C C . GLY B 1 155 ? 10.805 19.719 -0.424 1 74.19 155 GLY B C 1
ATOM 2612 O O . GLY B 1 155 ? 11.234 20.078 -1.521 1 74.19 155 GLY B O 1
ATOM 2613 N N . ILE B 1 156 ? 10.984 18.516 0.098 1 63.38 156 ILE B N 1
ATOM 2614 C CA . ILE B 1 156 ? 11.242 17.484 -0.914 1 63.38 156 ILE B CA 1
ATOM 2615 C C . ILE B 1 156 ? 10.133 17.516 -1.966 1 63.38 156 ILE B C 1
ATOM 2617 O O . ILE B 1 156 ? 8.953 17.562 -1.627 1 63.38 156 ILE B O 1
ATOM 2621 N N . ASN B 1 157 ? 10.477 18.109 -3.084 1 50.5 157 ASN B N 1
ATOM 2622 C CA . ASN B 1 157 ? 9.547 18 -4.203 1 50.5 157 ASN B CA 1
ATOM 2623 C C . ASN B 1 157 ? 9.164 16.547 -4.469 1 50.5 157 ASN B C 1
ATOM 2625 O O . ASN B 1 157 ? 10.023 15.664 -4.469 1 50.5 157 ASN B O 1
ATOM 2629 N N . GLY B 1 158 ? 8.172 16.031 -3.812 1 46.06 158 GLY B N 1
ATOM 2630 C CA . GLY B 1 158 ? 7.641 14.688 -3.852 1 46.06 158 GLY B CA 1
ATOM 2631 C C . GLY B 1 158 ? 8.133 13.883 -5.043 1 46.06 158 GLY B C 1
ATOM 2632 O O . GLY B 1 158 ? 7.715 12.742 -5.246 1 46.06 158 GLY B O 1
ATOM 2633 N N . THR B 1 159 ? 8.594 14.461 -6.102 1 39.66 159 THR B N 1
ATOM 2634 C CA . THR B 1 159 ? 8.852 13.617 -7.262 1 39.66 159 THR B CA 1
ATOM 2635 C C . THR B 1 159 ? 9.734 12.43 -6.883 1 39.66 159 THR B C 1
ATOM 2637 O O . THR B 1 159 ? 9.344 11.273 -7.047 1 39.66 159 THR B O 1
ATOM 2640 N N . GLN B 1 160 ? 11.062 12.477 -7.336 1 41.22 160 GLN B N 1
ATOM 2641 C CA . GLN B 1 160 ? 12.031 11.469 -7.742 1 41.22 160 GLN B CA 1
ATOM 2642 C C . GLN B 1 160 ? 12.57 10.703 -6.531 1 41.22 160 GLN B C 1
ATOM 2644 O O . GLN B 1 160 ? 13.055 9.578 -6.668 1 41.22 160 GLN B O 1
ATOM 2649 N N . THR B 1 161 ? 12.812 11.289 -5.508 1 40.09 161 THR B N 1
ATOM 2650 C CA . THR B 1 161 ? 13.852 10.727 -4.648 1 40.09 161 THR B CA 1
ATOM 2651 C C . THR B 1 161 ? 13.383 9.398 -4.047 1 40.09 161 THR B C 1
ATOM 2653 O O . THR B 1 161 ? 14.164 8.445 -3.959 1 40.09 161 THR B O 1
ATOM 2656 N N . LEU B 1 162 ? 12.367 9.422 -3.381 1 42.69 162 LEU B N 1
ATOM 2657 C CA . LEU B 1 162 ? 12.047 8.227 -2.613 1 42.69 162 LEU B CA 1
ATOM 2658 C C . LEU B 1 162 ? 11.211 7.258 -3.441 1 42.69 162 LEU B C 1
ATOM 2660 O O . LEU B 1 162 ? 10.641 6.309 -2.902 1 42.69 162 LEU B O 1
ATOM 2664 N N . GLY B 1 163 ? 11.547 7.504 -4.855 1 41.34 163 GLY B N 1
ATOM 2665 C CA . GLY B 1 163 ? 10.656 6.68 -5.668 1 41.34 163 GLY B CA 1
ATOM 2666 C C . GLY B 1 163 ? 9.188 6.938 -5.395 1 41.34 163 GLY B C 1
ATOM 2667 O O . GLY B 1 163 ? 8.352 6.066 -5.637 1 41.34 163 GLY B O 1
ATOM 2668 N N . LEU B 1 164 ? 8.992 7.867 -4.504 1 42.56 164 LEU B N 1
ATOM 2669 C CA . LEU B 1 164 ? 7.609 8.242 -4.219 1 42.56 164 LEU B CA 1
ATOM 2670 C C . LEU B 1 164 ? 7.039 9.102 -5.344 1 42.56 164 LEU B C 1
ATOM 2672 O O . LEU B 1 164 ? 7.758 9.906 -5.941 1 42.56 164 LEU B O 1
ATOM 2676 N N . PRO B 1 165 ? 6.117 8.547 -6.094 1 38.09 165 PRO B N 1
ATOM 2677 C CA . PRO B 1 165 ? 5.582 9.508 -7.059 1 38.09 165 PRO B CA 1
ATOM 2678 C C . PRO B 1 165 ? 5.387 10.898 -6.457 1 38.09 165 PRO B C 1
ATOM 2680 O O . PRO B 1 165 ? 5.133 11.023 -5.258 1 38.09 165 PRO B O 1
ATOM 2683 N N . ALA B 1 166 ? 6.027 11.859 -7.141 1 39.44 166 ALA B N 1
ATOM 2684 C CA . ALA B 1 166 ? 5.84 13.266 -6.789 1 39.44 166 ALA B CA 1
ATOM 2685 C C . ALA B 1 166 ? 4.406 13.531 -6.336 1 39.44 166 ALA B C 1
ATOM 2687 O O . ALA B 1 166 ? 3.459 12.961 -6.887 1 39.44 166 ALA B O 1
ATOM 2688 N N . PRO B 1 167 ? 4.211 13.82 -5.039 1 40.91 167 PRO B N 1
ATOM 2689 C CA . PRO B 1 167 ? 2.85 14.281 -4.762 1 40.91 167 PRO B CA 1
ATOM 2690 C C . PRO B 1 167 ? 2.209 14.984 -5.953 1 40.91 167 PRO B C 1
ATOM 2692 O O . PRO B 1 167 ? 2.885 15.727 -6.676 1 40.91 167 PRO B O 1
ATOM 2695 N N . LEU B 1 168 ? 1.279 14.312 -6.559 1 37.47 168 LEU B N 1
ATOM 2696 C CA . LEU B 1 168 ? 0.465 15.039 -7.527 1 37.47 168 LEU B CA 1
ATOM 2697 C C . LEU B 1 168 ? 0.177 16.453 -7.043 1 37.47 168 LEU B C 1
ATOM 2699 O O . LEU B 1 168 ? -0.474 16.641 -6.012 1 37.47 168 LEU B O 1
ATOM 2703 N N . GLY B 1 169 ? 0.73 17.406 -7.625 1 45.81 169 GLY B N 1
ATOM 2704 C CA . GLY B 1 169 ? 0.366 18.781 -7.891 1 45.81 169 GLY B CA 1
ATOM 2705 C C . GLY B 1 169 ? 0.81 19.734 -6.801 1 45.81 169 GLY B C 1
ATOM 2706 O O . GLY B 1 169 ? 0.246 20.828 -6.652 1 45.81 169 GLY B O 1
ATOM 2707 N N . ALA B 1 170 ? 1.434 19.109 -5.793 1 52.59 170 ALA B N 1
ATOM 2708 C CA . ALA B 1 170 ? 1.732 20.203 -4.875 1 52.59 170 ALA B CA 1
ATOM 2709 C C . ALA B 1 170 ? 2.715 21.188 -5.496 1 52.59 170 ALA B C 1
ATOM 2711 O O . ALA B 1 170 ? 3.641 20.781 -6.207 1 52.59 170 ALA B O 1
ATOM 2712 N N . ALA B 1 171 ? 2.197 22.422 -5.598 1 58.91 171 ALA B N 1
ATOM 2713 C CA . ALA B 1 171 ? 3.068 23.562 -5.871 1 58.91 171 ALA B CA 1
ATOM 2714 C C . ALA B 1 171 ? 4.27 23.578 -4.93 1 58.91 171 ALA B C 1
ATOM 2716 O O . ALA B 1 171 ? 4.398 22.703 -4.066 1 58.91 171 ALA B O 1
ATOM 2717 N N . VAL B 1 172 ? 5.16 24.469 -5.035 1 67.62 172 VAL B N 1
ATOM 2718 C CA . VAL B 1 172 ? 6.379 24.766 -4.281 1 67.62 172 VAL B CA 1
ATOM 2719 C C . VAL B 1 172 ? 6.074 24.766 -2.785 1 67.62 172 VAL B C 1
ATOM 2721 O O . VAL B 1 172 ? 5.16 25.453 -2.332 1 67.62 172 VAL B O 1
ATOM 2724 N N . THR B 1 173 ? 6.66 23.875 -1.954 1 83.25 173 THR B N 1
ATOM 2725 C CA . THR B 1 173 ? 6.531 23.828 -0.502 1 83.25 173 THR B CA 1
ATOM 2726 C C . THR B 1 173 ? 7.562 24.734 0.163 1 83.25 173 THR B C 1
ATOM 2728 O O . THR B 1 173 ? 8.758 24.641 -0.126 1 83.25 173 THR B O 1
ATOM 2731 N N . LYS B 1 174 ? 7.082 25.734 0.935 1 89.31 174 LYS B N 1
ATOM 2732 C CA . LYS B 1 174 ? 7.953 26.578 1.756 1 89.31 174 LYS B CA 1
ATOM 2733 C C . LYS B 1 174 ? 8.109 25.984 3.158 1 89.31 174 LYS B C 1
ATOM 2735 O O . LYS B 1 174 ? 7.125 25.578 3.775 1 89.31 174 LYS B O 1
ATOM 2740 N N . CYS B 1 175 ? 9.336 26 3.598 1 93 175 CYS B N 1
ATOM 2741 C CA . CYS B 1 175 ? 9.648 25.453 4.914 1 93 175 CYS B CA 1
ATOM 2742 C C . CYS B 1 175 ? 10.32 26.5 5.793 1 93 175 CYS B C 1
ATOM 2744 O O . CYS B 1 175 ? 11.078 27.344 5.297 1 93 175 CYS B O 1
ATOM 2746 N N . CYS B 1 176 ? 10.039 26.469 7.129 1 94.75 176 CYS B N 1
ATOM 2747 C CA . CYS B 1 176 ? 10.688 27.344 8.094 1 94.75 176 CYS B CA 1
ATOM 2748 C C . CYS B 1 176 ? 10.812 26.672 9.453 1 94.75 176 CYS B C 1
ATOM 2750 O O . CYS B 1 176 ? 10.164 25.656 9.703 1 94.75 176 CYS B O 1
ATOM 2752 N N . GLN B 1 177 ? 11.734 27.172 10.211 1 95.06 177 GLN B N 1
ATOM 2753 C CA . GLN B 1 177 ? 11.961 26.625 11.547 1 95.06 177 GLN B CA 1
ATOM 2754 C C . GLN B 1 177 ? 11.586 27.625 12.625 1 95.06 177 GLN B C 1
ATOM 2756 O O . GLN B 1 177 ? 11.914 28.812 12.516 1 95.06 177 GLN B O 1
ATOM 2761 N N . GLY B 1 178 ? 10.93 27.188 13.672 1 95.75 178 GLY B N 1
ATOM 2762 C CA . GLY B 1 178 ? 10.43 28 14.766 1 95.75 178 GLY B CA 1
ATOM 2763 C C . GLY B 1 178 ? 8.922 27.922 14.93 1 95.75 178 GLY B C 1
ATOM 2764 O O . GLY B 1 178 ? 8.211 27.562 13.992 1 95.75 178 GLY B O 1
ATOM 2765 N N . ASN B 1 179 ? 8.414 28.234 16.109 1 97.38 179 ASN B N 1
ATOM 2766 C CA . ASN B 1 179 ? 6.98 28.172 16.359 1 97.38 179 ASN B CA 1
ATOM 2767 C C . ASN B 1 179 ? 6.207 29.141 15.477 1 97.38 179 ASN B C 1
ATOM 2769 O O . ASN B 1 179 ? 6.547 30.312 15.391 1 97.38 179 ASN B O 1
ATOM 2773 N N . LEU B 1 180 ? 5.211 28.609 14.805 1 97.69 180 LEU B N 1
ATOM 2774 C CA . LEU B 1 180 ? 4.195 29.359 14.078 1 97.69 180 LEU B CA 1
ATOM 2775 C C . LEU B 1 180 ? 4.832 30.234 13 1 97.69 180 LEU B C 1
ATOM 2777 O O . LEU B 1 180 ? 4.309 31.297 12.672 1 97.69 180 LEU B O 1
ATOM 2781 N N . CYS B 1 181 ? 5.98 29.797 12.508 1 96.38 181 CYS B N 1
ATOM 2782 C CA . CYS B 1 181 ? 6.73 30.594 11.547 1 96.38 181 CYS B CA 1
ATOM 2783 C C . CYS B 1 181 ? 6.074 30.562 10.172 1 96.38 181 CYS B C 1
ATOM 2785 O O . CYS B 1 181 ? 6.418 31.359 9.297 1 96.38 181 CYS B O 1
ATOM 2787 N N . ASN B 1 182 ? 5.125 29.609 9.93 1 94.12 182 ASN B N 1
ATOM 2788 C CA . ASN B 1 182 ? 4.492 29.5 8.617 1 94.12 182 ASN B CA 1
ATOM 2789 C C . ASN B 1 182 ? 3.305 30.453 8.492 1 94.12 182 ASN B C 1
ATOM 2791 O O . ASN B 1 182 ? 2.504 30.344 7.566 1 94.12 182 ASN B O 1
ATOM 2795 N N . GLN B 1 183 ? 3.092 31.391 9.242 1 88.5 183 GLN B N 1
ATOM 2796 C CA . GLN B 1 183 ? 2.191 32.531 9.219 1 88.5 183 GLN B CA 1
ATOM 2797 C C . GLN B 1 183 ? 0.737 32.094 9.086 1 88.5 183 GLN B C 1
ATOM 2799 O O . GLN B 1 183 ? 0.425 31.203 8.305 1 88.5 183 GLN B O 1
ATOM 2804 N N . ALA B 1 184 ? -0.134 32.812 9.812 1 80.38 184 ALA B N 1
ATOM 2805 C CA . ALA B 1 184 ? -1.572 32.562 9.711 1 80.38 184 ALA B CA 1
ATOM 2806 C C . ALA B 1 184 ? -2.146 33.219 8.461 1 80.38 184 ALA B C 1
ATOM 2808 O O . ALA B 1 184 ? -1.613 34.219 7.977 1 80.38 184 ALA B O 1
ATOM 2809 N N . GLN B 1 185 ? -3.027 32.5 7.727 1 73.88 185 GLN B N 1
ATOM 2810 C CA . GLN B 1 185 ? -3.705 33.062 6.559 1 73.88 185 GLN B CA 1
ATOM 2811 C C . GLN B 1 185 ? -5.207 32.812 6.625 1 73.88 185 GLN B C 1
ATOM 2813 O O . GLN B 1 185 ? -5.645 31.719 6.965 1 73.88 185 GLN B O 1
ATOM 2818 N N . SER B 1 186 ? -6.094 33.844 6.555 1 66.94 186 SER B N 1
ATOM 2819 C CA . SER B 1 186 ? -7.539 33.688 6.461 1 66.94 186 SER B CA 1
ATOM 2820 C C . SER B 1 186 ? -7.961 33.281 5.047 1 66.94 186 SER B C 1
ATOM 2822 O O . SER B 1 186 ? -7.418 33.812 4.07 1 66.94 186 SER B O 1
ATOM 2824 N N . LEU B 1 187 ? -8.523 31.984 4.984 1 59.94 187 LEU B N 1
ATOM 2825 C CA . LEU B 1 187 ? -9 31.578 3.672 1 59.94 187 LEU B CA 1
ATOM 2826 C C . LEU B 1 187 ? -10.359 32.219 3.363 1 59.94 187 LEU B C 1
ATOM 2828 O O . LEU B 1 187 ? -11.195 32.344 4.254 1 59.94 187 LEU B O 1
ATOM 2832 N N . ARG B 1 188 ? -10.586 33.062 2.459 1 54.09 188 ARG B N 1
ATOM 2833 C CA . ARG B 1 188 ? -11.938 33.375 1.996 1 54.09 188 ARG B CA 1
ATOM 2834 C C . ARG B 1 188 ? -12.672 32.094 1.611 1 54.09 188 ARG B C 1
ATOM 2836 O O . ARG B 1 188 ? -12.07 31.016 1.549 1 54.09 188 ARG B O 1
ATOM 2843 N N . ALA B 1 189 ? -13.734 31.812 0.885 1 46.03 189 ALA B N 1
ATOM 2844 C CA . ALA B 1 189 ? -14.805 30.859 0.628 1 46.03 189 ALA B CA 1
ATOM 2845 C C . ALA B 1 189 ? -14.242 29.5 0.226 1 46.03 189 ALA B C 1
ATOM 2847 O O . ALA B 1 189 ? -13.914 29.281 -0.94 1 46.03 189 ALA B O 1
ATOM 2848 N N . TYR B 1 190 ? -13.242 28.938 0.931 1 43.62 190 TYR B N 1
ATOM 2849 C CA . TYR B 1 190 ? -12.805 27.75 0.207 1 43.62 190 TYR B CA 1
ATOM 2850 C C . TYR B 1 190 ? -13.602 26.531 0.638 1 43.62 190 TYR B C 1
ATOM 2852 O O . TYR B 1 190 ? -14.109 26.469 1.761 1 43.62 190 TYR B O 1
ATOM 2860 N N . PHE B 1 191 ? -14.102 25.734 -0.315 1 43.62 191 PHE B N 1
ATOM 2861 C CA . PHE B 1 191 ? -14.867 24.5 -0.373 1 43.62 191 PHE B CA 1
ATOM 2862 C C . PHE B 1 191 ? -14.203 23.406 0.469 1 43.62 191 PHE B C 1
ATOM 2864 O O . PHE B 1 191 ? -12.984 23.422 0.659 1 43.62 191 PHE B O 1
ATOM 2871 N N . PRO B 1 192 ? -15.047 22.578 1.08 1 42.72 192 PRO B N 1
ATOM 2872 C CA . PRO B 1 192 ? -14.68 21.5 1.989 1 42.72 192 PRO B CA 1
ATOM 2873 C C . PRO B 1 192 ? -13.602 20.578 1.413 1 42.72 192 PRO B C 1
ATOM 2875 O O . PRO B 1 192 ? -13.828 19.922 0.394 1 42.72 192 PRO B O 1
ATOM 2878 N N . ILE B 1 193 ? -12.344 21 1.469 1 43 193 ILE B N 1
ATOM 2879 C CA . ILE B 1 193 ? -11.227 20.266 0.89 1 43 193 ILE B CA 1
ATOM 2880 C C . ILE B 1 193 ? -10.875 19.078 1.78 1 43 193 ILE B C 1
ATOM 2882 O O . ILE B 1 193 ? -10.258 19.234 2.838 1 43 193 ILE B O 1
ATOM 2886 N N . LEU B 1 194 ? -11.742 18.141 2.18 1 42.69 194 LEU B N 1
ATOM 2887 C CA . LEU B 1 194 ? -11.227 17.031 2.986 1 42.69 194 LEU B CA 1
ATOM 2888 C C . LEU B 1 194 ? -10.148 16.266 2.23 1 42.69 194 LEU B C 1
ATOM 2890 O O . LEU B 1 194 ? -10.461 15.344 1.471 1 42.69 194 LEU B O 1
ATOM 2894 N N . ILE B 1 195 ? -9.039 17.047 1.673 1 43.91 195 ILE B N 1
ATOM 2895 C CA . ILE B 1 195 ? -8.133 16.391 0.745 1 43.91 195 ILE B CA 1
ATOM 2896 C C . ILE B 1 195 ? -7.109 15.562 1.523 1 43.91 195 ILE B C 1
ATOM 2898 O O . ILE B 1 195 ? -6.352 16.109 2.334 1 43.91 195 ILE B O 1
ATOM 2902 N N . ALA B 1 196 ? -7.48 14.359 1.878 1 45 196 ALA B N 1
ATOM 2903 C CA . ALA B 1 196 ? -6.367 13.547 2.357 1 45 196 ALA B CA 1
ATOM 2904 C C . ALA B 1 196 ? -5.246 13.484 1.323 1 45 196 ALA B C 1
ATOM 2906 O O . ALA B 1 196 ? -5.504 13.273 0.135 1 45 196 ALA B O 1
ATOM 2907 N N . LEU B 1 197 ? -4.074 13.953 1.549 1 45.06 197 LEU B N 1
ATOM 2908 C CA . LEU B 1 197 ? -2.811 14.039 0.826 1 45.06 197 LEU B CA 1
ATOM 2909 C C . LEU B 1 197 ? -2.494 12.719 0.132 1 45.06 197 LEU B C 1
ATOM 2911 O O . LEU B 1 197 ? -1.556 12.641 -0.664 1 45.06 197 LEU B O 1
ATOM 2915 N N . LEU B 1 198 ? -3.211 11.617 0.448 1 45.31 198 LEU B N 1
ATOM 2916 C CA . LEU B 1 198 ? -2.629 10.32 0.12 1 45.31 198 LEU B CA 1
ATOM 2917 C C . LEU B 1 198 ? -2.721 10.047 -1.377 1 45.31 198 LEU B C 1
ATOM 2919 O O . LEU B 1 198 ? -1.959 9.242 -1.912 1 45.31 198 LEU B O 1
ATOM 2923 N N . SER B 1 199 ? -3.914 10.516 -2.084 1 43.22 199 SER B N 1
ATOM 2924 C CA . SER B 1 199 ? -3.906 10.055 -3.471 1 43.22 199 SER B CA 1
ATOM 2925 C C . SER B 1 199 ? -2.6 10.422 -4.168 1 43.22 199 SER B C 1
ATOM 2927 O O . SER B 1 199 ? -2.303 9.914 -5.25 1 43.22 199 SER B O 1
ATOM 2929 N N . LEU B 1 200 ? -1.971 11.281 -3.592 1 39.31 200 LEU B N 1
ATOM 2930 C CA . LEU B 1 200 ? -0.803 11.898 -4.215 1 39.31 200 LEU B CA 1
ATOM 2931 C C . LEU B 1 200 ? 0.358 10.914 -4.281 1 39.31 200 LEU B C 1
ATOM 2933 O O . LEU B 1 200 ? 1.194 10.992 -5.184 1 39.31 200 LEU B O 1
ATOM 2937 N N . PHE B 1 201 ? 0.445 10.039 -3.336 1 39.56 201 PHE B N 1
ATOM 2938 C CA . PHE B 1 201 ? 1.688 9.281 -3.283 1 39.56 201 PHE B CA 1
ATOM 2939 C C . PHE B 1 201 ? 1.496 7.883 -3.865 1 39.56 201 PHE B C 1
ATOM 2941 O O . PHE B 1 201 ? 2.469 7.156 -4.09 1 39.56 201 PHE B O 1
ATOM 2948 N N . LEU B 1 202 ? 0.378 7.492 -4.031 1 37.91 202 LEU B N 1
ATOM 2949 C CA . LEU B 1 202 ? 0.282 6.07 -4.348 1 37.91 202 LEU B CA 1
ATOM 2950 C C . LEU B 1 202 ? 0.3 5.844 -5.855 1 37.91 202 LEU B C 1
ATOM 2952 O O . LEU B 1 202 ? 0.441 4.707 -6.312 1 37.91 202 LEU B O 1
ATOM 2956 N N . PHE B 1 203 ? -0.07 6.703 -6.68 1 34.19 203 PHE B N 1
ATOM 2957 C CA . PHE B 1 203 ? -0.1 6.297 -8.078 1 34.19 203 PHE B CA 1
ATOM 2958 C C . PHE B 1 203 ? 1.267 6.484 -8.727 1 34.19 203 PHE B C 1
ATOM 2960 O O . PHE B 1 203 ? 1.971 7.453 -8.438 1 34.19 203 PHE B O 1
#

Sequence (406 aa):
MALLISLFLTCLFFSKAQTLMCYACDGGQPCQYNIACSSCGSVTTTAYLNGKIVSSFSKLNCVTPSCVSGSINAGQSKVTINSQCCNNTNYCSTQPLPDLPKTSPNGYQCFTCDMTDCSKTLACEGDETQCFTTTVYANSGKVPMKGCSSKQLCGINGTQTLGLPAPLGAAVTKCCQGNLCNQAQSLRAYFPILIALLSLFLFMALLISLFLTCLFFSKAQTLMCYACDGGQPCQYNIACSSCGSVTTTAYLNGKIVSSFSKLNCVTPSCVSGSINAGQSKVTINSQCCNNTNYCSTQPLPDLPKTSPNGYQCFTCDMTDCSKTLACEGDETQCFTTTVYANSGKVPMKGCSSKQLCGINGTQTLGLPAPLGAAVTKCCQGNLCNQAQSLRAYFPILIALLSLFLF

Secondary structure (DSSP, 8-state):
------------------PEEEEE--TTS--EEEEEESEEEEEEEEEEETTEEEEEEEEEEEE-S----EEEE-SSEEEEEEEEEE-SSTT---SPPPPPPP--EEEEEEEE--SSEE-EEEEEETT--EEEEEEEEETTEEEEEEEEE-GGGTT--SSSTTS----TT--PPEEE-STTTT--EE--S-------TTHHHH-/------------------PEEEEE--TTS--EEEEEESEEEEEEEEEEETTEEEEEEEEEEEE-S----EEEE-SSEEEEEEEEEE-SSTT---SPPPPPPP--EEEEEEEE--SSEE-EEEEEETT--EEEEEEEEETTEEEEEEEEE-GGGTT--SSSTTS----TT--PPEEE-STTTT--EE--S-------TTHHHH-

Organism: Danio rerio (NCBI:txid7955)

Solvent-accessible surface area (backbone atoms only — not comparable to full-atom values): 21134 Å² total; per-residue (Å²): 136,84,82,74,75,73,77,74,76,71,74,72,72,68,72,66,76,66,62,30,40,15,34,28,46,53,83,82,36,44,26,35,67,78,41,78,21,72,16,24,15,20,35,13,42,35,28,29,49,73,85,28,52,38,33,36,40,24,25,20,21,65,32,55,97,65,59,64,62,44,38,44,34,34,72,55,31,34,38,37,36,29,38,48,64,46,71,84,54,66,50,64,42,65,55,54,47,65,77,73,76,90,65,52,75,60,84,42,36,14,23,16,39,61,61,57,30,23,65,43,78,33,78,16,37,54,67,24,65,22,16,32,37,35,34,34,58,48,98,90,38,82,41,74,44,22,14,25,14,10,62,88,57,48,56,56,69,41,39,71,61,80,69,33,35,28,43,62,51,52,50,79,50,47,70,40,72,54,70,46,60,52,52,69,42,83,47,68,94,52,67,86,63,64,65,23,73,47,26,22,49,62,86,135,82,82,75,76,74,77,75,74,70,73,72,74,70,72,64,76,65,63,30,40,16,35,28,47,53,85,80,34,39,27,35,66,80,39,79,21,71,15,24,15,18,34,13,41,34,27,25,48,74,85,29,52,38,33,37,40,22,25,20,22,63,33,54,96,63,58,65,62,43,36,45,34,33,72,55,24,33,38,36,36,28,37,47,63,46,71,83,54,66,50,65,43,65,54,52,46,66,74,72,77,90,65,52,76,58,82,42,36,14,23,16,40,62,61,58,28,23,65,44,78,34,79,16,36,57,69,24,65,22,16,32,37,33,35,33,59,48,97,92,38,84,41,76,43,23,14,27,14,9,62,87,57,50,55,54,69,42,36,71,60,79,67,33,36,30,44,60,54,53,51,79,51,47,67,41,71,55,69,46,60,51,51,70,43,83,45,68,94,50,70,81,64,67,61,22,72,47,27,23,48,61,86